Protein AF-A0AA46TXG4-F1 (afdb_monomer_lite)

InterPro domains:
  IPR004954 Putative mucin/carbohydrate-binding domain [PF03272] (435-512)
  IPR032675 Leucine-rich repeat domain superfamily [G3DSA:3.80.10.10] (35-174)
  IPR054544 Pesticidal crystal protein Cry1Aa, domain IV [PF18449] (338-395)

Structure (mmCIF, N/CA/C/O backbone):
data_AF-A0AA46TXG4-F1
#
_entry.id   AF-A0AA46TXG4-F1
#
loop_
_atom_site.group_PDB
_atom_site.id
_atom_site.type_symbol
_atom_site.label_atom_id
_atom_site.label_alt_id
_atom_site.label_comp_id
_atom_site.label_asym_id
_atom_site.label_entity_id
_atom_site.label_seq_id
_atom_site.pdbx_PDB_ins_code
_atom_site.Cartn_x
_atom_site.Cartn_y
_atom_site.Cartn_z
_atom_site.occupancy
_atom_site.B_iso_or_equiv
_atom_site.auth_seq_id
_atom_site.auth_comp_id
_atom_site.auth_asym_id
_atom_site.auth_atom_id
_atom_site.pdbx_PDB_model_num
ATOM 1 N N . MET A 1 1 ? 4.776 -31.313 -31.038 1.00 38.94 1 MET A N 1
ATOM 2 C CA . MET A 1 1 ? 5.149 -32.649 -31.562 1.00 38.94 1 MET A CA 1
ATOM 3 C C . MET A 1 1 ? 6.056 -33.365 -30.549 1.00 38.94 1 MET A C 1
ATOM 5 O O . MET A 1 1 ? 7.257 -33.439 -30.746 1.00 38.94 1 MET A O 1
ATOM 9 N N . LYS A 1 2 ? 5.515 -33.840 -29.418 1.00 27.86 2 LYS A N 1
ATOM 10 C CA . LYS A 1 2 ? 6.267 -34.624 -28.415 1.00 27.86 2 LYS A CA 1
ATOM 11 C C . LYS A 1 2 ? 5.378 -35.746 -27.857 1.00 27.86 2 LYS A C 1
ATOM 13 O O . LYS A 1 2 ? 4.998 -35.754 -26.701 1.00 27.86 2 LYS A O 1
ATOM 18 N N . LYS A 1 3 ? 5.007 -36.669 -28.750 1.00 33.78 3 LYS A N 1
ATOM 19 C CA . LYS A 1 3 ? 4.507 -38.028 -28.451 1.00 33.78 3 LYS A CA 1
ATOM 20 C C . LYS A 1 3 ? 5.469 -39.073 -29.043 1.00 33.78 3 LYS A C 1
ATOM 22 O O . LYS A 1 3 ? 5.070 -40.106 -29.560 1.00 33.78 3 LYS A O 1
ATOM 27 N N . ARG A 1 4 ? 6.764 -38.756 -29.043 1.00 37.12 4 ARG A N 1
ATOM 28 C CA . ARG A 1 4 ? 7.840 -39.656 -29.461 1.00 37.12 4 ARG A CA 1
ATOM 29 C C . ARG A 1 4 ? 8.773 -39.780 -28.271 1.00 37.12 4 ARG A C 1
ATOM 31 O O . ARG A 1 4 ? 9.438 -38.801 -27.972 1.00 37.12 4 ARG A O 1
ATOM 38 N N . ILE A 1 5 ? 8.680 -40.908 -27.568 1.00 34.00 5 ILE A N 1
ATOM 39 C CA . ILE A 1 5 ? 9.699 -41.669 -26.805 1.00 34.00 5 ILE A CA 1
ATOM 40 C C . ILE A 1 5 ? 8.918 -42.682 -25.927 1.00 34.00 5 ILE A C 1
ATOM 42 O O . ILE A 1 5 ? 9.090 -42.746 -24.728 1.00 34.00 5 ILE A O 1
ATOM 46 N N . ILE A 1 6 ? 7.982 -43.453 -26.497 1.00 37.34 6 ILE A N 1
ATOM 47 C CA . ILE A 1 6 ? 7.527 -44.734 -25.906 1.00 37.34 6 ILE A CA 1
ATOM 48 C C . ILE A 1 6 ? 7.165 -45.660 -27.072 1.00 37.34 6 ILE A C 1
ATOM 50 O O . ILE A 1 6 ? 6.006 -45.994 -27.288 1.00 37.34 6 ILE A O 1
ATOM 54 N N . THR A 1 7 ? 8.128 -45.966 -27.943 1.00 36.12 7 THR A N 1
ATOM 55 C CA . THR A 1 7 ? 8.008 -47.059 -28.931 1.00 36.12 7 THR A CA 1
ATOM 56 C C . THR A 1 7 ? 9.371 -47.311 -29.568 1.00 36.12 7 THR A C 1
ATOM 58 O O . THR A 1 7 ? 9.651 -46.883 -30.679 1.00 36.12 7 THR A O 1
ATOM 61 N N . SER A 1 8 ? 10.273 -47.950 -28.828 1.00 34.78 8 SER A N 1
ATOM 62 C CA . SER A 1 8 ? 11.460 -48.576 -29.420 1.00 34.78 8 SER A CA 1
ATOM 63 C C . SER A 1 8 ? 11.999 -49.656 -28.488 1.00 34.78 8 SER A C 1
ATOM 65 O O . SER A 1 8 ? 13.114 -49.537 -27.997 1.00 34.78 8 SER A O 1
ATOM 67 N N . LEU A 1 9 ? 11.195 -50.687 -28.210 1.00 35.38 9 LEU A N 1
ATOM 68 C CA . LEU A 1 9 ? 11.722 -51.998 -27.813 1.00 35.38 9 LEU A CA 1
ATOM 69 C C . LEU A 1 9 ? 10.658 -53.099 -27.954 1.00 35.38 9 LEU A C 1
ATOM 71 O O . LEU A 1 9 ? 10.290 -53.768 -27.002 1.00 35.38 9 LEU A O 1
ATOM 75 N N . MET A 1 10 ? 10.123 -53.269 -29.158 1.00 43.91 10 MET A N 1
ATOM 76 C CA . MET A 1 10 ? 9.371 -54.469 -29.530 1.00 43.91 10 MET A CA 1
ATOM 77 C C . MET A 1 10 ? 9.734 -54.764 -30.980 1.00 43.91 10 MET A C 1
ATOM 79 O O . MET A 1 10 ? 9.135 -54.178 -31.870 1.00 43.91 10 MET A O 1
ATOM 83 N N . LEU A 1 11 ? 10.783 -55.562 -31.198 1.00 39.03 11 LEU A N 1
ATOM 84 C CA . LEU A 1 11 ? 10.880 -56.578 -32.258 1.00 39.03 11 LEU A CA 1
ATOM 85 C C . LEU A 1 11 ? 12.295 -57.191 -32.273 1.00 39.03 11 LEU A C 1
ATOM 87 O O . LEU A 1 11 ? 13.188 -56.727 -32.973 1.00 39.03 11 LEU A O 1
ATOM 91 N N . SER A 1 12 ? 12.480 -58.284 -31.539 1.00 35.88 12 SER A N 1
ATOM 92 C CA . SER A 1 12 ? 13.030 -59.513 -32.120 1.00 35.88 12 SER A CA 1
ATOM 93 C C . SER A 1 12 ? 12.591 -60.684 -31.240 1.00 35.88 12 SER A C 1
ATOM 95 O O . SER A 1 12 ? 12.854 -60.753 -30.044 1.00 35.88 12 SER A O 1
ATOM 97 N N . THR A 1 13 ? 11.779 -61.557 -31.819 1.00 46.59 13 THR A N 1
ATOM 98 C CA . THR A 1 13 ? 11.225 -62.744 -31.172 1.00 46.59 13 THR A CA 1
ATOM 99 C C . THR A 1 13 ? 12.249 -63.870 -31.167 1.00 46.59 13 THR A C 1
ATOM 101 O O . THR A 1 13 ? 12.597 -64.360 -32.238 1.00 46.59 13 THR A O 1
ATOM 104 N N . THR A 1 14 ? 12.611 -64.367 -29.986 1.00 37.41 14 THR A N 1
ATOM 105 C CA . THR A 1 14 ? 13.054 -65.755 -29.786 1.00 37.41 14 THR A CA 1
ATOM 106 C C . THR A 1 14 ? 12.661 -66.216 -28.380 1.00 37.41 14 THR A C 1
ATOM 108 O O . THR A 1 14 ? 13.132 -65.673 -27.389 1.00 37.41 14 THR A O 1
ATOM 111 N N . LEU A 1 15 ? 11.739 -67.189 -28.336 1.00 47.97 15 LEU A N 1
ATOM 112 C CA . LEU A 1 15 ? 11.390 -68.101 -27.232 1.00 47.97 15 LEU A CA 1
ATOM 113 C C . LEU A 1 15 ? 11.888 -67.695 -25.833 1.00 47.97 15 LEU A C 1
ATOM 115 O O . LEU A 1 15 ? 12.948 -68.128 -25.386 1.00 47.97 15 LEU A O 1
ATOM 119 N N . LEU A 1 16 ? 11.073 -66.931 -25.111 1.00 42.62 16 LEU A N 1
ATOM 120 C CA . LEU A 1 16 ? 11.245 -66.736 -23.677 1.00 42.62 16 LEU A CA 1
ATOM 121 C C . LEU A 1 16 ? 10.266 -67.663 -22.969 1.00 42.62 16 LEU A C 1
ATOM 123 O O . LEU A 1 16 ? 9.051 -67.555 -23.137 1.00 42.62 16 LEU A O 1
ATOM 127 N N . SER A 1 17 ? 10.823 -68.615 -22.223 1.00 48.38 17 SER A N 1
ATOM 128 C CA . SER A 1 17 ? 10.087 -69.413 -21.251 1.00 48.38 17 SER A CA 1
ATOM 129 C C . SER A 1 17 ? 9.186 -68.495 -20.422 1.00 48.38 17 SER A C 1
ATOM 131 O O . SER A 1 17 ? 9.557 -67.362 -20.106 1.00 48.38 17 SER A O 1
ATOM 133 N N . SER A 1 18 ? 7.991 -68.976 -20.081 1.00 54.56 18 SER A N 1
ATOM 134 C CA . SER A 1 18 ? 6.950 -68.228 -19.359 1.00 54.56 18 SER A CA 1
ATOM 135 C C . SER A 1 18 ? 7.458 -67.470 -18.122 1.00 54.56 18 SER A C 1
ATOM 137 O O . SER A 1 18 ? 6.871 -66.459 -17.754 1.00 54.56 18 SER A O 1
ATOM 139 N N . GLY A 1 19 ? 8.585 -67.891 -17.536 1.00 51.00 19 GLY A N 1
ATOM 140 C CA . GLY A 1 19 ? 9.265 -67.197 -16.444 1.00 51.00 19 GLY A CA 1
ATOM 141 C C . GLY A 1 19 ? 9.794 -65.790 -16.766 1.00 51.00 19 GLY A C 1
ATOM 142 O O . GLY A 1 19 ? 9.670 -64.926 -15.905 1.00 51.00 19 GLY A O 1
ATOM 143 N N . LEU A 1 20 ? 10.334 -65.517 -17.968 1.00 47.91 20 LEU A N 1
ATOM 144 C CA . LEU A 1 20 ? 10.910 -64.193 -18.302 1.00 47.91 20 LEU A CA 1
ATOM 145 C C . LEU A 1 20 ? 9.855 -63.139 -18.681 1.00 47.91 20 LEU A C 1
ATOM 147 O O . LEU A 1 20 ? 10.042 -61.950 -18.427 1.00 47.91 20 LEU A O 1
ATOM 151 N N . ALA A 1 21 ? 8.736 -63.565 -19.273 1.00 50.88 21 ALA A N 1
ATOM 152 C CA . ALA A 1 21 ? 7.620 -62.670 -19.584 1.00 50.88 21 ALA A CA 1
ATOM 153 C C . ALA A 1 21 ? 6.947 -62.144 -18.301 1.00 50.88 21 ALA A C 1
ATOM 155 O O . ALA A 1 21 ? 6.603 -60.965 -18.229 1.00 50.88 21 ALA A O 1
ATOM 156 N N . ILE A 1 22 ? 6.844 -62.992 -17.269 1.00 53.44 22 ILE A N 1
ATOM 157 C CA . ILE A 1 22 ? 6.324 -62.617 -15.946 1.00 53.44 22 ILE A CA 1
ATOM 158 C C . ILE A 1 22 ? 7.248 -61.587 -15.272 1.00 53.44 22 ILE A C 1
ATOM 160 O O . ILE A 1 22 ? 6.765 -60.573 -14.775 1.00 53.44 22 ILE A O 1
ATOM 164 N N . THR A 1 23 ? 8.575 -61.770 -15.339 1.00 52.44 23 THR A N 1
ATOM 165 C CA . THR A 1 23 ? 9.541 -60.840 -14.713 1.00 52.44 23 THR A CA 1
ATOM 166 C C . THR A 1 23 ? 9.557 -59.457 -15.372 1.00 52.44 23 THR A C 1
ATOM 168 O O . THR A 1 23 ? 9.693 -58.448 -14.683 1.00 52.44 23 THR A O 1
ATOM 171 N N . LEU A 1 24 ? 9.390 -59.378 -16.698 1.00 53.41 24 LEU A N 1
ATOM 172 C CA . LEU A 1 24 ? 9.267 -58.103 -17.419 1.00 53.41 24 LEU A CA 1
ATOM 173 C C . LEU A 1 24 ? 7.965 -57.371 -17.068 1.00 53.41 24 LEU A C 1
ATOM 175 O O . LEU A 1 24 ? 7.980 -56.158 -16.865 1.00 53.41 24 LEU A O 1
ATOM 179 N N . GLN A 1 25 ? 6.851 -58.097 -16.954 1.00 58.16 25 GLN A N 1
ATOM 180 C CA . GLN A 1 25 ? 5.557 -57.514 -16.603 1.00 58.16 25 GLN A CA 1
ATOM 181 C C . GLN A 1 25 ? 5.553 -56.971 -15.161 1.00 58.16 25 GLN A C 1
ATOM 183 O O . GLN A 1 25 ? 5.110 -55.844 -14.931 1.00 58.16 25 GLN A O 1
ATOM 188 N N . GLU A 1 26 ? 6.152 -57.695 -14.211 1.00 60.44 26 GLU A N 1
ATOM 189 C CA . GLU A 1 26 ? 6.369 -57.220 -12.837 1.00 60.44 26 GLU A CA 1
ATOM 190 C C . GLU A 1 26 ? 7.265 -55.972 -12.788 1.00 60.44 26 GLU A C 1
ATOM 192 O O . GLU A 1 26 ? 6.907 -54.985 -12.145 1.00 60.44 26 GLU A O 1
ATOM 197 N N . GLN A 1 27 ? 8.382 -55.951 -13.527 1.00 57.28 27 GLN A N 1
ATOM 198 C CA . GLN A 1 27 ? 9.262 -54.777 -13.590 1.00 57.28 27 GLN A CA 1
ATOM 199 C C . GLN A 1 27 ? 8.567 -53.552 -14.194 1.00 57.28 27 GLN A C 1
ATOM 201 O O . GLN A 1 27 ? 8.751 -52.441 -13.693 1.00 57.28 27 GLN A O 1
ATOM 206 N N . THR A 1 28 ? 7.728 -53.730 -15.223 1.00 62.09 28 THR A N 1
ATOM 207 C CA . THR A 1 28 ? 6.930 -52.625 -15.779 1.00 62.09 28 THR A CA 1
ATOM 208 C C . THR A 1 28 ? 5.896 -52.096 -14.787 1.00 62.09 28 THR A C 1
ATOM 210 O O . THR A 1 28 ? 5.738 -50.881 -14.689 1.00 62.09 28 THR A O 1
ATOM 213 N N . GLY A 1 29 ? 5.248 -52.958 -13.995 1.00 68.62 29 GLY A N 1
ATOM 214 C CA . GLY A 1 29 ? 4.322 -52.537 -12.938 1.00 68.62 29 GLY A CA 1
ATOM 215 C C . GLY A 1 29 ? 5.020 -51.765 -11.814 1.00 68.62 29 GLY A C 1
ATOM 216 O O . GLY A 1 29 ? 4.544 -50.716 -11.390 1.00 68.62 29 GLY A O 1
ATOM 217 N N . VAL A 1 30 ? 6.205 -52.221 -11.397 1.00 72.50 30 VAL A N 1
ATOM 218 C CA . VAL A 1 30 ? 7.035 -51.533 -10.395 1.00 72.50 30 VAL A CA 1
ATOM 219 C C . VAL A 1 30 ? 7.483 -50.159 -10.901 1.00 72.50 30 VAL A C 1
ATOM 221 O O . VAL A 1 30 ? 7.331 -49.171 -10.189 1.00 72.50 30 VAL A O 1
ATOM 224 N N . LEU A 1 31 ? 7.966 -50.061 -12.144 1.00 67.25 31 LEU A N 1
ATOM 225 C CA . LEU A 1 31 ? 8.333 -48.786 -12.777 1.00 67.25 31 LEU A CA 1
ATOM 226 C C . LEU A 1 31 ? 7.143 -47.825 -12.901 1.00 67.25 31 LEU A C 1
ATOM 228 O O . LEU A 1 31 ? 7.313 -46.631 -12.665 1.00 67.25 31 LEU A O 1
ATOM 232 N N . SER A 1 32 ? 5.956 -48.340 -13.233 1.00 67.88 32 SER A N 1
ATOM 233 C CA . SER A 1 32 ? 4.716 -47.555 -13.329 1.00 67.88 32 SER A CA 1
ATOM 234 C C . SER A 1 32 ? 4.333 -46.967 -11.972 1.00 67.88 32 SER A C 1
ATOM 236 O O . SER A 1 32 ? 4.177 -45.755 -11.858 1.00 67.88 32 SER A O 1
ATOM 238 N N . ASN A 1 33 ? 4.318 -47.794 -10.922 1.00 67.81 33 ASN A N 1
ATOM 239 C CA . ASN A 1 33 ? 4.032 -47.355 -9.556 1.00 67.81 33 ASN A CA 1
ATOM 240 C C . ASN A 1 33 ? 5.083 -46.366 -9.035 1.00 67.81 33 ASN A C 1
ATOM 242 O O . ASN A 1 33 ? 4.738 -45.385 -8.385 1.00 67.81 33 ASN A O 1
ATOM 246 N N . LEU A 1 34 ? 6.371 -46.581 -9.324 1.00 67.44 34 LEU A N 1
ATOM 247 C CA . LEU A 1 34 ? 7.443 -45.643 -8.966 1.00 67.44 34 LEU A CA 1
ATOM 248 C C . LEU A 1 34 ? 7.309 -44.302 -9.698 1.00 67.44 34 LEU A C 1
ATOM 250 O O . LEU A 1 34 ? 7.596 -43.263 -9.101 1.00 67.44 34 LEU A O 1
ATOM 254 N N . LEU A 1 35 ? 6.882 -44.307 -10.965 1.00 63.53 35 LEU A N 1
ATOM 255 C CA . LEU A 1 35 ? 6.579 -43.080 -11.700 1.00 63.53 35 LEU A CA 1
ATOM 256 C C . LEU A 1 35 ? 5.358 -42.372 -11.115 1.00 63.53 35 LEU A C 1
ATOM 258 O O . LEU A 1 35 ? 5.443 -41.177 -10.859 1.00 63.53 35 LEU A O 1
ATOM 262 N N . GLU A 1 36 ? 4.261 -43.085 -10.865 1.00 66.62 36 GLU A N 1
ATOM 263 C CA . GLU A 1 36 ? 3.048 -42.520 -10.262 1.00 66.62 36 GLU A CA 1
ATOM 264 C C . GLU A 1 36 ? 3.334 -41.934 -8.879 1.00 66.62 36 GLU A C 1
ATOM 266 O O . GLU A 1 36 ? 2.932 -40.810 -8.594 1.00 66.62 36 GLU A O 1
ATOM 271 N N . THR A 1 37 ? 4.125 -42.629 -8.061 1.00 62.97 37 THR A N 1
ATOM 272 C CA . THR A 1 37 ? 4.511 -42.164 -6.722 1.00 62.97 37 THR A CA 1
ATOM 273 C C . THR A 1 37 ? 5.407 -40.925 -6.799 1.00 62.97 37 THR A C 1
ATOM 275 O O . THR A 1 37 ? 5.234 -39.992 -6.019 1.00 62.97 37 THR A O 1
ATOM 278 N N . LYS A 1 38 ? 6.339 -40.865 -7.762 1.00 63.56 38 LYS A N 1
ATOM 279 C CA . LYS A 1 38 ? 7.174 -39.674 -7.994 1.00 63.56 38 LYS A CA 1
ATOM 280 C C . LYS A 1 38 ? 6.378 -38.488 -8.529 1.00 63.56 38 LYS A C 1
ATOM 282 O O . LYS A 1 38 ? 6.620 -37.369 -8.095 1.00 63.56 38 LYS A O 1
ATOM 287 N N . VAL A 1 39 ? 5.452 -38.720 -9.460 1.00 65.81 39 VAL A N 1
ATOM 288 C CA . VAL A 1 39 ? 4.574 -37.674 -9.998 1.00 65.81 39 VAL A CA 1
ATOM 289 C C . VAL A 1 39 ? 3.678 -37.141 -8.887 1.00 65.81 39 VAL A C 1
ATOM 291 O O . VAL A 1 39 ? 3.602 -35.933 -8.716 1.00 65.81 39 VAL A O 1
ATOM 294 N N . HIS A 1 40 ? 3.073 -38.019 -8.086 1.00 64.00 40 HIS A N 1
ATOM 295 C CA . HIS A 1 40 ? 2.215 -37.619 -6.975 1.00 64.00 40 HIS A CA 1
ATOM 296 C C . HIS A 1 40 ? 2.987 -36.822 -5.913 1.00 64.00 40 HIS A C 1
ATOM 298 O O . HIS A 1 40 ? 2.548 -35.746 -5.525 1.00 64.00 40 HIS A O 1
ATOM 304 N N . ALA A 1 41 ? 4.186 -37.275 -5.528 1.00 60.94 41 ALA A N 1
ATOM 305 C CA . ALA A 1 41 ? 5.043 -36.547 -4.591 1.00 60.94 41 ALA A CA 1
ATOM 306 C C . ALA A 1 41 ? 5.465 -35.155 -5.108 1.00 60.94 41 ALA A C 1
ATOM 308 O O . ALA A 1 41 ? 5.563 -34.214 -4.323 1.00 60.94 41 ALA A O 1
ATOM 309 N N . ASP A 1 42 ? 5.691 -35.009 -6.419 1.00 69.88 42 ASP A N 1
ATOM 310 C CA . ASP A 1 42 ? 6.019 -33.722 -7.046 1.00 69.88 42 ASP A CA 1
ATOM 311 C C . ASP A 1 42 ? 4.815 -32.766 -7.105 1.00 69.88 42 ASP A C 1
ATOM 313 O O . ASP A 1 42 ? 4.991 -31.549 -7.031 1.00 69.88 42 ASP A O 1
ATOM 317 N N . GLN A 1 43 ? 3.593 -33.300 -7.208 1.00 68.44 43 GLN A N 1
ATOM 318 C CA . GLN A 1 43 ? 2.365 -32.503 -7.217 1.00 68.44 43 GLN A CA 1
ATOM 319 C C . GLN A 1 43 ? 1.945 -32.005 -5.825 1.00 68.44 43 GLN A C 1
ATOM 321 O O . GLN A 1 43 ? 1.365 -30.922 -5.710 1.00 68.44 43 GLN A O 1
ATOM 326 N N . THR A 1 44 ? 2.272 -32.759 -4.770 1.00 72.94 44 THR A N 1
ATOM 327 C CA . THR A 1 44 ? 1.949 -32.418 -3.374 1.00 72.94 44 THR A CA 1
ATOM 328 C C . THR A 1 44 ? 3.001 -31.545 -2.689 1.00 72.94 44 THR A C 1
ATOM 330 O O . THR A 1 44 ? 2.805 -31.154 -1.543 1.00 72.94 44 THR A O 1
ATOM 333 N N . HIS A 1 45 ? 4.125 -31.257 -3.349 1.00 81.00 45 HIS A N 1
ATOM 334 C CA . HIS A 1 45 ? 5.167 -30.398 -2.790 1.00 81.00 45 HIS A CA 1
ATOM 335 C C . HIS A 1 45 ? 4.709 -28.933 -2.737 1.00 81.00 45 HIS A C 1
ATOM 337 O O . HIS A 1 45 ? 4.057 -28.453 -3.672 1.00 81.00 45 HIS A O 1
ATOM 343 N N . GLU A 1 46 ? 5.062 -28.227 -1.658 1.00 91.06 46 GLU A N 1
ATOM 344 C CA . GLU A 1 46 ? 4.809 -26.790 -1.538 1.00 91.06 46 GLU A CA 1
ATOM 345 C C . GLU A 1 46 ? 5.534 -26.039 -2.663 1.00 91.06 46 GLU A C 1
ATOM 347 O O . GLU A 1 46 ? 6.703 -26.279 -2.972 1.00 91.06 46 GLU A O 1
ATOM 352 N N . VAL A 1 47 ? 4.813 -25.131 -3.307 1.00 93.69 47 VAL A N 1
ATOM 353 C CA . VAL A 1 47 ? 5.343 -24.258 -4.344 1.00 93.69 47 VAL A CA 1
ATOM 354 C C . VAL A 1 47 ? 5.866 -22.985 -3.697 1.00 93.69 47 VAL A C 1
ATOM 356 O O . VAL A 1 47 ? 5.147 -22.302 -2.971 1.00 93.69 47 VAL A O 1
ATOM 359 N N . ASN A 1 48 ? 7.109 -22.630 -4.018 1.00 93.94 48 ASN A N 1
ATOM 360 C CA . ASN A 1 48 ? 7.684 -21.353 -3.617 1.00 93.94 48 ASN A CA 1
ATOM 361 C C . ASN A 1 48 ? 6.974 -20.191 -4.333 1.00 93.94 48 ASN A C 1
ATOM 363 O O . ASN A 1 48 ? 7.116 -20.035 -5.546 1.00 93.94 48 ASN A O 1
ATOM 367 N N . ILE A 1 49 ? 6.246 -19.381 -3.568 1.00 97.31 49 ILE A N 1
ATOM 368 C CA . ILE A 1 49 ? 5.640 -18.116 -3.996 1.00 97.31 49 ILE A CA 1
ATOM 369 C C . ILE A 1 49 ? 6.235 -17.042 -3.074 1.00 97.31 49 ILE A C 1
ATOM 371 O O . ILE A 1 49 ? 5.731 -16.860 -1.969 1.00 97.31 49 ILE A O 1
ATOM 375 N N . PRO A 1 50 ? 7.346 -16.394 -3.469 1.00 95.81 50 PRO A N 1
ATOM 376 C CA . PRO A 1 50 ? 8.107 -15.502 -2.588 1.00 95.81 50 PRO A CA 1
ATOM 377 C C . PRO A 1 50 ? 7.443 -14.136 -2.363 1.00 95.81 50 PRO A C 1
ATOM 379 O O . PRO A 1 50 ? 7.887 -13.368 -1.515 1.00 95.81 50 PRO A O 1
ATOM 382 N N . ASP A 1 51 ? 6.439 -13.794 -3.168 1.00 96.38 51 ASP A N 1
ATOM 383 C CA . ASP A 1 51 ? 5.651 -12.579 -2.998 1.00 96.38 51 ASP A CA 1
ATOM 384 C C . ASP A 1 51 ? 4.451 -12.894 -2.100 1.00 96.38 51 ASP A C 1
ATOM 386 O O . ASP A 1 51 ? 3.521 -13.587 -2.513 1.00 96.38 51 ASP A O 1
ATOM 390 N N . GLU A 1 52 ? 4.495 -12.418 -0.856 1.00 95.19 52 GLU A N 1
ATOM 391 C CA . GLU A 1 52 ? 3.469 -12.714 0.152 1.00 95.19 52 GLU A CA 1
ATOM 392 C C . GLU A 1 52 ? 2.083 -12.194 -0.257 1.00 95.19 52 GLU A C 1
ATOM 394 O O . GLU A 1 52 ? 1.080 -12.858 0.001 1.00 95.19 52 GLU A O 1
ATOM 399 N N . ASN A 1 53 ? 2.009 -11.063 -0.970 1.00 94.69 53 ASN A N 1
ATOM 400 C CA . ASN A 1 53 ? 0.737 -10.522 -1.454 1.00 94.69 53 ASN A CA 1
ATOM 401 C C . ASN A 1 53 ? 0.149 -11.407 -2.559 1.00 94.69 53 ASN A C 1
ATOM 403 O O . ASN A 1 53 ? -1.057 -11.669 -2.581 1.00 94.69 53 ASN A O 1
ATOM 407 N N . LEU A 1 54 ? 0.997 -11.924 -3.454 1.00 97.12 54 LEU A N 1
ATOM 408 C CA . LEU A 1 54 ? 0.588 -12.923 -4.439 1.00 97.12 54 LEU A CA 1
ATOM 409 C C . LEU A 1 54 ? 0.159 -14.234 -3.761 1.00 97.12 54 LEU A C 1
ATOM 411 O O . LEU A 1 54 ? -0.871 -14.797 -4.137 1.00 97.12 54 LEU A O 1
ATOM 415 N N . LYS A 1 55 ? 0.912 -14.713 -2.760 1.00 97.06 55 LYS A N 1
ATOM 416 C CA . LYS A 1 55 ? 0.588 -15.930 -1.997 1.00 97.06 55 LYS A CA 1
ATOM 417 C C . LYS A 1 55 ? -0.778 -15.798 -1.321 1.00 97.06 55 LYS A C 1
ATOM 419 O O . LYS A 1 55 ? -1.635 -16.662 -1.512 1.00 97.06 55 LYS A O 1
ATOM 424 N N . ALA A 1 56 ? -1.011 -14.691 -0.619 1.00 95.06 56 ALA A N 1
ATOM 425 C CA . ALA A 1 56 ? -2.281 -14.377 0.025 1.00 95.06 56 ALA A CA 1
ATOM 426 C C . ALA A 1 56 ? -3.433 -14.303 -0.988 1.00 95.06 56 A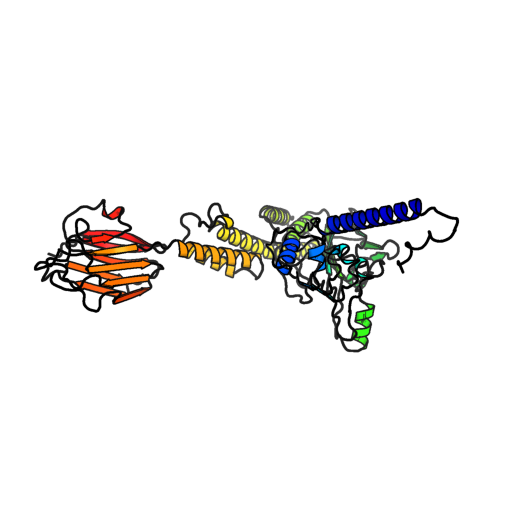LA A C 1
ATOM 428 O O . ALA A 1 56 ? -4.489 -14.897 -0.770 1.00 95.06 56 ALA A O 1
ATOM 429 N N . ALA A 1 57 ? -3.219 -13.651 -2.135 1.00 95.50 57 ALA A N 1
ATOM 430 C CA . ALA A 1 57 ? -4.231 -13.543 -3.180 1.00 95.50 57 ALA A CA 1
ATOM 431 C C . ALA A 1 57 ? -4.603 -14.898 -3.804 1.00 95.50 57 ALA A C 1
ATOM 433 O O . ALA A 1 57 ? -5.780 -15.180 -4.024 1.00 95.50 57 ALA A O 1
ATOM 434 N N . ILE A 1 58 ? -3.614 -15.759 -4.050 1.00 97.62 58 ILE A N 1
ATOM 435 C CA . ILE A 1 58 ? -3.847 -17.128 -4.521 1.00 97.62 58 ILE A CA 1
ATOM 436 C C . ILE A 1 58 ? -4.607 -17.934 -3.463 1.00 97.62 58 ILE A C 1
ATOM 438 O O . ILE A 1 58 ? -5.558 -18.641 -3.791 1.00 97.62 58 ILE A O 1
ATOM 442 N N . ASN A 1 59 ? -4.217 -17.821 -2.193 1.00 96.88 59 ASN A N 1
ATOM 443 C CA . ASN A 1 59 ? -4.890 -18.494 -1.086 1.00 96.88 59 ASN A CA 1
ATOM 444 C C . ASN A 1 59 ? -6.357 -18.073 -0.954 1.00 96.88 59 ASN A C 1
ATOM 446 O O . ASN A 1 59 ? -7.222 -18.931 -0.769 1.00 96.88 59 ASN A O 1
ATOM 450 N N . GLN A 1 60 ? -6.643 -16.786 -1.138 1.00 94.88 60 GLN A N 1
ATOM 451 C CA . GLN A 1 60 ? -8.002 -16.260 -1.175 1.00 94.88 60 GLN A CA 1
ATOM 452 C C . GLN A 1 60 ? -8.824 -16.876 -2.319 1.00 94.88 60 GLN A C 1
ATOM 454 O O . GLN A 1 60 ? -9.943 -17.327 -2.081 1.00 94.88 60 GLN A O 1
ATOM 459 N N . GLU A 1 61 ? -8.273 -16.941 -3.536 1.00 96.12 61 GLU A N 1
ATOM 460 C CA . GLU A 1 61 ? -8.948 -17.544 -4.699 1.00 96.12 61 GLU A CA 1
ATOM 461 C C . GLU A 1 61 ? -9.202 -19.050 -4.500 1.00 96.12 61 GLU A C 1
ATOM 463 O O . GLU A 1 61 ? -10.223 -19.587 -4.925 1.00 96.12 61 GLU A O 1
ATOM 468 N N . LEU A 1 62 ? -8.303 -19.734 -3.789 1.00 94.88 62 LEU A N 1
ATOM 469 C CA . LEU A 1 62 ? -8.449 -21.140 -3.404 1.00 94.88 62 LEU A CA 1
ATOM 470 C C . LEU A 1 62 ? -9.394 -21.358 -2.204 1.00 94.88 62 LEU A C 1
ATOM 472 O O . LEU A 1 62 ? -9.636 -22.505 -1.828 1.00 94.88 62 LEU A O 1
ATOM 476 N N . GLY A 1 63 ? -9.919 -20.292 -1.588 1.00 95.00 63 GLY A N 1
ATOM 477 C CA . GLY A 1 63 ? -10.812 -20.373 -0.429 1.00 95.00 63 GLY A CA 1
ATOM 478 C C . GLY A 1 63 ? -10.130 -20.854 0.857 1.00 95.00 63 GLY A C 1
ATOM 479 O O . GLY A 1 63 ? -10.781 -21.476 1.697 1.00 95.00 63 GLY A O 1
ATOM 480 N N . GLN A 1 64 ? -8.828 -20.597 1.009 1.00 94.25 64 GLN A N 1
ATOM 481 C CA . GLN A 1 64 ? -8.031 -20.976 2.180 1.00 94.25 64 GLN A CA 1
ATOM 482 C C . GLN A 1 64 ? -7.410 -19.757 2.881 1.00 94.25 64 GLN A C 1
ATOM 484 O O . GLN A 1 64 ? -7.486 -18.630 2.394 1.00 94.25 64 GLN A O 1
ATOM 489 N N . SER A 1 65 ? -6.824 -19.967 4.063 1.00 92.06 65 SER A N 1
ATOM 490 C CA . SER A 1 65 ? -6.182 -18.891 4.829 1.00 92.06 65 SER A CA 1
ATOM 491 C C . SER A 1 65 ? -4.968 -18.324 4.088 1.00 92.06 65 SER A C 1
ATOM 493 O O . SER A 1 65 ? -4.239 -19.068 3.437 1.00 92.06 65 SER A O 1
ATOM 495 N N . GLU A 1 66 ? -4.704 -17.025 4.247 1.00 88.31 66 GLU A N 1
ATOM 496 C CA . GLU A 1 66 ? -3.694 -16.265 3.484 1.00 88.31 66 GLU A CA 1
ATOM 497 C C . GLU A 1 66 ? -2.274 -16.847 3.535 1.00 88.31 66 GLU A C 1
ATOM 499 O O . GLU A 1 66 ? -1.528 -16.714 2.570 1.00 88.31 66 GLU A O 1
ATOM 504 N N . ASN A 1 67 ? -1.927 -17.558 4.612 1.00 88.56 67 ASN A N 1
ATOM 505 C CA . ASN A 1 67 ? -0.609 -18.168 4.818 1.00 88.56 67 ASN A CA 1
ATOM 506 C C . ASN A 1 67 ? -0.593 -19.690 4.597 1.00 88.56 67 ASN A C 1
ATOM 508 O O . ASN A 1 67 ? 0.392 -20.350 4.920 1.00 88.56 67 ASN A O 1
ATOM 512 N N . SER A 1 68 ? -1.687 -20.277 4.100 1.00 91.12 68 SER A N 1
ATOM 513 C CA . SER A 1 68 ? -1.751 -21.714 3.829 1.00 91.12 68 SER A CA 1
ATOM 514 C C . SER A 1 68 ? -0.737 -22.138 2.766 1.00 91.12 68 SER A C 1
ATOM 516 O O . SER A 1 68 ? -0.448 -21.401 1.821 1.00 91.12 68 SER A O 1
ATOM 518 N N . GLU A 1 69 ? -0.229 -23.363 2.909 1.00 93.19 69 GLU A N 1
ATOM 519 C CA . GLU A 1 69 ? 0.624 -23.994 1.905 1.00 93.19 69 GLU A CA 1
ATOM 520 C C . GLU A 1 69 ? -0.142 -24.190 0.585 1.00 93.19 69 GLU A C 1
ATOM 522 O O . GLU A 1 69 ? -1.304 -24.638 0.541 1.00 93.19 69 GLU A O 1
ATOM 527 N N . ILE A 1 70 ? 0.540 -23.876 -0.515 1.00 95.56 70 ILE A N 1
ATOM 528 C CA . ILE A 1 70 ? 0.020 -23.991 -1.875 1.00 95.56 70 ILE A CA 1
ATOM 529 C C . ILE A 1 70 ? 0.859 -25.027 -2.618 1.00 95.56 70 ILE A C 1
ATOM 531 O O . ILE A 1 70 ? 2.073 -24.892 -2.723 1.00 95.56 70 ILE A O 1
ATOM 535 N N . THR A 1 71 ? 0.211 -26.057 -3.153 1.00 95.00 71 THR A N 1
ATOM 536 C CA . THR A 1 71 ? 0.858 -27.120 -3.934 1.00 95.00 71 THR A CA 1
ATOM 537 C C . THR A 1 71 ? 0.602 -26.934 -5.429 1.00 95.00 71 THR A C 1
ATOM 539 O O . THR A 1 71 ? -0.281 -26.166 -5.829 1.00 95.00 71 THR A O 1
ATOM 542 N N . LYS A 1 72 ? 1.337 -27.661 -6.282 1.00 94.12 72 LYS A N 1
ATOM 543 C CA . LYS A 1 72 ? 1.123 -27.621 -7.741 1.00 94.12 72 LYS A CA 1
ATOM 544 C C . LYS A 1 72 ? -0.283 -28.071 -8.125 1.00 94.12 72 LYS A C 1
ATOM 546 O O . LYS A 1 72 ? -0.899 -27.433 -8.977 1.00 94.12 72 LYS A O 1
ATOM 551 N N . ASP A 1 73 ? -0.812 -29.098 -7.455 1.00 92.62 73 ASP A N 1
ATOM 552 C CA . ASP A 1 73 ? -2.187 -29.558 -7.673 1.00 92.62 73 ASP A CA 1
ATOM 553 C C . ASP A 1 73 ? -3.188 -28.424 -7.448 1.00 92.62 73 ASP A C 1
ATOM 555 O O . ASP A 1 73 ? -4.010 -28.157 -8.325 1.00 92.62 73 ASP A O 1
ATOM 559 N N . LYS A 1 74 ? -3.073 -27.694 -6.328 1.00 96.19 74 LYS A N 1
ATOM 560 C CA . LYS A 1 74 ? -3.944 -26.546 -6.037 1.00 96.19 74 LYS A CA 1
ATOM 561 C C . LYS A 1 74 ? -3.823 -25.462 -7.111 1.00 96.19 74 LYS A C 1
ATOM 563 O O . LYS A 1 74 ? -4.843 -25.026 -7.637 1.00 96.19 74 LYS A O 1
ATOM 568 N N . LEU A 1 75 ? -2.604 -25.078 -7.501 1.00 96.69 75 LEU A N 1
ATOM 569 C CA . LEU A 1 75 ? -2.382 -24.066 -8.548 1.00 96.69 75 LEU A CA 1
ATOM 570 C C . LEU A 1 75 ? -2.943 -24.489 -9.907 1.00 96.69 75 LEU A C 1
ATOM 572 O O . LEU A 1 75 ? -3.473 -23.660 -10.643 1.00 96.69 75 LEU A O 1
ATOM 576 N N . SER A 1 76 ? -2.886 -25.782 -10.231 1.00 95.56 76 SER A N 1
ATOM 577 C CA . SER A 1 76 ? -3.433 -26.310 -11.481 1.00 95.56 76 SER A CA 1
ATOM 578 C C . SER A 1 76 ? -4.958 -26.179 -11.577 1.00 95.56 76 SER A C 1
ATOM 580 O O . SER A 1 76 ? -5.495 -26.217 -12.684 1.00 95.56 76 SER A O 1
ATOM 582 N N . THR A 1 77 ? -5.665 -25.993 -10.455 1.00 96.75 77 THR A N 1
ATOM 583 C CA . THR A 1 77 ? -7.122 -25.777 -10.448 1.00 96.75 77 THR A CA 1
ATOM 584 C C . THR A 1 77 ? -7.524 -24.359 -10.856 1.00 96.75 77 THR A C 1
ATOM 586 O O . THR A 1 77 ? -8.656 -24.148 -11.297 1.00 96.75 77 THR A O 1
ATOM 589 N N . LEU A 1 78 ? -6.608 -23.389 -10.760 1.00 97.75 78 LEU A N 1
ATOM 590 C CA . LEU A 1 78 ? -6.902 -21.994 -11.067 1.00 97.75 78 LEU A CA 1
ATOM 591 C C . LEU A 1 78 ? -7.098 -21.798 -12.571 1.00 97.75 78 LEU A C 1
ATOM 593 O O . LEU A 1 78 ? -6.223 -22.091 -13.387 1.00 97.75 78 LEU A O 1
ATOM 597 N N . THR A 1 79 ? -8.256 -21.248 -12.936 1.00 97.75 79 THR A N 1
ATOM 598 C CA . THR A 1 79 ? -8.599 -20.900 -14.326 1.00 97.75 79 THR A CA 1
ATOM 599 C C . THR A 1 79 ? -8.675 -19.392 -14.549 1.00 97.75 79 THR A C 1
ATOM 601 O O . THR A 1 79 ? -8.504 -18.926 -15.682 1.00 97.75 79 THR A O 1
ATOM 604 N N . THR A 1 80 ? -8.859 -18.624 -13.476 1.00 97.06 80 THR A N 1
ATOM 605 C CA . THR A 1 80 ? -8.873 -17.163 -13.452 1.00 97.06 80 THR A CA 1
ATOM 606 C C . THR A 1 80 ? -8.115 -16.660 -12.233 1.00 97.06 80 THR A C 1
ATOM 608 O O . THR A 1 80 ? -8.177 -17.287 -11.183 1.00 97.06 80 THR A O 1
ATOM 611 N N . LEU A 1 81 ? -7.419 -15.535 -12.370 1.00 97.38 81 LEU A N 1
ATOM 612 C CA . LEU A 1 81 ? -6.780 -14.852 -11.251 1.00 97.38 81 LEU A CA 1
ATOM 613 C C . LEU A 1 81 ? -6.806 -13.338 -11.497 1.00 97.38 81 LEU A C 1
ATOM 615 O O . LEU A 1 81 ? -6.326 -12.866 -12.534 1.00 97.38 81 LEU A O 1
ATOM 619 N N . ASP A 1 82 ? -7.397 -12.591 -10.566 1.00 94.06 82 ASP A N 1
ATOM 620 C CA . ASP A 1 82 ? -7.395 -11.126 -10.555 1.00 94.06 82 ASP A CA 1
ATOM 621 C C . ASP A 1 82 ? -6.621 -10.633 -9.339 1.00 94.06 82 ASP A C 1
ATOM 623 O O . ASP A 1 82 ? -7.054 -10.762 -8.193 1.00 94.06 82 ASP A O 1
ATOM 627 N N . VAL A 1 83 ? -5.444 -10.097 -9.622 1.00 92.62 83 VAL A N 1
ATOM 628 C CA . VAL A 1 83 ? -4.514 -9.577 -8.631 1.00 92.62 83 VAL A CA 1
ATOM 629 C C . VAL A 1 83 ? -4.076 -8.160 -8.975 1.00 92.62 83 VAL A C 1
ATOM 631 O O . VAL A 1 83 ? -2.985 -7.734 -8.610 1.00 92.62 83 VAL A O 1
ATOM 634 N N . ASP A 1 84 ? -4.918 -7.434 -9.707 1.00 87.25 84 ASP A N 1
ATOM 635 C CA . ASP A 1 84 ? -4.741 -6.003 -9.934 1.00 87.25 84 ASP A CA 1
ATOM 636 C C . ASP A 1 84 ? -4.757 -5.239 -8.615 1.00 87.25 84 ASP A C 1
ATOM 638 O O . ASP A 1 84 ? -5.549 -5.565 -7.730 1.00 87.25 84 ASP A O 1
ATOM 642 N N . ASN A 1 85 ? -3.922 -4.208 -8.526 1.00 81.75 85 ASN A N 1
ATOM 643 C CA . ASN A 1 85 ? -3.768 -3.373 -7.341 1.00 81.75 85 ASN A CA 1
ATOM 644 C C . ASN A 1 85 ? -3.624 -4.187 -6.036 1.00 81.75 85 ASN A C 1
ATOM 646 O O . ASN A 1 85 ? -4.435 -4.063 -5.123 1.00 81.75 85 ASN A O 1
ATOM 650 N N . ARG A 1 86 ? -2.622 -5.074 -5.963 1.00 86.62 86 ARG A N 1
ATOM 651 C CA . ARG A 1 86 ? -2.315 -5.859 -4.752 1.00 86.62 86 ARG A CA 1
ATOM 652 C C . ARG A 1 86 ? -0.860 -5.740 -4.290 1.00 86.62 86 ARG A C 1
ATOM 654 O O . ARG A 1 86 ? -0.382 -6.598 -3.558 1.00 86.62 86 ARG A O 1
ATOM 661 N N . ASN A 1 87 ? -0.141 -4.704 -4.724 1.00 86.06 87 ASN A N 1
ATOM 662 C CA . ASN A 1 87 ? 1.272 -4.460 -4.415 1.00 86.06 87 ASN A CA 1
ATOM 663 C C . ASN A 1 87 ? 2.149 -5.696 -4.692 1.00 86.06 87 ASN A C 1
ATOM 665 O O . ASN A 1 87 ? 3.008 -6.087 -3.896 1.00 86.06 87 ASN A O 1
ATOM 669 N N . ILE A 1 88 ? 1.888 -6.348 -5.823 1.00 90.25 88 ILE A N 1
ATOM 670 C CA . ILE A 1 88 ? 2.642 -7.509 -6.288 1.00 90.25 88 ILE A CA 1
ATOM 671 C C . ILE A 1 88 ? 3.867 -7.029 -7.051 1.00 90.25 88 ILE A C 1
ATOM 673 O O . ILE A 1 88 ? 3.812 -6.111 -7.875 1.00 90.25 88 ILE A O 1
ATOM 677 N N . LYS A 1 89 ? 4.988 -7.683 -6.776 1.00 92.19 89 LYS A N 1
ATOM 678 C CA . LYS A 1 89 ? 6.315 -7.400 -7.323 1.00 92.19 89 LYS A CA 1
ATOM 679 C C . LYS A 1 89 ? 6.840 -8.570 -8.144 1.00 92.19 89 LYS A C 1
ATOM 681 O O . LYS A 1 89 ? 7.558 -8.350 -9.118 1.00 92.19 89 LYS A O 1
ATOM 686 N N . SER A 1 90 ? 6.479 -9.800 -7.774 1.00 96.00 90 SER A N 1
ATOM 687 C CA . SER A 1 90 ? 6.916 -11.018 -8.459 1.00 96.00 90 SER A CA 1
ATOM 688 C C . SER A 1 90 ? 5.745 -11.919 -8.829 1.00 96.00 90 SER A C 1
ATOM 690 O O . SER A 1 90 ? 4.820 -12.100 -8.047 1.00 96.00 90 SER A O 1
ATOM 692 N N . LEU A 1 91 ? 5.817 -12.518 -10.021 1.00 97.94 91 LEU A N 1
ATOM 693 C CA . LEU A 1 91 ? 4.873 -13.533 -10.505 1.00 97.94 91 LEU A CA 1
ATOM 694 C C . LEU A 1 91 ? 5.388 -14.968 -10.300 1.00 97.94 91 LEU A C 1
ATOM 696 O O . LEU A 1 91 ? 4.789 -15.917 -10.810 1.00 97.94 91 LEU A O 1
ATOM 700 N N . GLU A 1 92 ? 6.520 -15.133 -9.613 1.00 98.06 92 GLU A N 1
ATOM 701 C CA . GLU A 1 92 ? 7.103 -16.446 -9.335 1.00 98.06 92 GLU A CA 1
ATOM 702 C C . GLU A 1 92 ? 6.097 -17.340 -8.592 1.00 98.06 92 GLU A C 1
ATOM 704 O O . GLU A 1 92 ? 5.455 -16.924 -7.629 1.00 98.06 92 GLU A O 1
ATOM 709 N N . GLY A 1 93 ? 5.938 -18.567 -9.083 1.00 96.88 93 GLY A N 1
ATOM 710 C CA . GLY A 1 93 ? 4.912 -19.520 -8.666 1.00 96.88 93 GLY A CA 1
ATOM 711 C C . GLY A 1 93 ? 3.761 -19.650 -9.672 1.00 96.88 93 GLY A C 1
ATOM 712 O O . GLY A 1 93 ? 3.214 -20.744 -9.831 1.00 96.88 93 GLY A O 1
ATOM 713 N N . LEU A 1 94 ? 3.441 -18.602 -10.447 1.00 98.19 94 LEU A N 1
ATOM 714 C CA . LEU A 1 94 ? 2.359 -18.670 -11.443 1.00 98.19 94 LEU A CA 1
ATOM 715 C C . LEU A 1 94 ? 2.655 -19.604 -12.621 1.00 98.19 94 LEU A C 1
ATOM 717 O O . LEU A 1 94 ? 1.721 -20.015 -13.310 1.00 98.19 94 LEU A O 1
ATOM 721 N N . GLN A 1 95 ? 3.910 -20.018 -12.832 1.00 97.69 95 GLN A N 1
ATOM 722 C CA . GLN A 1 95 ? 4.265 -21.009 -13.855 1.00 97.69 95 GLN A CA 1
ATOM 723 C C . GLN A 1 95 ? 3.564 -22.364 -13.666 1.00 97.69 95 GLN A C 1
ATOM 725 O O . GLN A 1 95 ? 3.480 -23.145 -14.616 1.00 97.69 95 GLN A O 1
ATOM 730 N N . TYR A 1 96 ? 3.069 -22.652 -12.457 1.00 97.06 96 TYR A N 1
ATOM 731 C CA . TYR A 1 96 ? 2.352 -23.886 -12.136 1.00 97.06 96 TYR A CA 1
ATOM 732 C C . TYR A 1 96 ? 0.831 -23.777 -12.332 1.00 97.06 96 TYR A C 1
ATOM 734 O O . TYR A 1 96 ? 0.145 -24.799 -12.307 1.00 97.06 96 TYR A O 1
ATOM 742 N N . CYS A 1 97 ? 0.292 -22.585 -12.615 1.00 97.31 97 CYS A N 1
ATOM 743 C CA . CYS A 1 97 ? -1.122 -22.369 -12.940 1.00 97.31 97 CYS A CA 1
ATOM 744 C C . CYS A 1 97 ? -1.432 -22.794 -14.388 1.00 97.31 97 CYS A C 1
ATOM 746 O O . CYS A 1 97 ? -1.877 -22.003 -15.217 1.00 97.31 97 CYS A O 1
ATOM 748 N N . VAL A 1 98 ? -1.161 -24.055 -14.729 1.00 96.62 98 VAL A N 1
ATOM 749 C CA . VAL A 1 98 ? -1.152 -24.568 -16.114 1.00 96.62 98 VAL A CA 1
ATOM 750 C C . VAL A 1 98 ? -2.505 -24.487 -16.833 1.00 96.62 98 VAL A C 1
ATOM 752 O O . VAL A 1 98 ? -2.546 -24.516 -18.064 1.00 96.62 98 VAL A O 1
ATOM 755 N N . ASN A 1 99 ? -3.604 -24.354 -16.085 1.00 97.75 99 ASN A N 1
ATOM 756 C CA . ASN A 1 99 ? -4.960 -24.199 -16.615 1.00 97.75 99 ASN A CA 1
ATOM 757 C C . ASN A 1 99 ? -5.473 -22.752 -16.591 1.00 97.75 99 ASN A C 1
ATOM 759 O O . ASN A 1 99 ? -6.628 -22.513 -16.950 1.00 97.75 99 ASN A O 1
ATOM 763 N N . LEU A 1 100 ? -4.630 -21.784 -16.221 1.00 98.19 100 LEU A N 1
ATOM 764 C CA . LEU A 1 100 ? -5.011 -20.380 -16.150 1.00 98.19 100 LEU A CA 1
ATOM 765 C C . LEU A 1 100 ? -5.370 -19.852 -17.541 1.00 98.19 100 LEU A C 1
ATOM 767 O O . LEU A 1 100 ? -4.581 -19.927 -18.482 1.00 98.19 100 LEU A O 1
ATOM 771 N N . THR A 1 101 ? -6.573 -19.297 -17.663 1.00 97.31 101 THR A N 1
ATOM 772 C CA . THR A 1 101 ? -7.106 -18.745 -18.916 1.00 97.31 101 THR A CA 1
ATOM 773 C C . THR A 1 101 ? -7.180 -17.227 -18.910 1.00 97.31 101 THR A C 1
ATOM 775 O O . THR A 1 101 ? -7.044 -16.613 -19.973 1.00 97.31 101 THR A O 1
ATOM 778 N N . LYS A 1 102 ? -7.347 -16.621 -17.727 1.00 95.69 102 LYS A N 1
ATOM 779 C CA . LYS A 1 102 ? -7.428 -15.174 -17.524 1.00 95.69 102 LYS A CA 1
ATOM 780 C C . LYS A 1 102 ? -6.566 -14.741 -16.345 1.00 95.69 102 LYS A C 1
ATOM 782 O O . LYS A 1 102 ? -6.749 -15.244 -15.241 1.00 95.69 102 LYS A O 1
ATOM 787 N N . LEU A 1 103 ? -5.691 -13.774 -16.592 1.00 96.44 103 LEU A N 1
ATOM 788 C CA . LEU A 1 103 ? -4.847 -13.134 -15.594 1.00 96.44 103 LEU A CA 1
ATOM 789 C C . LEU A 1 103 ? -4.982 -11.616 -15.708 1.00 96.44 103 LEU A C 1
ATOM 791 O O . LEU A 1 103 ? -4.778 -11.044 -16.783 1.00 96.44 103 LEU A O 1
ATOM 795 N N . LYS A 1 104 ? -5.313 -10.967 -14.595 1.00 93.12 104 LYS A N 1
ATOM 796 C CA . LYS A 1 104 ? -5.275 -9.512 -14.469 1.00 93.12 104 LYS A CA 1
ATOM 797 C C . LYS A 1 104 ? -4.258 -9.153 -13.390 1.00 93.12 104 LYS A C 1
ATOM 799 O O . LYS A 1 104 ? -4.439 -9.512 -12.235 1.00 93.12 104 LYS A O 1
ATOM 804 N N . ILE A 1 105 ? -3.174 -8.508 -13.811 1.00 92.44 105 ILE A N 1
ATOM 805 C CA . ILE A 1 105 ? -2.055 -8.067 -12.963 1.00 92.44 105 ILE A CA 1
ATOM 806 C C . ILE A 1 105 ? -1.835 -6.551 -13.050 1.00 92.44 105 ILE A C 1
ATOM 808 O O . ILE A 1 105 ? -0.958 -6.037 -12.370 1.00 92.44 105 ILE A O 1
ATOM 812 N N . GLY A 1 106 ? -2.595 -5.848 -13.890 1.00 85.81 106 GLY A N 1
ATOM 813 C CA . GLY A 1 106 ? -2.549 -4.395 -14.036 1.00 85.81 106 GLY A CA 1
ATOM 814 C C . GLY A 1 106 ? -3.765 -3.870 -14.804 1.00 85.81 106 GLY A C 1
ATOM 815 O O . GLY A 1 106 ? -4.387 -4.609 -15.584 1.00 85.81 106 GLY A O 1
ATOM 816 N N . THR A 1 107 ? -4.122 -2.607 -14.580 1.00 72.06 107 THR A N 1
ATOM 817 C CA . THR A 1 107 ? -5.320 -1.959 -15.137 1.00 72.06 107 THR A CA 1
ATOM 818 C C . THR A 1 107 ? -5.103 -1.370 -16.542 1.00 72.06 107 THR A C 1
ATOM 820 O O . THR A 1 107 ? -3.991 -1.305 -17.059 1.00 72.06 107 THR A O 1
ATOM 823 N N . GLN A 1 108 ? -6.195 -0.946 -17.191 1.00 57.97 108 GLN A N 1
ATOM 824 C CA . GLN A 1 108 ? -6.168 -0.085 -18.388 1.00 57.97 108 GLN A CA 1
ATOM 825 C C . GLN A 1 108 ? -6.522 1.382 -18.078 1.00 57.97 108 GLN A C 1
ATOM 827 O O . GLN A 1 108 ? -6.478 2.221 -18.976 1.00 57.97 108 GLN A O 1
ATOM 832 N N . ASN A 1 109 ? -6.921 1.687 -16.838 1.00 51.16 109 ASN A N 1
ATOM 833 C CA . ASN A 1 109 ? -7.375 3.015 -16.439 1.00 51.16 109 ASN A CA 1
ATOM 834 C C . ASN A 1 109 ? -6.276 3.759 -15.679 1.00 51.16 109 ASN A C 1
ATOM 836 O O . ASN A 1 109 ? -5.913 3.375 -14.576 1.00 51.16 109 ASN A O 1
ATOM 840 N N . ILE A 1 110 ? -5.867 4.889 -16.251 1.00 49.22 110 ILE A N 1
ATOM 841 C CA . ILE A 1 110 ? -4.875 5.883 -15.792 1.00 49.22 110 ILE A CA 1
ATOM 842 C C . ILE A 1 110 ? -5.147 6.467 -14.380 1.00 49.22 110 ILE A C 1
ATOM 844 O O . ILE A 1 110 ? -4.385 7.289 -13.891 1.00 49.22 110 ILE A O 1
ATOM 848 N N . LEU A 1 111 ? -6.231 6.070 -13.706 1.00 44.84 111 LEU A N 1
ATOM 849 C CA . LEU A 1 111 ? -6.699 6.693 -12.461 1.00 44.84 111 LEU A CA 1
ATOM 850 C C . LEU A 1 111 ? -6.412 5.880 -11.189 1.00 44.84 111 LEU A C 1
ATOM 852 O O . LEU A 1 111 ? -6.809 6.311 -10.112 1.00 44.84 111 LEU A O 1
ATOM 856 N N . THR A 1 112 ? -5.760 4.715 -11.269 1.00 46.62 112 THR A N 1
ATOM 857 C CA . THR A 1 112 ? -5.352 3.973 -10.060 1.00 46.62 112 THR A CA 1
ATOM 858 C C . THR A 1 112 ? -3.946 4.388 -9.645 1.00 46.62 112 THR A C 1
ATOM 860 O O . THR A 1 112 ? -2.985 3.644 -9.811 1.00 46.62 112 THR A O 1
ATOM 863 N N . THR A 1 113 ? -3.842 5.609 -9.134 1.00 45.72 113 THR A N 1
ATOM 864 C CA . THR A 1 113 ? -2.625 6.190 -8.568 1.00 45.72 113 THR A CA 1
ATOM 865 C C . THR A 1 113 ? -2.593 5.864 -7.069 1.00 45.72 113 THR A C 1
ATOM 867 O O . THR A 1 113 ? -3.165 6.589 -6.252 1.00 45.72 113 THR A O 1
ATOM 870 N N . GLY A 1 114 ? -2.030 4.715 -6.684 1.00 52.62 114 GLY A N 1
ATOM 871 C CA . GLY A 1 114 ? -1.983 4.296 -5.277 1.00 52.62 114 GLY A CA 1
ATOM 872 C C . GLY A 1 114 ? -0.963 3.195 -4.979 1.00 52.62 114 GLY A C 1
ATOM 873 O O . GLY A 1 114 ? -0.544 2.463 -5.877 1.00 52.62 114 GLY A O 1
ATOM 874 N N . ASP A 1 115 ? -0.583 3.066 -3.705 1.00 51.78 115 ASP A N 1
ATOM 875 C CA . ASP A 1 115 ? 0.462 2.155 -3.185 1.00 51.78 115 ASP A CA 1
ATOM 876 C C . ASP A 1 115 ? 0.127 0.663 -3.350 1.00 51.78 115 ASP A C 1
ATOM 878 O O . ASP A 1 115 ? 0.972 -0.206 -3.134 1.00 51.78 115 ASP A O 1
ATOM 882 N N . GLU A 1 116 ? -1.106 0.360 -3.750 1.00 60.12 116 GLU A N 1
ATOM 883 C CA . GLU A 1 116 ? -1.547 -0.982 -4.105 1.00 60.12 116 GLU A CA 1
ATOM 884 C C . GLU A 1 116 ? -1.205 -1.339 -5.555 1.00 60.12 116 GLU A C 1
ATOM 886 O O . GLU A 1 116 ? -1.298 -2.503 -5.921 1.00 60.12 116 GLU A O 1
ATOM 891 N N . SER A 1 117 ? -0.764 -0.394 -6.391 1.00 76.25 117 SER A N 1
ATOM 892 C CA . SER A 1 117 ? -0.350 -0.698 -7.764 1.00 76.25 117 SER A CA 1
ATOM 893 C C . SER A 1 117 ? 0.764 -1.750 -7.797 1.00 76.25 117 SER A C 1
ATOM 895 O O . SER A 1 117 ? 1.702 -1.768 -6.994 1.00 76.25 117 SER A O 1
ATOM 897 N N . ASN A 1 118 ? 0.652 -2.684 -8.736 1.00 86.12 118 ASN A N 1
ATOM 898 C CA . ASN A 1 118 ? 1.672 -3.707 -8.905 1.00 86.12 118 ASN A CA 1
ATOM 899 C C . ASN A 1 118 ? 2.919 -3.093 -9.560 1.00 86.12 118 ASN A C 1
ATOM 901 O O . ASN A 1 118 ? 2.824 -2.284 -10.475 1.00 86.12 118 ASN A O 1
ATOM 905 N N . THR A 1 119 ? 4.110 -3.522 -9.142 1.00 86.50 119 THR A N 1
ATOM 906 C CA . THR A 1 119 ? 5.395 -3.027 -9.682 1.00 86.50 119 THR A CA 1
ATOM 907 C C . THR A 1 119 ? 6.171 -4.117 -10.425 1.00 86.50 119 THR A C 1
ATOM 909 O O . THR A 1 119 ? 7.401 -4.090 -10.505 1.00 86.50 119 THR A O 1
ATOM 912 N N . ILE A 1 120 ? 5.433 -5.076 -10.990 1.00 90.50 120 ILE A N 1
ATOM 913 C CA . ILE A 1 120 ? 5.940 -6.245 -11.717 1.00 90.50 120 ILE A CA 1
ATOM 914 C C . ILE A 1 120 ? 6.821 -5.815 -12.895 1.00 90.50 120 ILE A C 1
ATOM 916 O O . ILE A 1 120 ? 6.450 -4.955 -13.696 1.00 90.50 120 ILE A O 1
ATOM 920 N N . THR A 1 121 ? 7.979 -6.462 -13.022 1.00 91.88 121 THR A N 1
ATOM 921 C CA . THR A 1 121 ? 8.946 -6.234 -14.109 1.00 91.88 121 THR A CA 1
ATOM 922 C C . THR A 1 121 ? 9.167 -7.461 -14.992 1.00 91.88 121 THR A C 1
ATOM 924 O O . THR A 1 121 ? 9.568 -7.305 -16.145 1.00 91.88 121 THR A O 1
ATOM 927 N N . ASP A 1 122 ? 8.923 -8.667 -14.468 1.00 95.25 122 ASP A N 1
ATOM 928 C CA . ASP A 1 122 ? 9.267 -9.934 -15.116 1.00 95.25 122 ASP A CA 1
ATOM 929 C C . ASP A 1 122 ? 8.024 -10.776 -15.432 1.00 95.25 122 ASP A C 1
ATOM 931 O O . ASP A 1 122 ? 7.265 -11.175 -14.548 1.00 95.25 122 ASP A O 1
ATOM 935 N N . LEU A 1 123 ? 7.839 -11.074 -16.720 1.00 96.69 123 LEU A N 1
ATOM 936 C CA . LEU A 1 123 ? 6.772 -11.936 -17.232 1.00 96.69 123 LEU A CA 1
ATOM 937 C C . LEU A 1 123 ? 7.230 -13.384 -17.470 1.00 96.69 123 LEU A C 1
ATOM 939 O O . LEU A 1 123 ? 6.434 -14.214 -17.914 1.00 96.69 123 LEU A O 1
ATOM 943 N N . SER A 1 124 ? 8.493 -13.717 -17.191 1.00 97.38 124 SER A N 1
ATOM 944 C CA . SER A 1 124 ? 9.064 -15.054 -17.398 1.00 97.38 124 SER A CA 1
ATOM 945 C C . SER A 1 124 ? 8.260 -16.197 -16.766 1.00 97.38 124 SER A C 1
ATOM 947 O O . SER A 1 124 ? 8.147 -17.240 -17.426 1.00 97.38 124 SER A O 1
ATOM 949 N N . PRO A 1 125 ? 7.645 -16.045 -15.573 1.00 98.25 125 PRO A N 1
ATOM 950 C CA . PRO A 1 125 ? 6.783 -17.082 -15.000 1.00 98.25 125 PRO A CA 1
ATOM 951 C C . PRO A 1 125 ? 5.588 -17.456 -15.891 1.00 98.25 125 PRO A C 1
ATOM 953 O O . PRO A 1 125 ? 5.109 -18.587 -15.851 1.00 98.25 125 PRO A O 1
ATOM 956 N N . LEU A 1 126 ? 5.136 -16.551 -16.766 1.00 98.06 126 LEU A N 1
ATOM 957 C CA . LEU A 1 126 ? 3.965 -16.775 -17.616 1.00 98.06 126 LEU A CA 1
ATOM 958 C C . LEU A 1 126 ? 4.280 -17.547 -18.903 1.00 98.06 126 LEU A C 1
ATOM 960 O O . LEU A 1 126 ? 3.361 -18.064 -19.531 1.00 98.06 126 LEU A O 1
ATOM 964 N N . LYS A 1 127 ? 5.552 -17.651 -19.311 1.00 96.62 127 LYS A N 1
ATOM 965 C CA . LYS A 1 127 ? 5.969 -18.032 -20.680 1.00 96.62 127 LYS A CA 1
ATOM 966 C C . LYS A 1 127 ? 5.437 -19.369 -21.213 1.00 96.62 127 LYS A C 1
ATOM 968 O O . LYS A 1 127 ? 5.407 -19.580 -22.423 1.00 96.62 127 LYS A O 1
ATOM 973 N N . ASN A 1 128 ? 5.052 -20.283 -20.320 1.00 95.75 128 ASN A N 1
ATOM 974 C CA . ASN A 1 128 ? 4.576 -21.629 -20.651 1.00 95.75 128 ASN A CA 1
ATOM 975 C C . ASN A 1 128 ? 3.072 -21.832 -20.389 1.00 95.75 128 ASN A C 1
ATOM 977 O O . ASN A 1 128 ? 2.583 -22.954 -20.533 1.00 95.75 128 ASN A O 1
ATOM 981 N N . LEU A 1 129 ? 2.324 -20.783 -20.024 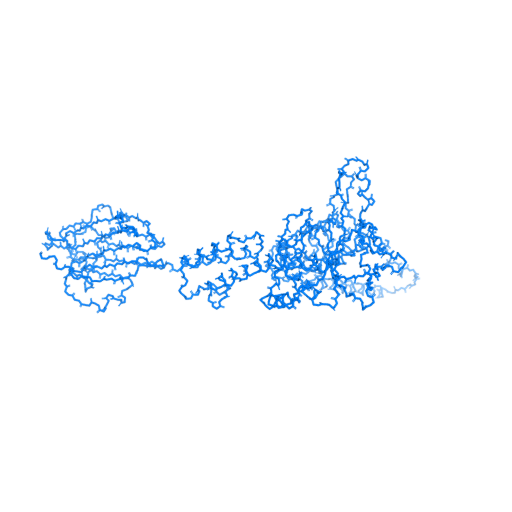1.00 97.56 129 LEU A N 1
ATOM 982 C CA . LEU A 1 129 ? 0.889 -20.866 -19.742 1.00 97.56 129 LEU A CA 1
ATOM 983 C C . LEU A 1 129 ? 0.077 -20.965 -21.038 1.00 97.56 129 LEU A C 1
ATOM 985 O O . LEU A 1 129 ? -0.563 -20.024 -21.496 1.00 97.56 129 LEU A O 1
ATOM 989 N N . SER A 1 130 ? 0.107 -22.152 -21.641 1.00 95.62 130 SER A N 1
ATOM 990 C CA . SER A 1 130 ? -0.470 -22.435 -22.962 1.00 95.62 130 SER A CA 1
ATOM 991 C C . SER A 1 130 ? -1.994 -22.298 -23.059 1.00 95.62 130 SER A C 1
ATOM 993 O O . SER A 1 130 ? -2.541 -22.407 -24.153 1.00 95.62 130 SER A O 1
ATOM 995 N N . HIS A 1 131 ? -2.689 -22.060 -21.944 1.00 96.50 131 HIS A N 1
ATOM 996 C CA . HIS A 1 131 ? -4.128 -21.797 -21.903 1.00 96.50 131 HIS A CA 1
ATOM 997 C C . HIS A 1 131 ? -4.469 -20.322 -21.642 1.00 96.50 131 HIS A C 1
ATOM 999 O O . HIS A 1 131 ? -5.647 -19.964 -21.730 1.00 96.50 131 HIS A O 1
ATOM 1005 N N . LEU A 1 132 ? -3.471 -19.463 -21.390 1.00 96.75 132 LEU A N 1
ATOM 1006 C CA . LEU A 1 132 ? -3.681 -18.054 -21.073 1.00 96.75 132 LEU A CA 1
ATOM 1007 C C . LEU A 1 132 ? -4.107 -17.287 -22.327 1.00 96.75 132 LEU A C 1
ATOM 1009 O O . LEU A 1 132 ? -3.311 -17.046 -23.232 1.00 96.75 132 LEU A O 1
ATOM 1013 N N . LYS A 1 133 ? -5.383 -16.907 -22.368 1.00 93.12 133 LYS A N 1
ATOM 1014 C CA . LYS A 1 133 ? -6.007 -16.189 -23.490 1.00 93.12 133 LYS A CA 1
ATOM 1015 C C . LYS A 1 133 ? -6.238 -14.714 -23.185 1.00 93.12 133 LYS A C 1
ATOM 1017 O O . LYS A 1 133 ? -6.397 -13.924 -24.109 1.00 93.12 133 LYS A O 1
ATOM 1022 N N . TYR A 1 134 ? -6.289 -14.354 -21.907 1.00 90.69 134 TYR A N 1
ATOM 1023 C CA . TYR A 1 134 ? -6.627 -13.014 -21.446 1.00 90.69 134 TYR A CA 1
ATOM 1024 C C . TYR A 1 134 ? -5.558 -12.540 -20.466 1.00 90.69 134 TYR A C 1
ATOM 1026 O O . TYR A 1 134 ? -5.475 -13.067 -19.358 1.00 90.69 134 TYR A O 1
ATOM 1034 N N . LEU A 1 135 ? -4.758 -11.555 -20.875 1.00 91.69 135 LEU A N 1
ATOM 1035 C CA . LEU A 1 135 ? -3.761 -10.907 -20.026 1.00 91.69 135 LEU A CA 1
ATOM 1036 C C . LEU A 1 135 ? -3.996 -9.399 -19.998 1.00 91.69 135 LEU A C 1
ATOM 1038 O O . LEU A 1 135 ? -3.876 -8.728 -21.023 1.00 91.69 135 LEU A O 1
ATOM 1042 N N . LEU A 1 136 ? -4.310 -8.877 -18.817 1.00 88.00 136 LEU A N 1
ATOM 1043 C CA . LEU A 1 136 ? -4.323 -7.446 -18.537 1.00 88.00 136 LEU A CA 1
ATOM 1044 C C . LEU A 1 136 ? -3.121 -7.124 -17.655 1.00 88.00 136 LEU A C 1
ATOM 1046 O O . LEU A 1 136 ? -3.040 -7.592 -16.520 1.00 88.00 136 LEU A O 1
ATOM 1050 N N . ALA A 1 137 ? -2.173 -6.385 -18.220 1.00 88.69 137 ALA A N 1
ATOM 1051 C CA . ALA A 1 137 ? -0.884 -6.096 -17.607 1.00 88.69 137 ALA A CA 1
ATOM 1052 C C . ALA A 1 137 ? -0.436 -4.665 -17.919 1.00 88.69 137 ALA A C 1
ATOM 1054 O O . ALA A 1 137 ? 0.710 -4.469 -18.300 1.00 88.69 137 ALA A O 1
ATOM 1055 N N . GLY A 1 138 ? -1.353 -3.697 -17.853 1.00 82.25 138 GLY A N 1
ATOM 1056 C CA . GLY A 1 138 ? -1.054 -2.281 -18.077 1.00 82.25 138 GLY A CA 1
ATOM 1057 C C . GLY A 1 138 ? -0.651 -1.543 -16.803 1.00 82.25 138 GLY A C 1
ATOM 1058 O O . GLY A 1 138 ? -0.970 -1.999 -15.709 1.00 82.25 138 GLY A O 1
ATOM 1059 N N . GLU A 1 139 ? 0.032 -0.410 -16.981 1.00 78.69 139 GLU A N 1
ATOM 1060 C CA . GLU A 1 139 ? 0.527 0.474 -15.915 1.00 78.69 139 GLU A CA 1
ATOM 1061 C C . GLU A 1 139 ? 1.476 -0.256 -14.942 1.00 78.69 139 GLU A C 1
ATOM 1063 O O . GLU A 1 139 ? 1.325 -0.200 -13.727 1.00 78.69 139 GLU A O 1
ATOM 1068 N N . LEU A 1 140 ? 2.450 -0.987 -15.503 1.00 86.00 140 LEU A N 1
ATOM 1069 C CA . LEU A 1 140 ? 3.488 -1.725 -14.768 1.00 86.00 140 LEU A CA 1
ATOM 1070 C C . LEU A 1 140 ? 4.900 -1.254 -15.179 1.00 86.00 140 LEU A C 1
ATOM 1072 O O . LEU A 1 140 ? 5.068 -0.278 -15.915 1.00 86.00 140 LEU A O 1
ATOM 1076 N N . ASN A 1 141 ? 5.927 -1.985 -14.728 1.00 86.25 141 ASN A N 1
ATOM 1077 C CA . ASN A 1 141 ? 7.342 -1.690 -14.972 1.00 86.25 141 ASN A CA 1
ATOM 1078 C C . ASN A 1 141 ? 8.002 -2.698 -15.938 1.00 86.25 141 ASN A C 1
ATOM 1080 O O . ASN A 1 141 ? 9.202 -2.985 -15.828 1.00 86.25 141 ASN A O 1
ATOM 1084 N N . ILE A 1 142 ? 7.226 -3.282 -16.857 1.00 89.88 142 ILE A N 1
ATOM 1085 C CA . ILE A 1 142 ? 7.672 -4.359 -17.747 1.00 89.88 142 ILE A CA 1
ATOM 1086 C C . ILE A 1 142 ? 8.461 -3.772 -18.916 1.00 89.88 142 ILE A C 1
ATOM 1088 O O . ILE A 1 142 ? 7.974 -2.922 -19.662 1.00 89.88 142 ILE A O 1
ATOM 1092 N N . THR A 1 143 ? 9.680 -4.275 -19.118 1.00 90.44 143 THR A N 1
ATOM 1093 C CA . THR A 1 143 ? 10.525 -3.897 -20.260 1.00 90.44 143 THR A CA 1
ATOM 1094 C C . THR A 1 143 ? 10.818 -5.044 -21.215 1.00 90.44 143 THR A C 1
ATOM 1096 O O . THR A 1 143 ? 11.218 -4.771 -22.341 1.00 90.44 143 THR A O 1
ATOM 1099 N N . ASP A 1 144 ? 10.610 -6.300 -20.816 1.00 93.38 144 ASP A N 1
ATOM 1100 C CA . ASP A 1 144 ? 10.803 -7.470 -21.678 1.00 93.38 144 ASP A CA 1
ATOM 1101 C C . ASP A 1 144 ? 9.473 -8.190 -21.929 1.00 93.38 144 ASP A C 1
ATOM 1103 O O . ASP A 1 144 ? 8.904 -8.823 -21.039 1.00 93.38 144 ASP A O 1
ATOM 1107 N N . PHE A 1 145 ? 8.979 -8.094 -23.166 1.00 92.44 145 PHE A N 1
ATOM 1108 C CA . PHE A 1 145 ? 7.738 -8.744 -23.598 1.00 92.44 145 PHE A CA 1
ATOM 1109 C C . PHE A 1 145 ? 7.978 -10.072 -24.322 1.00 92.44 145 PHE A C 1
ATOM 1111 O O . PHE A 1 145 ? 7.020 -10.748 -24.701 1.00 92.44 145 PHE A O 1
ATOM 1118 N N . SER A 1 146 ? 9.229 -10.491 -24.513 1.00 93.62 146 SER A N 1
ATOM 1119 C CA . SER A 1 146 ? 9.531 -11.771 -25.154 1.00 93.62 146 SER A CA 1
ATOM 1120 C C . SER A 1 146 ? 8.922 -12.998 -24.444 1.00 93.62 146 SER A C 1
ATOM 1122 O O . SER A 1 146 ? 8.551 -13.945 -25.152 1.00 93.62 146 SER A O 1
ATOM 1124 N N . PRO A 1 147 ? 8.685 -13.010 -23.108 1.00 95.81 147 PRO A N 1
ATOM 1125 C CA . PRO A 1 147 ? 8.017 -14.134 -22.453 1.00 95.81 147 PRO A CA 1
ATOM 1126 C C . PRO A 1 147 ? 6.598 -14.406 -22.959 1.00 95.81 147 PRO A C 1
ATOM 1128 O O . PRO A 1 147 ? 6.155 -15.553 -22.919 1.00 95.81 147 PRO A O 1
ATOM 1131 N N . VAL A 1 148 ? 5.883 -13.397 -23.474 1.00 92.81 148 VAL A N 1
ATOM 1132 C CA . VAL A 1 148 ? 4.494 -13.579 -23.933 1.00 92.81 148 VAL A CA 1
ATOM 1133 C C . VAL A 1 148 ? 4.378 -14.034 -25.391 1.00 92.81 148 VAL A C 1
ATOM 1135 O O . VAL A 1 148 ? 3.279 -14.339 -25.846 1.00 92.81 148 VAL A O 1
ATOM 1138 N N . LYS A 1 149 ? 5.498 -14.152 -26.120 1.00 90.38 149 LYS A N 1
ATOM 1139 C CA . LYS A 1 149 ? 5.547 -14.472 -27.561 1.00 90.38 149 LYS A CA 1
ATOM 1140 C C . LYS A 1 149 ? 4.738 -15.697 -27.977 1.00 90.38 149 LYS A C 1
ATOM 1142 O O . LYS A 1 149 ? 4.134 -15.700 -29.045 1.00 90.38 149 LYS A O 1
ATOM 1147 N N . ASN A 1 150 ? 4.770 -16.746 -27.158 1.00 90.56 150 ASN A N 1
ATOM 1148 C CA . ASN A 1 150 ? 4.150 -18.035 -27.471 1.00 90.56 150 ASN A CA 1
ATOM 1149 C C . ASN A 1 150 ? 2.810 -18.250 -26.752 1.00 90.56 150 ASN A C 1
ATOM 1151 O O . ASN A 1 150 ? 2.246 -19.342 -26.835 1.00 90.56 150 ASN A O 1
ATOM 1155 N N . LEU A 1 151 ? 2.311 -17.243 -26.032 1.00 92.94 151 LEU A N 1
ATOM 1156 C CA . LEU A 1 151 ? 1.032 -17.334 -25.341 1.00 92.94 151 LEU A CA 1
ATOM 1157 C C . LEU A 1 151 ? -0.114 -17.107 -26.334 1.00 92.94 151 LEU A C 1
ATOM 1159 O O . LEU A 1 151 ? -0.013 -16.229 -27.193 1.00 92.94 151 LEU A O 1
ATOM 1163 N N . PRO A 1 152 ? -1.221 -17.862 -26.240 1.00 90.75 152 PRO A N 1
ATOM 1164 C CA . PRO A 1 152 ? -2.352 -17.733 -27.156 1.00 90.75 152 PRO A CA 1
ATOM 1165 C C . PRO A 1 152 ? -3.264 -16.557 -26.770 1.00 90.75 152 PRO A C 1
ATOM 1167 O O . PRO A 1 152 ? -4.480 -16.715 -26.639 1.00 90.75 152 PRO A O 1
ATOM 1170 N N . LEU A 1 153 ? -2.673 -15.380 -26.559 1.00 86.00 153 LEU A N 1
ATOM 1171 C CA . LEU A 1 153 ? -3.376 -14.185 -26.109 1.00 86.00 153 LEU A CA 1
ATOM 1172 C C . LEU A 1 153 ? -4.357 -13.689 -27.182 1.00 86.00 153 LEU A C 1
ATOM 1174 O O . LEU A 1 153 ? -4.005 -13.495 -28.347 1.00 86.00 153 LEU A O 1
ATOM 1178 N N . ASP A 1 154 ? -5.606 -13.465 -26.774 1.00 82.50 154 ASP A N 1
ATOM 1179 C CA . ASP A 1 154 ? -6.651 -12.868 -27.601 1.00 82.50 154 ASP A CA 1
ATOM 1180 C C . ASP A 1 154 ? -6.498 -11.343 -27.578 1.00 82.50 154 ASP A C 1
ATOM 1182 O O . ASP A 1 154 ? -7.056 -10.637 -26.731 1.00 82.50 154 ASP A O 1
ATOM 1186 N N . TYR A 1 155 ? -5.715 -10.827 -28.522 1.00 71.12 155 TYR A N 1
ATOM 1187 C CA . TYR A 1 155 ? -5.585 -9.389 -28.764 1.00 71.12 155 TYR A CA 1
ATOM 1188 C C . TYR A 1 155 ? -6.759 -8.800 -29.566 1.00 71.12 155 TYR A C 1
ATOM 1190 O O . TYR A 1 155 ? -6.727 -7.621 -29.903 1.00 71.12 155 TYR A O 1
ATOM 1198 N N . GLY A 1 156 ? -7.813 -9.585 -29.835 1.00 60.84 156 GLY A N 1
ATOM 1199 C CA . GLY A 1 156 ? -9.037 -9.142 -30.496 1.00 60.84 156 GLY A CA 1
ATOM 1200 C C . GLY A 1 156 ? -8.886 -8.788 -31.983 1.00 60.84 156 GLY A C 1
ATOM 1201 O O . GLY A 1 156 ? -7.815 -8.457 -32.478 1.00 60.84 156 GLY A O 1
ATOM 1202 N N . LYS A 1 157 ? -10.006 -8.843 -32.717 1.00 53.94 157 LYS A N 1
ATOM 1203 C CA . LYS A 1 157 ? -10.151 -8.247 -34.067 1.00 53.94 157 LYS A CA 1
ATOM 1204 C C . LYS A 1 157 ? -10.881 -6.899 -34.053 1.00 53.94 157 LYS A C 1
ATOM 1206 O O . LYS A 1 157 ? -10.910 -6.218 -35.068 1.00 53.94 157 LYS A O 1
ATOM 1211 N N . VAL A 1 158 ? -11.517 -6.566 -32.926 1.00 51.09 158 VAL A N 1
ATOM 1212 C CA . VAL A 1 158 ? -12.350 -5.368 -32.743 1.00 51.09 158 VAL A CA 1
ATOM 1213 C C . VAL A 1 158 ? -11.915 -4.650 -31.465 1.00 51.09 158 VAL A C 1
ATOM 1215 O O . VAL A 1 158 ? -11.369 -3.560 -31.534 1.00 51.09 158 VAL A O 1
ATOM 1218 N N . LEU A 1 159 ? -12.032 -5.295 -30.302 1.00 55.22 159 LEU A N 1
ATOM 1219 C CA . LEU A 1 159 ? -11.466 -4.782 -29.050 1.00 55.22 159 LEU A CA 1
ATOM 1220 C C . LEU A 1 159 ? -10.465 -5.792 -28.474 1.00 55.22 159 LEU A C 1
ATOM 1222 O O . LEU A 1 159 ? -10.836 -6.963 -28.320 1.00 55.22 159 LEU A O 1
ATOM 1226 N N . PRO A 1 160 ? -9.222 -5.375 -28.167 1.00 61.00 160 PRO A N 1
ATOM 1227 C CA . PRO A 1 160 ? -8.256 -6.247 -27.526 1.00 61.00 160 PRO A CA 1
ATOM 1228 C C . PRO A 1 160 ? -8.752 -6.678 -26.154 1.00 61.00 160 PRO A C 1
ATOM 1230 O O . PRO A 1 160 ? -9.030 -5.845 -25.293 1.00 61.00 160 PRO A O 1
ATOM 1233 N N . LYS A 1 161 ? -8.859 -7.993 -25.944 1.00 70.25 161 LYS A N 1
ATOM 1234 C CA . LYS A 1 161 ? -9.207 -8.547 -24.630 1.00 70.25 161 LYS A CA 1
ATOM 1235 C C . LYS A 1 161 ? -7.976 -8.699 -23.741 1.00 70.25 161 LYS A C 1
ATOM 1237 O O . LYS A 1 161 ? -8.090 -8.607 -22.522 1.00 70.25 161 LYS A O 1
ATOM 1242 N N . SER A 1 162 ? -6.817 -8.909 -24.362 1.00 79.44 162 SER A N 1
ATOM 1243 C CA . SER A 1 162 ? -5.505 -8.778 -23.734 1.00 79.44 162 SER A CA 1
ATOM 1244 C C . SER A 1 162 ? -4.897 -7.417 -24.057 1.00 79.44 162 SER A C 1
ATOM 1246 O O . SER A 1 162 ? -4.884 -7.003 -25.217 1.00 79.44 162 SER A O 1
ATOM 1248 N N . ASN A 1 163 ? -4.364 -6.740 -23.046 1.00 77.25 163 ASN A N 1
ATOM 1249 C CA . ASN A 1 163 ? -3.697 -5.455 -23.191 1.00 77.25 163 ASN A CA 1
ATOM 1250 C C . ASN A 1 163 ? -2.486 -5.394 -22.256 1.00 77.25 163 ASN A C 1
ATOM 1252 O O . ASN A 1 163 ? -2.589 -5.702 -21.069 1.00 77.25 163 ASN A O 1
ATOM 1256 N N . LEU A 1 164 ? -1.351 -4.980 -22.812 1.00 81.00 164 LEU A N 1
ATOM 1257 C CA . LEU A 1 164 ? -0.114 -4.736 -22.071 1.00 81.00 164 LEU A CA 1
ATOM 1258 C C . LEU A 1 164 ? 0.010 -3.265 -21.637 1.00 81.00 164 LEU A C 1
ATOM 1260 O O . LEU A 1 164 ? 0.996 -2.912 -21.013 1.00 81.00 164 LEU A O 1
ATOM 1264 N N . GLY A 1 165 ? -0.978 -2.423 -21.965 1.00 74.44 165 GLY A N 1
ATOM 1265 C CA . GLY A 1 165 ? -1.130 -1.037 -21.515 1.00 74.44 165 GLY A CA 1
ATOM 1266 C C . GLY A 1 165 ? 0.100 -0.158 -21.723 1.00 74.44 165 GLY A C 1
ATOM 1267 O O . GLY A 1 165 ? 0.987 -0.472 -22.522 1.00 74.44 165 GLY A O 1
ATOM 1268 N N . ASN A 1 166 ? 0.136 0.965 -21.008 1.00 77.69 166 ASN A N 1
ATOM 1269 C CA . ASN A 1 166 ? 1.372 1.717 -20.877 1.00 77.69 166 ASN A CA 1
ATOM 1270 C C . ASN A 1 166 ? 2.292 1.028 -19.875 1.00 77.69 166 ASN A C 1
ATOM 1272 O O . ASN A 1 166 ? 1.838 0.309 -18.987 1.00 77.69 166 ASN A O 1
ATOM 1276 N N . GLN A 1 167 ? 3.587 1.233 -20.046 1.00 83.69 167 GLN A N 1
ATOM 1277 C CA . GLN A 1 167 ? 4.615 0.689 -19.166 1.00 83.69 167 GLN A CA 1
ATOM 1278 C C . GLN A 1 167 ? 5.586 1.803 -18.863 1.00 83.69 167 GLN A C 1
ATOM 1280 O O . GLN A 1 167 ? 5.967 2.512 -19.791 1.00 83.69 167 GLN A O 1
ATOM 1285 N N . THR A 1 168 ? 6.009 1.934 -17.616 1.00 78.56 168 THR A N 1
ATOM 1286 C CA . THR A 1 168 ? 6.922 3.002 -17.223 1.00 78.56 168 THR A CA 1
ATOM 1287 C C . THR A 1 168 ? 8.122 2.391 -16.536 1.00 78.56 168 THR A C 1
ATOM 1289 O O . THR A 1 168 ? 8.005 1.700 -15.533 1.00 78.56 168 THR A O 1
ATOM 1292 N N . LYS A 1 169 ? 9.317 2.626 -17.076 1.00 83.88 169 LYS A N 1
ATOM 1293 C CA . LYS A 1 169 ? 10.555 2.196 -16.426 1.00 83.88 169 LYS A CA 1
ATOM 1294 C C . LYS A 1 169 ? 11.442 3.391 -16.152 1.00 83.88 169 LYS A C 1
ATOM 1296 O O . LYS A 1 169 ? 11.902 4.050 -17.082 1.00 83.88 169 LYS A O 1
ATOM 1301 N N . LEU A 1 170 ? 11.743 3.597 -14.875 1.00 80.06 170 LEU A N 1
ATOM 1302 C CA . LEU A 1 170 ? 12.766 4.537 -14.452 1.00 80.06 170 LEU A CA 1
ATOM 1303 C C . LEU A 1 170 ? 14.169 3.954 -14.673 1.00 80.06 170 LEU A C 1
ATOM 1305 O O . LEU A 1 170 ? 14.474 2.834 -14.250 1.00 80.06 170 LEU A O 1
ATOM 1309 N N . ILE A 1 171 ? 15.022 4.740 -15.321 1.00 83.75 171 ILE A N 1
ATOM 1310 C CA . ILE A 1 171 ? 16.448 4.498 -15.507 1.00 83.75 171 ILE A CA 1
ATOM 1311 C C . ILE A 1 171 ? 17.187 5.694 -14.918 1.00 83.75 171 ILE A C 1
ATOM 1313 O O . ILE A 1 171 ? 17.039 6.813 -15.399 1.00 83.75 171 ILE A O 1
ATOM 1317 N N . SER A 1 172 ? 18.021 5.461 -13.911 1.00 83.12 172 SER A N 1
ATOM 1318 C CA . SER A 1 172 ? 18.936 6.484 -13.404 1.00 83.12 172 SER A CA 1
ATOM 1319 C C . SER A 1 172 ? 20.297 6.309 -14.068 1.00 83.12 172 SER A C 1
ATOM 1321 O O . SER A 1 172 ? 20.846 5.205 -14.086 1.00 83.12 172 SER A O 1
ATOM 1323 N N . ALA A 1 173 ? 20.855 7.388 -14.611 1.00 85.75 173 ALA A N 1
ATOM 1324 C CA . ALA A 1 173 ? 22.147 7.341 -15.275 1.00 85.75 173 ALA A CA 1
ATOM 1325 C C . ALA A 1 173 ? 22.988 8.584 -14.975 1.00 85.75 173 ALA A C 1
ATOM 1327 O O . ALA A 1 173 ? 22.496 9.711 -14.917 1.00 85.75 173 ALA A O 1
ATOM 1328 N N . LYS A 1 174 ? 24.288 8.367 -14.784 1.00 85.69 174 LYS A N 1
ATOM 1329 C CA . LYS A 1 174 ? 25.238 9.431 -14.477 1.00 85.69 174 LYS A CA 1
ATOM 1330 C C . LYS A 1 174 ? 25.776 10.050 -15.764 1.00 85.69 174 LYS A C 1
ATOM 1332 O O . LYS A 1 174 ? 26.207 9.334 -16.663 1.00 85.69 174 LYS A O 1
ATOM 1337 N N . VAL A 1 175 ? 25.768 11.378 -15.827 1.00 88.69 175 VAL A N 1
ATOM 1338 C CA . VAL A 1 175 ? 26.412 12.141 -16.900 1.00 88.69 175 VAL A CA 1
ATOM 1339 C C . VAL A 1 175 ? 27.924 12.118 -16.676 1.00 88.69 175 VAL A C 1
ATOM 1341 O O . VAL A 1 175 ? 28.392 12.393 -15.570 1.00 88.69 175 VAL A O 1
ATOM 1344 N N . ASN A 1 176 ? 28.677 11.788 -17.721 1.00 89.19 176 ASN A N 1
ATOM 1345 C CA . ASN A 1 176 ? 30.136 11.771 -17.704 1.00 89.19 176 ASN A CA 1
ATOM 1346 C C . ASN A 1 176 ? 30.709 13.192 -17.565 1.00 89.19 176 ASN A C 1
ATOM 1348 O O . ASN A 1 176 ? 30.041 14.185 -17.863 1.00 89.19 176 ASN A O 1
ATOM 1352 N N . GLU A 1 177 ? 31.972 13.300 -17.146 1.00 86.00 177 GLU A N 1
ATOM 1353 C CA . GLU A 1 177 ? 32.660 14.594 -16.992 1.00 86.00 177 GLU A CA 1
ATOM 1354 C C . GLU A 1 177 ? 32.724 15.392 -18.303 1.00 86.00 177 GLU A C 1
ATOM 1356 O O . GLU A 1 177 ? 32.628 16.617 -18.287 1.00 86.00 177 GLU A O 1
ATOM 1361 N N . ASP A 1 178 ? 32.807 14.696 -19.440 1.00 88.31 178 ASP A N 1
ATOM 1362 C CA . ASP A 1 178 ? 32.795 15.282 -20.784 1.00 88.31 178 ASP A CA 1
ATOM 1363 C C . ASP A 1 178 ? 31.396 15.733 -21.252 1.00 88.31 178 ASP A C 1
ATOM 1365 O O . ASP A 1 178 ? 31.240 16.188 -22.381 1.00 88.31 178 ASP A O 1
ATOM 1369 N N . GLY A 1 179 ? 30.371 15.607 -20.401 1.00 86.62 179 GLY A N 1
ATOM 1370 C CA . GLY A 1 179 ? 28.984 15.942 -20.722 1.00 86.62 179 GLY A CA 1
ATOM 1371 C C . GLY A 1 179 ? 28.242 14.863 -21.512 1.00 86.62 179 GLY A C 1
ATOM 1372 O O . GLY A 1 179 ? 27.063 15.047 -21.819 1.00 86.62 179 GLY A O 1
ATOM 1373 N N . SER A 1 180 ? 28.878 13.731 -21.824 1.00 92.62 180 SER A N 1
ATOM 1374 C CA . SER A 1 180 ? 28.221 12.626 -22.515 1.00 92.62 180 SER A CA 1
ATOM 1375 C C . SER A 1 180 ? 27.409 11.742 -21.565 1.00 92.62 180 SER A C 1
ATOM 1377 O O . SER A 1 180 ? 27.677 11.634 -20.369 1.00 92.62 180 SER A O 1
ATOM 1379 N N . LEU A 1 181 ? 26.394 11.077 -22.106 1.00 92.69 181 LEU A N 1
ATOM 1380 C CA . LEU A 1 181 ? 25.588 10.088 -21.398 1.00 92.69 181 LEU A CA 1
ATOM 1381 C C . LEU A 1 181 ? 25.238 8.972 -22.374 1.00 92.69 181 LEU A C 1
ATOM 1383 O O . LEU A 1 181 ? 24.748 9.260 -23.461 1.00 92.69 181 LEU A O 1
ATOM 1387 N N . THR A 1 182 ? 25.494 7.713 -22.020 1.00 92.81 182 THR A N 1
ATOM 1388 C CA . THR A 1 182 ? 25.129 6.552 -22.848 1.00 92.81 182 THR A CA 1
ATOM 1389 C C . THR A 1 182 ? 24.587 5.433 -21.972 1.00 92.81 182 THR A C 1
ATOM 1391 O O . THR A 1 182 ? 25.176 5.127 -20.939 1.00 92.81 182 THR A O 1
ATOM 1394 N N . PHE A 1 183 ? 23.493 4.799 -22.390 1.00 91.56 183 PHE A N 1
ATOM 1395 C CA . PHE A 1 183 ? 22.974 3.601 -21.731 1.00 91.56 183 PHE A CA 1
ATOM 1396 C C . PHE A 1 183 ? 22.360 2.617 -22.733 1.00 91.56 183 PHE A C 1
ATOM 1398 O O . PHE A 1 183 ? 21.945 2.989 -23.833 1.00 91.56 183 PHE A O 1
ATOM 1405 N N . LYS A 1 184 ? 22.307 1.339 -22.343 1.00 92.31 184 LYS A N 1
ATOM 1406 C CA . LYS A 1 184 ? 21.643 0.275 -23.109 1.00 92.31 184 LYS A CA 1
ATOM 1407 C C . LYS A 1 184 ? 20.135 0.413 -22.974 1.00 92.31 184 LYS A C 1
ATOM 1409 O O . LYS A 1 184 ? 19.626 0.435 -21.859 1.00 92.31 184 LYS A O 1
ATOM 1414 N N . ASN A 1 185 ? 19.427 0.437 -24.093 1.00 91.56 185 ASN A N 1
ATOM 1415 C CA . ASN A 1 185 ? 17.971 0.404 -24.093 1.00 91.56 185 ASN A CA 1
ATOM 1416 C C . ASN A 1 185 ? 17.480 -0.967 -23.565 1.00 91.56 185 ASN A C 1
ATOM 1418 O O . ASN A 1 185 ? 17.708 -1.978 -24.236 1.00 91.56 185 ASN A O 1
ATOM 1422 N N . PRO A 1 186 ? 16.829 -1.034 -22.386 1.00 91.62 186 PRO A N 1
ATOM 1423 C CA . PRO A 1 186 ? 16.468 -2.300 -21.739 1.00 91.62 186 PRO A CA 1
ATOM 1424 C C . PRO A 1 186 ? 15.199 -2.935 -22.322 1.00 91.62 186 PRO A C 1
ATOM 1426 O O . PRO A 1 186 ? 14.778 -4.000 -21.879 1.00 91.62 186 PRO A O 1
ATOM 1429 N N . CYS A 1 187 ? 14.555 -2.259 -23.269 1.00 90.94 187 CYS A N 1
ATOM 1430 C CA . CYS A 1 187 ? 13.251 -2.628 -23.772 1.00 90.94 187 CYS A CA 1
ATOM 1431 C C . CYS A 1 187 ? 13.326 -3.654 -24.910 1.00 90.94 187 CYS A C 1
ATOM 1433 O O . CYS A 1 187 ? 13.876 -3.378 -25.979 1.00 90.94 187 CYS A O 1
ATOM 1435 N N . VAL A 1 188 ? 12.703 -4.811 -24.701 1.00 91.31 188 VAL A N 1
ATOM 1436 C CA . VAL A 1 188 ? 12.684 -5.957 -25.615 1.00 91.31 188 VAL A CA 1
ATOM 1437 C C . VAL A 1 188 ? 11.255 -6.227 -26.070 1.00 91.31 188 VAL A C 1
ATOM 1439 O O . VAL A 1 188 ? 10.340 -6.376 -25.264 1.00 91.31 188 VAL A O 1
ATOM 1442 N N . ASN A 1 189 ? 11.065 -6.286 -27.382 1.00 88.19 189 ASN A N 1
ATOM 1443 C CA . ASN A 1 189 ? 9.791 -6.536 -28.035 1.00 88.19 189 ASN A CA 1
ATOM 1444 C C . ASN A 1 189 ? 9.363 -8.008 -27.885 1.00 88.19 189 ASN A C 1
ATOM 1446 O O . ASN A 1 189 ? 10.168 -8.884 -27.571 1.00 88.19 189 ASN A O 1
ATOM 1450 N N . ILE A 1 190 ? 8.099 -8.306 -28.190 1.00 88.25 190 ILE A N 1
ATOM 1451 C CA . ILE A 1 190 ? 7.531 -9.661 -28.140 1.00 88.25 190 ILE A CA 1
ATOM 1452 C C . ILE A 1 190 ? 8.325 -10.640 -29.014 1.00 88.25 190 ILE A C 1
ATOM 1454 O O . ILE A 1 190 ? 8.490 -11.804 -28.661 1.00 88.25 190 ILE A O 1
ATOM 1458 N N . ASP A 1 191 ? 8.847 -10.200 -30.157 1.00 87.94 191 ASP A N 1
ATOM 1459 C CA . ASP A 1 191 ? 9.636 -11.064 -31.036 1.00 87.94 191 ASP A CA 1
ATOM 1460 C C . ASP A 1 191 ? 11.064 -11.344 -30.526 1.00 87.94 191 ASP A C 1
ATOM 1462 O O . ASP A 1 191 ? 11.701 -12.269 -31.045 1.00 87.94 191 ASP A O 1
ATOM 1466 N N . GLY A 1 192 ? 11.511 -10.636 -29.482 1.00 89.31 192 GLY A N 1
ATOM 1467 C CA . GLY A 1 192 ? 12.849 -10.695 -28.892 1.00 89.31 192 GLY A CA 1
ATOM 1468 C C . GLY A 1 192 ? 13.812 -9.616 -29.400 1.00 89.31 192 GLY A C 1
ATOM 1469 O O . GLY A 1 192 ? 14.968 -9.592 -28.982 1.00 89.31 192 GLY A O 1
ATOM 1470 N N . THR A 1 193 ? 13.379 -8.737 -30.306 1.00 90.81 193 THR A N 1
ATOM 1471 C CA . THR A 1 193 ? 14.206 -7.633 -30.822 1.00 90.81 193 THR A CA 1
ATOM 1472 C C . THR A 1 193 ? 14.150 -6.407 -29.905 1.00 90.81 193 THR A C 1
ATOM 1474 O O . THR A 1 193 ? 13.170 -6.233 -29.180 1.00 90.81 193 THR A O 1
ATOM 1477 N N . PRO A 1 194 ? 15.161 -5.519 -29.906 1.00 91.44 194 PRO A N 1
ATOM 1478 C CA . PRO A 1 194 ? 15.072 -4.271 -29.156 1.00 91.44 194 PRO A CA 1
ATOM 1479 C C . PRO A 1 194 ? 13.951 -3.361 -29.669 1.00 91.44 194 PRO A C 1
ATOM 1481 O O . PRO A 1 194 ? 13.812 -3.140 -30.874 1.00 91.44 194 PRO A O 1
ATOM 1484 N N . MET A 1 195 ? 13.169 -2.784 -28.757 1.00 88.69 195 MET A N 1
ATOM 1485 C CA . MET A 1 195 ? 12.148 -1.804 -29.131 1.00 88.69 195 MET A CA 1
ATOM 1486 C C . MET A 1 195 ? 12.810 -0.481 -29.502 1.00 88.69 195 MET A C 1
ATOM 1488 O O . MET A 1 195 ? 13.595 0.059 -28.731 1.00 88.69 195 MET A O 1
ATOM 1492 N N . SER A 1 196 ? 12.488 0.069 -30.671 1.00 86.88 196 SER A N 1
ATOM 1493 C CA . SER A 1 196 ? 13.073 1.341 -31.101 1.00 86.88 196 SER A CA 1
ATOM 1494 C C . SER A 1 196 ? 12.385 2.528 -30.409 1.00 86.88 196 SER A C 1
ATOM 1496 O O . SER A 1 196 ? 11.149 2.592 -30.413 1.00 86.88 196 SER A O 1
ATOM 1498 N N . PRO A 1 197 ? 13.139 3.489 -29.847 1.00 87.44 197 PRO A N 1
ATOM 1499 C CA . PRO A 1 197 ? 12.578 4.740 -29.359 1.00 87.44 197 PRO A CA 1
ATOM 1500 C C . PRO A 1 197 ? 12.048 5.592 -30.519 1.00 87.44 197 PRO A C 1
ATOM 1502 O O . PRO A 1 197 ? 12.567 5.553 -31.638 1.00 87.44 197 PRO A O 1
ATOM 1505 N N . GLN A 1 198 ? 11.020 6.391 -30.253 1.00 83.94 198 GLN A N 1
ATOM 1506 C CA . GLN A 1 198 ? 10.569 7.430 -31.169 1.00 83.94 198 GLN A CA 1
ATOM 1507 C C . GLN A 1 198 ? 11.598 8.562 -31.172 1.00 83.94 198 GLN A C 1
ATOM 1509 O O . GLN A 1 198 ? 11.850 9.166 -30.128 1.00 83.94 198 GLN A O 1
ATOM 1514 N N . LEU A 1 199 ? 12.190 8.850 -32.334 1.00 76.94 199 LEU A N 1
ATOM 1515 C CA . LEU A 1 199 ? 13.317 9.784 -32.451 1.00 76.94 199 LEU A CA 1
ATOM 1516 C C . LEU A 1 199 ? 12.990 11.185 -31.914 1.00 76.94 199 LEU A C 1
ATOM 1518 O O . LEU A 1 199 ? 13.800 11.751 -31.185 1.00 76.94 199 LEU A O 1
ATOM 1522 N N . ASP A 1 200 ? 11.788 11.698 -32.180 1.00 77.88 200 ASP A N 1
ATOM 1523 C CA . ASP A 1 200 ? 11.364 13.028 -31.718 1.00 77.88 200 ASP A CA 1
ATOM 1524 C C . ASP A 1 200 ? 11.231 13.110 -30.187 1.00 77.88 200 ASP A C 1
ATOM 1526 O O . ASP A 1 200 ? 11.407 14.178 -29.600 1.00 77.88 200 ASP A O 1
ATOM 1530 N N . SER A 1 201 ? 10.997 11.972 -29.520 1.00 77.19 201 SER A N 1
ATOM 1531 C CA . SER A 1 201 ? 10.946 11.905 -28.056 1.00 77.19 201 SER A CA 1
ATOM 1532 C C . SER A 1 201 ? 12.333 11.913 -27.409 1.00 77.19 201 SER A C 1
ATOM 1534 O O . SER A 1 201 ? 12.434 12.179 -26.224 1.00 77.19 201 SER A O 1
ATOM 1536 N N . LEU A 1 202 ? 13.430 11.688 -28.152 1.00 79.69 202 LEU A N 1
ATOM 1537 C CA . LEU A 1 202 ? 14.791 11.614 -27.588 1.00 79.69 202 LEU A CA 1
ATOM 1538 C C . LEU A 1 202 ? 15.350 12.959 -27.099 1.00 79.69 202 LEU A C 1
ATOM 1540 O O . LEU A 1 202 ? 16.412 12.986 -26.475 1.00 79.69 202 LEU A O 1
ATOM 1544 N N . HIS A 1 203 ? 14.651 14.073 -27.334 1.00 78.38 203 HIS A N 1
ATOM 1545 C CA . HIS A 1 203 ? 14.984 15.397 -26.799 1.00 78.38 203 HIS A CA 1
ATOM 1546 C C . HIS A 1 203 ? 16.478 15.772 -26.936 1.00 78.38 203 HIS A C 1
ATOM 1548 O O . HIS A 1 203 ? 17.117 16.171 -25.954 1.00 78.38 203 HIS A O 1
ATOM 1554 N N . GLY A 1 204 ? 17.034 15.602 -28.141 1.00 80.44 204 GLY A N 1
ATOM 1555 C CA . GLY A 1 204 ? 18.449 15.851 -28.460 1.00 80.44 204 GLY A CA 1
ATOM 1556 C C . GLY A 1 204 ? 19.376 14.637 -28.305 1.00 80.44 204 GLY A C 1
ATOM 1557 O O . GLY A 1 204 ? 20.571 14.750 -28.564 1.00 80.44 204 GLY A O 1
ATOM 1558 N N . GLY A 1 205 ? 18.844 13.488 -27.887 1.00 87.25 205 GLY A N 1
ATOM 1559 C CA . GLY A 1 205 ? 19.554 12.212 -27.850 1.00 87.25 205 GLY A CA 1
ATOM 1560 C C . GLY A 1 205 ? 19.532 11.485 -29.193 1.00 87.25 205 GLY A C 1
ATOM 1561 O O . GLY A 1 205 ? 18.752 11.800 -30.089 1.00 87.25 205 GLY A O 1
ATOM 1562 N N . THR A 1 206 ? 20.381 10.472 -29.315 1.00 90.50 206 THR A N 1
ATOM 1563 C CA . THR A 1 206 ? 20.497 9.601 -30.490 1.00 90.50 206 THR A CA 1
ATOM 1564 C C . THR A 1 206 ? 20.345 8.143 -30.079 1.00 90.50 206 THR A C 1
ATOM 1566 O O . THR A 1 206 ? 20.688 7.780 -28.956 1.00 90.50 206 THR A O 1
ATOM 1569 N N . TYR A 1 207 ? 19.839 7.301 -30.978 1.00 92.50 207 TYR A N 1
ATOM 1570 C CA . TYR A 1 207 ? 19.730 5.858 -30.766 1.00 92.50 207 TYR A CA 1
ATOM 1571 C C . TYR A 1 207 ? 20.502 5.104 -31.845 1.00 92.50 207 TYR A C 1
ATOM 1573 O O . TYR A 1 207 ? 20.312 5.354 -33.036 1.00 92.50 207 TYR A O 1
ATOM 1581 N N . ASN A 1 208 ? 21.357 4.171 -31.428 1.00 93.12 208 ASN A N 1
ATOM 1582 C CA . ASN A 1 208 ? 22.054 3.259 -32.324 1.00 93.12 208 ASN A CA 1
ATOM 1583 C C . ASN A 1 208 ? 21.357 1.884 -32.310 1.00 93.12 208 ASN A C 1
ATOM 1585 O O . ASN A 1 208 ? 21.490 1.157 -31.323 1.00 93.12 208 ASN A O 1
ATOM 1589 N N . PRO A 1 209 ? 20.657 1.483 -33.389 1.00 89.62 209 PRO A N 1
ATOM 1590 C CA . PRO A 1 209 ? 19.942 0.206 -33.438 1.00 89.62 209 PRO A CA 1
ATOM 1591 C C . PRO A 1 209 ? 20.868 -1.018 -33.508 1.00 89.62 209 PRO A C 1
ATOM 1593 O O . PRO A 1 209 ? 20.437 -2.119 -33.183 1.00 89.62 209 PRO A O 1
ATOM 1596 N N . VAL A 1 210 ? 22.135 -0.849 -33.907 1.00 91.56 210 VAL A N 1
ATOM 1597 C CA . VAL A 1 210 ? 23.114 -1.949 -33.972 1.00 91.56 210 VAL A CA 1
ATOM 1598 C C . VAL A 1 210 ? 23.654 -2.266 -32.582 1.00 91.56 210 VAL A C 1
ATOM 1600 O O . VAL A 1 210 ? 23.726 -3.430 -32.196 1.00 91.56 210 VAL A O 1
ATOM 1603 N N . THR A 1 211 ? 24.026 -1.240 -31.812 1.00 94.75 211 THR A N 1
ATOM 1604 C CA . THR A 1 211 ? 24.540 -1.431 -30.445 1.00 94.75 211 THR A CA 1
ATOM 1605 C C . THR A 1 211 ? 23.433 -1.452 -29.390 1.00 94.75 211 THR A C 1
ATOM 1607 O O . THR A 1 211 ? 23.687 -1.866 -28.258 1.00 94.75 211 THR A O 1
ATOM 1610 N N . ASN A 1 212 ? 22.207 -1.067 -29.752 1.00 94.62 212 ASN A N 1
ATOM 1611 C CA . ASN A 1 212 ? 21.060 -0.883 -28.863 1.00 94.62 212 ASN A CA 1
ATOM 1612 C C . ASN A 1 212 ? 21.332 0.112 -27.716 1.00 94.62 212 ASN A C 1
ATOM 1614 O O . ASN A 1 212 ? 20.996 -0.126 -26.553 1.00 94.62 212 ASN A O 1
ATOM 1618 N N . GLU A 1 213 ? 21.982 1.225 -28.043 1.00 93.75 213 GLU A N 1
ATOM 1619 C CA . GLU A 1 213 ? 22.385 2.255 -27.081 1.00 93.75 213 GLU A CA 1
ATOM 1620 C C . GLU A 1 213 ? 21.725 3.590 -27.398 1.00 93.75 213 GLU A C 1
ATOM 1622 O O . GLU A 1 213 ? 21.614 3.980 -28.563 1.00 93.75 213 GLU A O 1
ATOM 1627 N N . ILE A 1 214 ? 21.311 4.295 -26.347 1.00 92.00 214 ILE A N 1
ATOM 1628 C CA . ILE A 1 214 ? 20.818 5.669 -26.419 1.00 92.00 214 ILE A CA 1
ATOM 1629 C C . ILE A 1 214 ? 21.906 6.586 -25.862 1.00 92.00 214 ILE A C 1
ATOM 1631 O O . ILE A 1 214 ? 22.473 6.297 -24.805 1.00 92.00 214 ILE A O 1
ATOM 1635 N N . ARG A 1 215 ? 22.212 7.673 -26.579 1.00 92.50 215 ARG A N 1
ATOM 1636 C CA . ARG A 1 215 ? 23.338 8.565 -26.288 1.00 92.50 215 ARG A CA 1
ATOM 1637 C C . ARG A 1 215 ? 22.991 10.049 -26.395 1.00 92.50 215 ARG A C 1
ATOM 1639 O O . ARG A 1 215 ? 22.382 10.475 -27.374 1.00 92.50 215 ARG A O 1
ATOM 1646 N N . TRP A 1 216 ? 23.524 10.837 -25.464 1.00 92.12 216 TRP A N 1
ATOM 1647 C CA . TRP A 1 216 ? 23.669 12.293 -25.538 1.00 92.12 216 TRP A CA 1
ATOM 1648 C C . TRP A 1 216 ? 25.150 12.670 -25.493 1.00 92.12 216 TRP A C 1
ATOM 1650 O O . TRP A 1 216 ? 25.956 11.987 -24.857 1.00 92.12 216 TRP A O 1
ATOM 1660 N N . THR A 1 217 ? 25.512 13.755 -26.173 1.00 89.00 217 THR A N 1
ATOM 1661 C CA . THR A 1 217 ? 26.895 14.256 -26.239 1.00 89.00 217 THR A CA 1
ATOM 1662 C C . THR A 1 217 ? 27.109 15.568 -25.493 1.00 89.00 217 THR A C 1
ATOM 1664 O O . THR A 1 217 ? 28.253 15.896 -25.222 1.00 89.00 217 THR A O 1
ATOM 1667 N N . ASP A 1 218 ? 26.042 16.306 -25.174 1.00 85.12 218 ASP A N 1
ATOM 1668 C CA . ASP A 1 218 ? 26.125 17.610 -24.504 1.00 85.12 218 ASP A CA 1
ATOM 1669 C C . ASP A 1 218 ? 25.000 17.774 -23.470 1.00 85.12 218 ASP A C 1
ATOM 1671 O O . ASP A 1 218 ? 23.976 18.425 -23.693 1.00 85.12 218 ASP A O 1
ATOM 1675 N N . VAL A 1 219 ? 25.154 17.098 -22.331 1.00 84.69 219 VAL A N 1
ATOM 1676 C CA . VAL A 1 219 ? 24.255 17.234 -21.184 1.00 84.69 219 VAL A CA 1
ATOM 1677 C C . VAL A 1 219 ? 24.803 18.308 -20.244 1.00 84.69 219 VAL A C 1
ATOM 1679 O O . VAL A 1 219 ? 25.680 18.086 -19.397 1.00 84.69 219 VAL A O 1
ATOM 1682 N N . SER A 1 220 ? 24.270 19.519 -20.388 1.00 75.06 220 SER A N 1
ATOM 1683 C CA . SER A 1 220 ? 24.697 20.677 -19.599 1.00 75.06 220 SER A CA 1
ATOM 1684 C C . SER A 1 220 ? 24.212 20.625 -18.143 1.00 75.06 220 SER A C 1
ATOM 1686 O O . SER A 1 220 ? 24.955 21.053 -17.257 1.00 75.06 220 SER A O 1
ATOM 1688 N N . GLN A 1 221 ? 23.034 20.041 -17.880 1.00 72.44 221 GLN A N 1
ATOM 1689 C CA . GLN A 1 221 ? 22.381 19.967 -16.562 1.00 72.44 221 GLN A CA 1
ATOM 1690 C C . GLN A 1 221 ? 21.682 18.611 -16.346 1.00 72.44 221 GLN A C 1
ATOM 1692 O O . GLN A 1 221 ? 21.378 17.914 -17.314 1.00 72.44 221 GLN A O 1
ATOM 1697 N N . SER A 1 222 ? 21.410 18.250 -15.085 1.00 73.38 222 SER A N 1
ATOM 1698 C CA . SER A 1 222 ? 20.559 17.095 -14.755 1.00 73.38 222 SER A CA 1
ATOM 1699 C C . SER A 1 222 ? 19.140 17.274 -15.297 1.00 73.38 222 SER A C 1
ATOM 1701 O O . SER A 1 222 ? 18.641 18.398 -15.364 1.00 73.38 222 SER A O 1
ATOM 1703 N N . PHE A 1 223 ? 18.477 16.178 -15.658 1.00 73.88 223 PHE A N 1
ATOM 1704 C CA . PHE A 1 223 ? 17.100 16.206 -16.151 1.00 73.88 223 PHE A CA 1
ATOM 1705 C C . PHE A 1 223 ? 16.369 14.886 -15.885 1.00 73.88 223 PHE A C 1
ATOM 1707 O O . PHE A 1 223 ? 17.005 13.842 -15.759 1.00 73.88 223 PHE A O 1
ATOM 1714 N N . SER A 1 224 ? 15.034 14.931 -15.888 1.00 75.00 224 SER A N 1
ATOM 1715 C CA . SER A 1 224 ? 14.168 13.762 -16.071 1.00 75.00 224 SER A CA 1
ATOM 1716 C C . SER A 1 224 ? 13.357 13.948 -17.344 1.00 75.00 224 SER A C 1
ATOM 1718 O O . SER A 1 224 ? 12.797 15.024 -17.564 1.00 75.00 224 SER A O 1
ATOM 1720 N N . LYS A 1 225 ? 13.370 12.948 -18.224 1.00 75.69 225 LYS A N 1
ATOM 1721 C CA . LYS A 1 225 ? 12.664 12.985 -19.510 1.00 75.69 225 LYS A CA 1
ATOM 1722 C C . LYS A 1 225 ? 12.050 11.632 -19.824 1.00 75.69 225 LYS A C 1
ATOM 1724 O O . LYS A 1 225 ? 12.647 10.603 -19.508 1.00 75.69 225 LYS A O 1
ATOM 1729 N N . ASP A 1 226 ? 10.903 11.669 -20.492 1.00 75.75 226 ASP A N 1
ATOM 1730 C CA . ASP A 1 226 ? 10.196 10.482 -20.962 1.00 75.75 226 ASP A CA 1
ATOM 1731 C C . ASP A 1 226 ? 10.417 10.263 -22.445 1.00 75.75 226 ASP A C 1
ATOM 1733 O O . ASP A 1 226 ? 10.219 11.156 -23.265 1.00 75.75 226 ASP A O 1
ATOM 1737 N N . PHE A 1 227 ? 10.795 9.038 -22.780 1.00 80.19 227 PHE A N 1
ATOM 1738 C CA . PHE A 1 227 ? 10.984 8.590 -24.147 1.00 80.19 227 PHE A CA 1
ATOM 1739 C C . PHE A 1 227 ? 9.922 7.563 -24.468 1.00 80.19 227 PHE A C 1
ATOM 1741 O O . PHE A 1 227 ? 9.766 6.570 -23.755 1.00 80.19 227 PHE A O 1
ATOM 1748 N N . MET A 1 228 ? 9.218 7.785 -25.570 1.00 81.69 228 MET A N 1
ATOM 1749 C CA . MET A 1 228 ? 8.239 6.835 -26.072 1.00 81.69 228 MET A CA 1
ATOM 1750 C C . MET A 1 228 ? 8.959 5.780 -26.899 1.00 81.69 228 MET A C 1
ATOM 1752 O O . MET A 1 228 ? 9.718 6.110 -27.811 1.00 81.69 228 MET A O 1
ATOM 1756 N N . LEU A 1 229 ? 8.688 4.507 -26.642 1.00 83.31 229 LEU A N 1
ATOM 1757 C CA . LEU A 1 229 ? 9.130 3.414 -27.498 1.00 83.31 229 LEU A CA 1
ATOM 1758 C C . LEU A 1 229 ? 8.001 2.926 -28.390 1.00 83.31 229 LEU A C 1
ATOM 1760 O O . LEU A 1 229 ? 6.812 3.111 -28.124 1.00 83.31 229 LEU A O 1
ATOM 1764 N N . SER A 1 230 ? 8.386 2.288 -29.491 1.00 73.06 230 SER A N 1
ATOM 1765 C CA . SER A 1 230 ? 7.446 1.558 -30.329 1.00 73.06 230 SER A CA 1
ATOM 1766 C C . SER A 1 230 ? 6.654 0.547 -29.495 1.00 73.06 230 SER A C 1
ATOM 1768 O O . SER A 1 230 ? 7.245 -0.217 -28.738 1.00 73.06 230 SER A O 1
ATOM 1770 N N . SER A 1 231 ? 5.332 0.523 -29.674 1.00 73.44 231 SER A N 1
ATOM 1771 C CA . SER A 1 231 ? 4.454 -0.414 -28.970 1.00 73.44 231 SER A CA 1
ATOM 1772 C C . SER A 1 231 ? 4.825 -1.869 -29.292 1.00 73.44 231 SER A C 1
ATOM 1774 O O . SER A 1 231 ? 4.957 -2.187 -30.482 1.00 73.44 231 SER A O 1
ATOM 1776 N N . PRO A 1 232 ? 4.886 -2.777 -28.298 1.00 66.94 232 PRO A N 1
ATOM 1777 C CA . PRO A 1 232 ? 5.091 -4.203 -28.555 1.00 66.94 232 PRO A CA 1
ATOM 1778 C C . PRO A 1 232 ? 3.958 -4.819 -29.396 1.00 66.94 232 PRO A C 1
ATOM 1780 O O . PRO A 1 232 ? 4.130 -5.847 -30.043 1.00 66.94 232 PRO A O 1
ATOM 1783 N N . LEU A 1 233 ? 2.796 -4.156 -29.444 1.00 71.44 233 LEU A N 1
ATOM 1784 C CA . LEU A 1 233 ? 1.616 -4.568 -30.205 1.00 71.44 233 LEU A CA 1
ATOM 1785 C C . LEU A 1 233 ? 1.331 -3.645 -31.402 1.00 71.44 233 LEU A C 1
ATOM 1787 O O . LEU A 1 233 ? 0.214 -3.636 -31.922 1.00 71.44 233 LEU A O 1
ATOM 1791 N N . LYS A 1 234 ? 2.325 -2.869 -31.866 1.00 67.62 234 LYS A N 1
ATOM 1792 C CA . LYS A 1 234 ? 2.166 -1.841 -32.915 1.00 67.62 234 LYS A CA 1
ATOM 1793 C C . LYS A 1 234 ? 1.365 -2.330 -34.124 1.00 67.62 234 LYS A C 1
ATOM 1795 O O . LYS A 1 234 ? 0.480 -1.612 -34.579 1.00 67.62 234 LYS A O 1
ATOM 1800 N N . THR A 1 235 ? 1.643 -3.529 -34.633 1.00 65.12 235 THR A N 1
ATOM 1801 C CA . THR A 1 235 ? 0.944 -4.102 -35.798 1.00 65.12 235 THR A CA 1
ATOM 1802 C C . THR A 1 235 ? -0.545 -4.329 -35.536 1.00 65.12 235 THR A C 1
ATOM 1804 O O . THR A 1 235 ? -1.367 -3.949 -36.364 1.00 65.12 235 THR A O 1
ATOM 1807 N N . VAL A 1 236 ? -0.899 -4.883 -34.371 1.00 65.75 236 VAL A N 1
ATOM 1808 C CA . VAL A 1 236 ? -2.296 -5.149 -33.987 1.00 65.75 236 VAL A CA 1
ATOM 1809 C C . VAL A 1 236 ? -3.070 -3.837 -33.870 1.00 65.75 236 VAL A C 1
ATOM 1811 O O . VAL A 1 236 ? -4.121 -3.676 -34.481 1.00 65.75 236 VAL A O 1
ATOM 1814 N N . TYR A 1 237 ? -2.514 -2.859 -33.153 1.00 64.44 237 TYR A N 1
ATOM 1815 C CA . TYR A 1 237 ? -3.166 -1.560 -32.972 1.00 64.44 237 TYR A CA 1
ATOM 1816 C C . TYR A 1 237 ? -3.254 -0.753 -34.271 1.00 64.44 237 TYR A C 1
ATOM 1818 O O . TYR A 1 237 ? -4.248 -0.067 -34.485 1.00 64.44 237 TYR A O 1
ATOM 1826 N N . THR A 1 238 ? -2.260 -0.856 -35.161 1.00 65.12 238 THR A N 1
ATOM 1827 C CA . THR A 1 238 ? -2.290 -0.175 -36.469 1.00 65.12 238 THR A CA 1
ATOM 1828 C C . THR A 1 238 ? -3.455 -0.688 -37.315 1.00 65.12 238 THR A C 1
ATOM 1830 O O . THR A 1 238 ? -4.218 0.121 -37.830 1.00 65.12 238 THR A O 1
ATOM 1833 N N . GLN A 1 239 ? -3.670 -2.007 -37.362 1.00 64.19 239 GLN A N 1
ATOM 1834 C CA . GLN A 1 239 ? -4.821 -2.599 -38.053 1.00 64.19 239 GLN A CA 1
ATOM 1835 C C . GLN A 1 239 ? -6.152 -2.140 -37.440 1.00 64.19 239 GLN A C 1
ATOM 1837 O O . GLN A 1 239 ? -7.056 -1.735 -38.163 1.00 64.19 239 GLN A O 1
ATOM 1842 N N . LEU A 1 240 ? -6.282 -2.144 -36.109 1.00 63.91 240 LEU A N 1
ATOM 1843 C CA . LEU A 1 240 ? -7.514 -1.707 -35.434 1.00 63.91 240 LEU A CA 1
ATOM 1844 C C . LEU A 1 240 ? -7.845 -0.223 -35.685 1.00 63.91 240 LEU A C 1
ATOM 1846 O O . LEU A 1 240 ? -9.021 0.129 -35.795 1.00 63.91 240 LEU A O 1
ATOM 1850 N N . ILE A 1 241 ? -6.826 0.635 -35.796 1.00 64.00 241 ILE A N 1
ATOM 1851 C CA . ILE A 1 241 ? -6.980 2.049 -36.172 1.00 64.00 241 ILE A CA 1
ATOM 1852 C C . ILE A 1 241 ? -7.404 2.172 -37.643 1.00 64.00 241 ILE A C 1
ATOM 1854 O O . ILE A 1 241 ? -8.330 2.920 -37.943 1.00 64.00 241 ILE A O 1
ATOM 1858 N N . GLU A 1 242 ? -6.779 1.421 -38.558 1.00 66.94 242 GLU A N 1
ATOM 1859 C CA . GLU A 1 242 ? -7.137 1.409 -39.988 1.00 66.94 242 GLU A CA 1
ATOM 1860 C C . GLU A 1 242 ? -8.589 0.965 -40.228 1.00 66.94 242 GLU A C 1
ATOM 1862 O O . GLU A 1 242 ? -9.261 1.498 -41.108 1.00 66.94 242 GLU A O 1
ATOM 1867 N N . PHE A 1 243 ? -9.106 0.045 -39.409 1.00 66.56 243 PHE A N 1
ATOM 1868 C CA . PHE A 1 243 ? -10.511 -0.374 -39.444 1.00 66.56 243 PHE A CA 1
ATOM 1869 C C . PHE A 1 243 ? -11.474 0.589 -38.722 1.00 66.56 243 PHE A C 1
ATOM 1871 O O . PHE A 1 243 ? -12.668 0.302 -38.642 1.00 66.56 243 PHE A O 1
ATOM 1878 N N . GLY A 1 244 ? -10.989 1.719 -38.191 1.00 55.28 244 GLY A N 1
ATOM 1879 C CA . GLY A 1 244 ? -11.807 2.729 -37.510 1.00 55.28 244 GLY A CA 1
ATOM 1880 C C . GLY A 1 244 ? -12.347 2.292 -36.145 1.00 55.28 244 GLY A C 1
ATOM 1881 O O . GLY A 1 244 ? -13.315 2.871 -35.657 1.00 55.28 244 GLY A O 1
ATOM 1882 N N . ILE A 1 245 ? -11.752 1.262 -35.534 1.00 58.31 245 ILE A N 1
ATOM 1883 C CA . ILE A 1 245 ? -12.244 0.653 -34.291 1.00 58.31 245 ILE A CA 1
ATOM 1884 C C . ILE A 1 245 ? -11.633 1.321 -33.052 1.00 58.31 245 ILE A C 1
ATOM 1886 O O . ILE A 1 245 ? -12.287 1.441 -32.018 1.00 58.31 245 ILE A O 1
ATOM 1890 N N . LEU A 1 246 ? -10.390 1.797 -33.159 1.00 55.25 246 LEU A N 1
ATOM 1891 C CA . LEU A 1 246 ? -9.715 2.594 -32.134 1.00 55.25 246 LEU A CA 1
ATOM 1892 C C . LEU A 1 246 ? -9.407 3.988 -32.680 1.00 55.25 246 LEU A C 1
ATOM 1894 O O . LEU A 1 246 ? -8.875 4.127 -33.778 1.00 55.25 246 LEU A O 1
ATOM 1898 N N . THR A 1 247 ? -9.714 5.021 -31.897 1.00 49.75 247 THR A N 1
ATOM 1899 C CA . THR A 1 247 ? -9.587 6.422 -32.330 1.00 49.75 247 THR A CA 1
ATOM 1900 C C . THR A 1 247 ? -8.235 7.053 -31.989 1.00 49.75 247 THR A C 1
ATOM 1902 O O . THR A 1 247 ? -7.847 8.005 -32.659 1.00 49.75 247 THR A O 1
ATOM 1905 N N . ALA A 1 248 ? -7.501 6.546 -30.984 1.00 51.59 248 ALA A N 1
ATOM 1906 C CA . ALA A 1 248 ? -6.228 7.157 -30.563 1.00 51.59 248 ALA A CA 1
ATOM 1907 C C . ALA A 1 248 ? -5.282 6.293 -29.700 1.00 51.59 248 ALA A C 1
ATOM 1909 O O . ALA A 1 248 ? -4.108 6.641 -29.575 1.00 51.59 248 ALA A O 1
ATOM 1910 N N . TYR A 1 249 ? -5.743 5.200 -29.077 1.00 49.69 249 TYR A N 1
ATOM 1911 C CA . TYR A 1 249 ? -4.944 4.517 -28.050 1.00 49.69 249 TYR A CA 1
ATOM 1912 C C . TYR A 1 249 ? -3.810 3.678 -28.654 1.00 49.69 249 TYR A C 1
ATOM 1914 O O . TYR A 1 249 ? -4.047 2.691 -29.354 1.00 49.69 249 TYR A O 1
ATOM 1922 N N . ARG A 1 250 ? -2.565 4.063 -28.354 1.00 56.16 250 ARG A N 1
ATOM 1923 C CA . ARG A 1 250 ? -1.364 3.266 -28.617 1.00 56.16 250 ARG A CA 1
ATOM 1924 C C . ARG A 1 250 ? -0.741 2.926 -27.263 1.00 56.16 250 ARG A C 1
ATOM 1926 O O . ARG A 1 250 ? -0.214 3.845 -26.639 1.00 56.16 250 ARG A O 1
ATOM 1933 N N . PRO A 1 251 ? -0.781 1.659 -26.806 1.00 56.22 251 PRO A N 1
ATOM 1934 C CA . PRO A 1 251 ? -0.063 1.269 -25.599 1.00 56.22 251 PRO A CA 1
ATOM 1935 C C . PRO A 1 251 ? 1.402 1.621 -25.803 1.00 56.22 251 PRO A C 1
ATOM 1937 O O . PRO A 1 251 ? 2.032 1.137 -26.754 1.00 56.22 251 PRO A O 1
ATOM 1940 N N . THR A 1 252 ? 1.895 2.530 -24.974 1.00 66.19 252 THR A N 1
ATOM 1941 C CA . THR A 1 252 ? 3.213 3.124 -25.131 1.00 66.19 252 THR A CA 1
ATOM 1942 C C . THR A 1 252 ? 4.076 2.673 -23.974 1.00 66.19 252 THR A C 1
ATOM 1944 O O . THR A 1 252 ? 3.707 2.798 -22.810 1.00 66.19 252 THR A O 1
ATOM 1947 N N . VAL A 1 253 ? 5.242 2.131 -24.301 1.00 75.75 253 VAL A N 1
ATOM 1948 C CA . VAL A 1 253 ? 6.272 1.912 -23.293 1.00 75.75 253 VAL A CA 1
ATOM 1949 C C . VAL A 1 253 ? 7.035 3.218 -23.160 1.00 75.75 253 VAL A C 1
ATOM 1951 O O . VAL A 1 253 ? 7.585 3.713 -24.144 1.00 75.75 253 VAL A O 1
ATOM 1954 N N . PHE A 1 254 ? 7.012 3.782 -21.964 1.00 77.56 254 PHE A N 1
ATOM 1955 C CA . PHE A 1 254 ? 7.750 4.959 -21.560 1.00 77.56 254 PHE A CA 1
ATOM 1956 C C . PHE A 1 254 ? 9.008 4.524 -20.808 1.00 77.56 254 PHE A C 1
ATOM 1958 O O . PHE A 1 254 ? 8.961 3.804 -19.808 1.00 77.56 254 PHE A O 1
ATOM 1965 N N . LEU A 1 255 ? 10.160 4.976 -21.292 1.00 79.62 255 LEU A N 1
ATOM 1966 C CA . LEU A 1 255 ? 11.374 4.997 -20.488 1.00 79.62 255 LEU A CA 1
ATOM 1967 C C . LEU A 1 255 ? 11.509 6.388 -19.890 1.00 79.62 255 LEU A C 1
ATOM 1969 O O . LEU A 1 255 ? 11.625 7.360 -20.632 1.00 79.62 255 LEU A O 1
ATOM 1973 N N . THR A 1 256 ? 11.543 6.478 -18.568 1.00 77.31 256 THR A N 1
ATOM 1974 C CA . THR A 1 256 ? 11.918 7.706 -17.873 1.00 77.31 256 THR A CA 1
ATOM 1975 C C . THR A 1 256 ? 13.412 7.651 -17.586 1.00 77.31 256 THR A C 1
ATOM 1977 O O . THR A 1 256 ? 13.867 6.761 -16.872 1.00 77.31 256 THR A O 1
ATOM 1980 N N . LEU A 1 257 ? 14.191 8.588 -18.125 1.00 80.94 257 LEU A N 1
ATOM 1981 C CA . LEU A 1 257 ? 15.609 8.731 -17.784 1.00 80.94 257 LEU A CA 1
ATOM 1982 C C . LEU A 1 257 ? 15.788 9.859 -16.785 1.00 80.94 257 LEU A C 1
ATOM 1984 O O . LEU A 1 257 ? 15.532 11.011 -17.124 1.00 80.94 257 LEU A O 1
ATOM 1988 N N . GLU A 1 258 ? 16.329 9.539 -15.620 1.00 79.38 258 GLU A N 1
ATOM 1989 C CA . GLU A 1 258 ? 16.905 10.507 -14.696 1.00 79.38 258 GLU A CA 1
ATOM 1990 C C . GLU A 1 258 ? 18.409 10.601 -14.945 1.00 79.38 258 GLU A C 1
ATOM 1992 O O . GLU A 1 258 ? 19.201 9.770 -14.492 1.00 79.38 258 GLU A O 1
ATOM 1997 N N . ALA A 1 259 ? 18.806 11.625 -15.696 1.00 80.69 259 ALA A N 1
ATOM 1998 C CA . ALA A 1 259 ? 20.200 11.950 -15.927 1.00 80.69 259 ALA A CA 1
ATOM 1999 C C . ALA A 1 259 ? 20.706 12.839 -14.789 1.00 80.69 259 ALA A C 1
ATOM 2001 O O . ALA A 1 259 ? 20.264 13.980 -14.639 1.00 80.69 259 ALA A O 1
ATOM 2002 N N . THR A 1 260 ? 21.657 12.340 -14.002 1.00 76.19 260 THR A N 1
ATOM 2003 C CA . THR A 1 260 ? 22.275 13.104 -12.914 1.00 76.19 260 THR A CA 1
ATOM 2004 C C . THR A 1 260 ? 23.692 13.509 -13.283 1.00 76.19 260 THR A C 1
ATOM 2006 O O . THR A 1 260 ? 24.545 12.656 -13.532 1.00 76.19 260 THR A O 1
ATOM 2009 N N . LYS A 1 261 ? 23.961 14.813 -13.283 1.00 77.06 261 LYS A N 1
ATOM 2010 C CA . LYS A 1 261 ? 25.310 15.374 -13.363 1.00 77.06 261 LYS A CA 1
ATOM 2011 C C . LYS A 1 261 ? 25.822 15.645 -11.952 1.00 77.06 261 LYS A C 1
ATOM 2013 O O . LYS A 1 261 ? 25.077 16.215 -11.153 1.00 77.06 261 LYS A O 1
ATOM 2018 N N . ASP A 1 262 ? 27.073 15.288 -11.662 1.00 71.25 262 ASP A N 1
ATOM 2019 C CA . ASP A 1 262 ? 27.721 15.516 -10.358 1.00 71.25 262 ASP A CA 1
ATOM 2020 C C . ASP A 1 262 ? 27.954 17.016 -10.112 1.00 71.25 262 ASP A C 1
ATOM 2022 O O . ASP A 1 262 ? 29.046 17.560 -10.238 1.00 71.25 262 ASP A O 1
ATOM 2026 N N . THR A 1 263 ? 26.872 17.709 -9.789 1.00 73.12 263 THR A N 1
ATOM 2027 C CA . THR A 1 263 ? 26.812 19.123 -9.430 1.00 73.12 263 THR A CA 1
ATOM 2028 C C . THR A 1 263 ? 25.907 19.253 -8.210 1.00 73.12 263 THR A C 1
ATOM 2030 O O . THR A 1 263 ? 25.042 18.404 -7.994 1.00 73.12 263 THR A O 1
ATOM 2033 N N . GLN A 1 264 ? 26.043 20.326 -7.426 1.00 73.75 264 GLN A N 1
ATOM 2034 C CA . GLN A 1 264 ? 25.128 20.585 -6.303 1.00 73.75 264 GLN A CA 1
ATOM 2035 C C . GLN A 1 264 ? 23.659 20.635 -6.767 1.00 73.75 264 GLN A C 1
ATOM 2037 O O . GLN A 1 264 ? 22.787 20.070 -6.112 1.00 73.75 264 GLN A O 1
ATOM 2042 N N . LEU A 1 265 ? 23.397 21.210 -7.950 1.00 69.88 265 LEU A N 1
ATOM 2043 C CA . LEU A 1 265 ? 22.072 21.211 -8.584 1.00 69.88 265 LEU A CA 1
ATOM 2044 C C . LEU A 1 265 ? 21.588 19.798 -8.936 1.00 69.88 265 LEU A C 1
ATOM 2046 O O . LEU A 1 265 ? 20.423 19.476 -8.725 1.00 69.88 265 LEU A O 1
ATOM 2050 N N . GLY A 1 266 ? 22.475 18.941 -9.437 1.00 67.69 266 GLY A N 1
ATOM 2051 C CA . GLY A 1 266 ? 22.145 17.557 -9.756 1.00 67.69 266 GLY A CA 1
ATOM 2052 C C . GLY A 1 266 ? 21.882 16.687 -8.529 1.00 67.69 266 GLY A C 1
ATOM 2053 O O . GLY A 1 266 ? 20.975 15.859 -8.571 1.00 67.69 266 GLY A O 1
ATOM 2054 N N . LEU A 1 267 ? 22.611 16.910 -7.432 1.00 76.31 267 LEU A N 1
ATOM 2055 C CA . LEU A 1 267 ? 22.346 16.260 -6.147 1.00 76.31 267 LEU A CA 1
ATOM 2056 C C . LEU A 1 267 ? 20.986 16.690 -5.584 1.00 76.31 267 LEU A C 1
ATOM 2058 O O . LEU A 1 267 ? 20.181 15.837 -5.222 1.00 76.31 267 LEU A O 1
ATOM 2062 N N . ALA A 1 268 ? 20.705 17.997 -5.582 1.00 73.62 268 ALA A N 1
ATOM 2063 C CA . ALA A 1 268 ? 19.409 18.534 -5.178 1.00 73.62 268 ALA A CA 1
ATOM 2064 C C . ALA A 1 268 ? 18.266 17.931 -6.005 1.00 73.62 268 ALA A C 1
ATOM 2066 O O . ALA A 1 268 ? 17.274 17.473 -5.446 1.00 73.62 268 ALA A O 1
ATOM 2067 N N . TYR A 1 269 ? 18.422 17.846 -7.326 1.00 70.12 269 TYR A N 1
ATOM 2068 C CA . TYR A 1 269 ? 17.434 17.222 -8.204 1.00 70.12 269 TYR A CA 1
ATOM 2069 C C . TYR A 1 269 ? 17.197 15.737 -7.882 1.00 70.12 269 TYR A C 1
ATOM 2071 O O . TYR A 1 269 ? 16.055 15.291 -7.795 1.00 70.12 269 TYR A O 1
ATOM 2079 N N . LYS A 1 270 ? 18.268 14.966 -7.665 1.00 75.00 270 LYS A N 1
ATOM 2080 C CA . LYS A 1 270 ? 18.192 13.534 -7.343 1.00 75.00 270 LYS A CA 1
ATOM 2081 C C . LYS A 1 270 ? 17.466 13.272 -6.021 1.00 75.00 270 LYS A C 1
ATOM 2083 O O . LYS A 1 270 ? 16.573 12.435 -5.966 1.00 75.00 270 LYS A O 1
ATOM 2088 N N . GLU A 1 271 ? 17.848 13.970 -4.953 1.00 78.31 271 GLU A N 1
ATOM 2089 C CA . GLU A 1 271 ? 17.239 13.745 -3.635 1.00 78.31 271 GLU A CA 1
ATOM 2090 C C . GLU A 1 271 ? 15.768 14.189 -3.609 1.00 78.31 271 GLU A C 1
ATOM 2092 O O . GLU A 1 271 ? 14.959 13.591 -2.908 1.00 78.31 271 GLU A O 1
ATOM 2097 N N . THR A 1 272 ? 15.399 15.204 -4.399 1.00 72.44 272 THR A N 1
ATOM 2098 C CA . THR A 1 272 ? 14.019 15.711 -4.462 1.00 72.44 272 THR A CA 1
ATOM 2099 C C . THR A 1 272 ? 13.097 14.863 -5.325 1.00 72.44 272 THR A C 1
ATOM 2101 O O . THR A 1 272 ? 11.980 14.579 -4.903 1.00 72.44 272 THR A O 1
ATOM 2104 N N . SER A 1 273 ? 13.556 14.407 -6.492 1.00 68.00 273 SER A N 1
ATOM 2105 C CA . SER A 1 273 ? 12.789 13.490 -7.352 1.00 68.00 273 SER A CA 1
ATOM 2106 C C . SER A 1 273 ? 12.500 12.150 -6.672 1.00 68.00 273 SER A C 1
ATOM 2108 O O . SER A 1 273 ? 11.396 11.627 -6.799 1.00 68.00 273 SER A O 1
ATOM 2110 N N . ALA A 1 274 ? 13.426 11.656 -5.847 1.00 72.44 274 ALA A N 1
ATOM 2111 C CA . ALA A 1 274 ? 13.250 10.429 -5.071 1.00 72.44 274 ALA A CA 1
ATOM 2112 C C . ALA A 1 274 ? 12.116 10.481 -4.022 1.00 72.44 274 ALA A C 1
ATOM 2114 O O . ALA A 1 274 ? 11.747 9.435 -3.479 1.00 72.44 274 ALA A O 1
ATOM 2115 N N . LEU A 1 275 ? 11.575 11.666 -3.708 1.00 68.38 275 LEU A N 1
ATOM 2116 C CA . LEU A 1 275 ? 10.465 11.817 -2.763 1.00 68.38 275 LEU A CA 1
ATOM 2117 C C . LEU A 1 275 ? 9.089 11.509 -3.377 1.00 68.38 275 LEU A C 1
ATOM 2119 O O . LEU A 1 275 ? 8.120 11.404 -2.631 1.00 68.38 275 LEU A O 1
ATOM 2123 N N . PHE A 1 276 ? 8.976 11.347 -4.696 1.00 64.19 276 PHE A N 1
ATOM 2124 C CA . PHE A 1 276 ? 7.686 11.241 -5.388 1.00 64.19 276 PHE A CA 1
ATOM 2125 C C . PHE A 1 276 ? 7.547 9.942 -6.171 1.00 64.19 276 PHE A C 1
ATOM 2127 O O . PHE A 1 276 ? 8.534 9.349 -6.610 1.00 64.19 276 PHE A O 1
ATOM 2134 N N . TYR A 1 277 ? 6.302 9.501 -6.336 1.00 54.28 277 TYR A N 1
ATOM 2135 C CA . TYR A 1 277 ? 5.930 8.537 -7.360 1.00 54.28 277 TYR A CA 1
ATOM 2136 C C . TYR A 1 277 ? 5.678 9.279 -8.676 1.00 54.28 277 TYR A C 1
ATOM 2138 O O . TYR A 1 277 ? 5.228 10.430 -8.683 1.00 54.28 277 TYR A O 1
ATOM 2146 N N . LYS A 1 278 ? 5.977 8.624 -9.798 1.00 52.12 278 LYS A N 1
ATOM 2147 C CA . LYS A 1 278 ? 5.674 9.150 -11.125 1.00 52.12 278 LYS A CA 1
ATOM 2148 C C . LYS A 1 278 ? 4.449 8.433 -11.667 1.00 52.12 278 LYS A C 1
ATOM 2150 O O . LYS A 1 278 ? 4.563 7.274 -12.050 1.00 52.12 278 LYS A O 1
ATOM 2155 N N . ASP A 1 279 ? 3.326 9.140 -11.739 1.00 43.06 279 ASP A N 1
ATOM 2156 C CA . ASP A 1 279 ? 2.171 8.677 -12.502 1.00 43.06 279 ASP A CA 1
ATOM 2157 C C . ASP A 1 279 ? 2.125 9.303 -13.891 1.00 43.06 279 ASP A C 1
ATOM 2159 O O . ASP A 1 279 ? 2.589 10.421 -14.120 1.00 43.06 279 ASP A O 1
ATOM 2163 N N . ASN A 1 280 ? 1.603 8.523 -14.835 1.00 40.25 280 ASN A N 1
ATOM 2164 C CA . ASN A 1 280 ? 1.922 8.564 -16.263 1.00 40.25 280 ASN A CA 1
ATOM 2165 C C . ASN A 1 280 ? 1.530 9.849 -17.029 1.00 40.25 280 ASN A C 1
ATOM 2167 O O . ASN A 1 280 ? 1.681 9.884 -18.248 1.00 40.25 280 ASN A O 1
ATOM 2171 N N . LEU A 1 281 ? 1.027 10.900 -16.371 1.00 36.62 281 LEU A N 1
ATOM 2172 C CA . LEU A 1 281 ? 0.549 12.120 -17.038 1.00 36.62 281 LEU A CA 1
ATOM 2173 C C . LEU A 1 281 ? 0.747 13.441 -16.280 1.00 36.62 281 LEU A C 1
ATOM 2175 O O . LEU A 1 281 ? 0.488 14.484 -16.878 1.00 36.62 281 LEU A O 1
ATOM 2179 N N . ASP A 1 282 ? 1.237 13.447 -15.037 1.00 38.78 282 ASP A N 1
ATOM 2180 C CA . ASP A 1 282 ? 1.550 14.706 -14.352 1.00 38.78 282 ASP A CA 1
ATOM 2181 C C . ASP A 1 282 ? 2.762 14.548 -13.431 1.00 38.78 282 ASP A C 1
ATOM 2183 O O . ASP A 1 282 ? 2.867 13.617 -12.630 1.00 38.78 282 ASP A O 1
ATOM 2187 N N . TYR A 1 283 ? 3.730 15.445 -13.588 1.00 41.59 283 TYR A N 1
ATOM 2188 C CA . TYR A 1 283 ? 4.967 15.405 -12.819 1.00 41.59 283 TYR A CA 1
ATOM 2189 C C . TYR A 1 283 ? 4.645 15.627 -11.324 1.00 41.59 283 TYR A C 1
ATOM 2191 O O . TYR A 1 283 ? 4.169 16.695 -10.941 1.00 41.59 283 TYR A O 1
ATOM 2199 N N . PHE A 1 284 ? 4.972 14.634 -10.481 1.00 47.69 284 PHE A N 1
ATOM 2200 C CA . PHE A 1 284 ? 5.006 14.712 -9.008 1.00 47.69 284 PHE A CA 1
ATOM 2201 C C . PHE A 1 284 ? 3.650 14.889 -8.276 1.00 47.69 284 PHE A C 1
ATOM 2203 O O . PHE A 1 284 ? 3.568 15.634 -7.296 1.00 47.69 284 PHE A O 1
ATOM 2210 N N . SER A 1 285 ? 2.574 14.216 -8.698 1.00 44.75 285 SER A N 1
ATOM 2211 C CA . SER A 1 285 ? 1.265 14.332 -8.023 1.00 44.75 285 SER A CA 1
ATOM 2212 C C . SER A 1 285 ? 1.145 13.557 -6.697 1.00 44.75 285 SER A C 1
ATOM 2214 O O . SER A 1 285 ? 0.309 13.918 -5.866 1.00 44.75 285 SER A O 1
ATOM 2216 N N . HIS A 1 286 ? 1.990 12.543 -6.455 1.00 53.22 286 HIS A N 1
ATOM 2217 C CA . HIS A 1 286 ? 1.925 11.683 -5.261 1.00 53.22 286 HIS A CA 1
ATOM 2218 C C . HIS A 1 286 ? 3.308 11.435 -4.641 1.00 53.22 286 HIS A C 1
ATOM 2220 O O . HIS A 1 286 ? 4.305 11.276 -5.347 1.00 53.22 286 HIS A O 1
ATOM 2226 N N . LEU A 1 287 ? 3.383 11.404 -3.307 1.00 56.81 287 LEU A N 1
ATOM 2227 C CA . LEU A 1 287 ? 4.613 11.083 -2.572 1.00 56.81 287 LEU A CA 1
ATOM 2228 C C . LEU A 1 287 ? 4.949 9.600 -2.691 1.00 56.81 287 LEU A C 1
ATOM 2230 O O . LEU A 1 287 ? 4.062 8.754 -2.711 1.00 56.81 287 LEU A O 1
ATOM 2234 N N . ASN A 1 288 ? 6.241 9.285 -2.722 1.00 60.69 288 ASN A N 1
ATOM 2235 C CA . ASN A 1 288 ? 6.702 7.907 -2.676 1.00 60.69 288 ASN A CA 1
ATOM 2236 C C . ASN A 1 288 ? 6.427 7.325 -1.268 1.00 60.69 288 ASN A C 1
ATOM 2238 O O . ASN A 1 288 ? 6.906 7.889 -0.282 1.00 60.69 288 ASN A O 1
ATOM 2242 N N . PRO A 1 289 ? 5.734 6.179 -1.141 1.00 54.94 289 PRO A N 1
ATOM 2243 C CA . PRO A 1 289 ? 5.376 5.584 0.159 1.00 54.94 289 PRO A CA 1
ATOM 2244 C C . PRO A 1 289 ? 6.585 5.191 1.009 1.00 54.94 289 PRO A C 1
ATOM 2246 O O . PRO A 1 289 ? 6.508 5.063 2.224 1.00 54.94 289 PRO A O 1
ATOM 2249 N N . SER A 1 290 ? 7.740 5.007 0.363 1.00 59.28 290 SER A N 1
ATOM 2250 C CA . SER A 1 290 ? 9.013 4.687 1.012 1.00 59.28 290 SER A CA 1
ATOM 2251 C C . SER A 1 290 ? 9.775 5.931 1.489 1.00 59.28 290 SER A C 1
ATOM 2253 O O . SER A 1 290 ? 10.973 5.830 1.792 1.00 59.28 290 SER A O 1
ATOM 2255 N N . VAL A 1 291 ? 9.167 7.123 1.461 1.00 69.75 291 VAL A N 1
ATOM 2256 C CA . VAL A 1 291 ? 9.788 8.350 1.975 1.00 69.75 291 VAL A CA 1
ATOM 2257 C C . VAL A 1 291 ? 9.951 8.242 3.482 1.00 69.75 291 VAL A C 1
ATOM 2259 O O . VAL A 1 291 ? 9.028 7.928 4.220 1.00 69.75 291 VAL A O 1
ATOM 2262 N N . THR A 1 292 ? 11.164 8.526 3.939 1.00 71.44 292 THR A N 1
ATOM 2263 C CA . THR A 1 292 ? 11.514 8.600 5.355 1.00 71.44 292 THR A CA 1
ATOM 2264 C C . THR A 1 292 ? 11.865 10.040 5.705 1.00 71.44 292 THR A C 1
ATOM 2266 O O . THR A 1 292 ? 12.252 10.815 4.826 1.00 71.44 292 THR A O 1
ATOM 2269 N N . GLN A 1 293 ? 11.813 10.391 6.993 1.00 71.62 293 GLN A N 1
ATOM 2270 C CA . GLN A 1 293 ? 12.299 11.695 7.459 1.00 71.62 293 GLN A CA 1
ATOM 2271 C C . GLN A 1 293 ? 13.752 11.940 7.023 1.00 71.62 293 GLN A C 1
ATOM 2273 O O . GLN A 1 293 ? 14.095 13.027 6.583 1.00 71.62 293 GLN A O 1
ATOM 2278 N N . GLU A 1 294 ? 14.585 10.899 7.037 1.00 79.31 294 GLU A N 1
ATOM 2279 C CA . GLU A 1 294 ? 15.970 10.985 6.576 1.00 79.31 294 GLU A CA 1
ATOM 2280 C C . GLU A 1 294 ? 16.072 11.368 5.086 1.00 79.31 294 GLU A C 1
ATOM 2282 O O . GLU A 1 294 ? 16.889 12.207 4.715 1.00 79.31 294 GLU A O 1
ATOM 2287 N N . LYS A 1 295 ? 15.224 10.792 4.219 1.00 79.56 295 LYS A N 1
ATOM 2288 C CA . LYS A 1 295 ? 15.149 11.172 2.795 1.00 79.56 295 LYS A CA 1
ATOM 2289 C C . LYS A 1 295 ? 14.709 12.627 2.632 1.00 79.56 295 LYS A C 1
ATOM 2291 O O . LYS A 1 295 ? 15.267 13.340 1.801 1.00 79.56 295 LYS A O 1
ATOM 2296 N N . LEU A 1 296 ? 13.747 13.068 3.442 1.00 77.38 296 LEU A N 1
ATOM 2297 C CA . LEU A 1 296 ? 13.259 14.444 3.439 1.00 77.38 296 LEU A CA 1
ATOM 2298 C C . LEU A 1 296 ? 14.353 15.435 3.869 1.00 77.38 296 LEU A C 1
ATOM 2300 O O . LEU A 1 296 ? 14.569 16.448 3.203 1.00 77.38 296 LEU A O 1
ATOM 2304 N N . ASP A 1 297 ? 15.090 15.108 4.930 1.00 82.50 297 ASP A N 1
ATOM 2305 C CA . ASP A 1 297 ? 16.185 15.925 5.456 1.00 82.50 297 ASP A CA 1
ATOM 2306 C C . ASP A 1 297 ? 17.344 16.020 4.459 1.00 82.50 297 ASP A C 1
ATOM 2308 O O . ASP A 1 297 ? 17.885 17.106 4.244 1.00 82.50 297 ASP A O 1
ATOM 2312 N N . ARG A 1 298 ? 17.694 14.913 3.787 1.00 84.56 298 ARG A N 1
ATOM 2313 C CA . ARG A 1 298 ? 18.709 14.917 2.720 1.00 84.56 298 ARG A CA 1
ATOM 2314 C C . ARG A 1 298 ? 18.295 15.781 1.536 1.00 84.56 298 ARG A C 1
ATOM 2316 O O . ARG A 1 298 ? 19.099 16.591 1.076 1.00 84.56 298 ARG A O 1
ATOM 2323 N N . ALA A 1 299 ? 17.050 15.658 1.079 1.00 78.88 299 ALA A N 1
ATOM 2324 C CA . ALA A 1 299 ? 16.516 16.492 0.007 1.00 78.88 299 ALA A CA 1
ATOM 2325 C C . ALA A 1 299 ? 16.557 17.978 0.380 1.00 78.88 299 ALA A C 1
ATOM 2327 O O . ALA A 1 299 ? 16.974 18.816 -0.422 1.00 78.88 299 ALA A O 1
ATOM 2328 N N . LYS A 1 300 ? 16.205 18.294 1.629 1.00 81.12 300 LYS A N 1
ATOM 2329 C CA . LYS A 1 300 ? 16.261 19.652 2.161 1.00 81.12 300 LYS A CA 1
ATOM 2330 C C . LYS A 1 300 ? 17.668 20.210 2.249 1.00 81.12 300 LYS A C 1
ATOM 2332 O O . LYS A 1 300 ? 17.912 21.295 1.730 1.00 81.12 300 LYS A O 1
ATOM 2337 N N . ALA A 1 301 ? 18.596 19.458 2.823 1.00 84.81 301 ALA A N 1
ATOM 2338 C CA . ALA A 1 301 ? 19.991 19.858 2.896 1.00 84.81 301 ALA A CA 1
ATOM 2339 C C . ALA A 1 301 ? 20.589 20.085 1.498 1.00 84.81 301 ALA A C 1
ATOM 2341 O O . ALA A 1 301 ? 21.290 21.073 1.278 1.00 84.81 301 ALA A O 1
ATOM 2342 N N . ALA A 1 302 ? 20.275 19.215 0.533 1.00 80.62 302 ALA A N 1
ATOM 2343 C CA . ALA A 1 302 ? 20.768 19.340 -0.833 1.00 80.62 302 ALA A CA 1
ATOM 2344 C C . ALA A 1 302 ? 20.261 20.622 -1.516 1.00 80.62 302 ALA A C 1
ATOM 2346 O O . ALA A 1 302 ? 21.053 21.330 -2.138 1.00 80.62 302 ALA A O 1
ATOM 2347 N N . VAL A 1 303 ? 18.979 20.969 -1.363 1.00 76.69 303 VAL A N 1
ATOM 2348 C CA . VAL A 1 303 ? 18.419 22.203 -1.942 1.00 76.69 303 VAL A CA 1
ATOM 2349 C C . VAL A 1 303 ? 18.902 23.459 -1.221 1.00 76.69 303 VAL A C 1
ATOM 2351 O O . VAL A 1 303 ? 19.245 24.440 -1.884 1.00 76.69 303 VAL A O 1
ATOM 2354 N N . ASP A 1 304 ? 18.981 23.431 0.109 1.00 81.12 304 ASP A N 1
ATOM 2355 C CA . ASP A 1 304 ? 19.467 24.560 0.910 1.00 81.12 304 ASP A CA 1
ATOM 2356 C C . ASP A 1 304 ? 20.964 24.840 0.643 1.00 81.12 304 ASP A C 1
ATOM 2358 O O . ASP A 1 304 ? 21.415 25.975 0.780 1.00 81.12 304 ASP A O 1
ATOM 2362 N N . SER A 1 305 ? 21.728 23.838 0.184 1.00 79.88 305 SER A N 1
ATOM 2363 C CA . SER A 1 305 ? 23.144 23.980 -0.195 1.00 79.88 305 SER A CA 1
ATOM 2364 C C . SER A 1 305 ? 23.394 24.641 -1.559 1.00 79.88 305 SER A C 1
ATOM 2366 O O . SER A 1 305 ? 24.549 24.887 -1.914 1.00 79.88 305 SER A O 1
ATOM 2368 N N . LEU A 1 306 ? 22.346 24.922 -2.347 1.00 75.06 306 LEU A N 1
ATOM 2369 C CA . LEU A 1 306 ? 22.504 25.527 -3.670 1.00 75.06 306 LEU A CA 1
ATOM 2370 C C . LEU A 1 306 ? 22.998 26.983 -3.553 1.00 75.06 306 LEU A C 1
ATOM 2372 O O . LEU A 1 306 ? 22.349 27.793 -2.888 1.00 75.06 306 LEU A O 1
ATOM 2376 N N . PRO A 1 307 ? 24.085 27.365 -4.252 1.00 68.62 307 PRO A N 1
ATOM 2377 C CA . PRO A 1 307 ? 24.702 28.682 -4.121 1.00 68.62 307 PRO A CA 1
ATOM 2378 C C . PRO A 1 307 ? 23.747 29.772 -4.599 1.00 68.62 307 PRO A C 1
ATOM 2380 O O . PRO A 1 307 ? 23.003 29.564 -5.563 1.00 68.62 307 PRO A O 1
ATOM 2383 N N . GLU A 1 308 ? 23.751 30.943 -3.956 1.00 63.91 308 GLU A N 1
ATOM 2384 C CA . GLU A 1 308 ? 23.008 32.106 -4.447 1.00 63.91 308 GLU A CA 1
ATOM 2385 C C . GLU A 1 308 ? 23.552 32.588 -5.804 1.00 63.91 308 GLU A C 1
ATOM 2387 O O . GLU A 1 308 ? 24.745 32.547 -6.064 1.00 63.91 308 GLU A O 1
ATOM 2392 N N . GLU A 1 309 ? 22.600 32.921 -6.679 1.00 54.84 309 GLU A N 1
ATOM 2393 C CA . GLU A 1 309 ? 22.685 33.448 -8.053 1.00 54.84 309 GLU A CA 1
ATOM 2394 C C . GLU A 1 309 ? 23.950 33.227 -8.917 1.00 54.84 309 GLU A C 1
ATOM 2396 O O . GLU A 1 309 ? 25.014 33.794 -8.697 1.00 54.84 309 GLU A O 1
ATOM 2401 N N . ALA A 1 310 ? 23.753 32.553 -10.060 1.00 48.03 310 ALA A N 1
ATOM 2402 C CA . ALA A 1 310 ? 24.557 32.756 -11.267 1.00 48.03 310 ALA A CA 1
ATOM 2403 C C . ALA A 1 310 ? 23.666 32.701 -12.531 1.00 48.03 310 ALA A C 1
ATOM 2405 O O . ALA A 1 310 ? 22.539 32.213 -12.483 1.00 48.03 310 ALA A O 1
ATOM 2406 N N . THR A 1 311 ? 24.192 33.258 -13.628 1.00 52.50 311 THR A N 1
ATOM 2407 C CA . THR A 1 311 ? 23.568 33.690 -14.906 1.00 52.50 311 THR A CA 1
ATOM 2408 C C . THR A 1 311 ? 22.484 32.812 -15.586 1.00 52.50 311 THR A C 1
ATOM 2410 O O . THR A 1 311 ? 22.253 31.652 -15.261 1.00 52.50 311 THR A O 1
ATOM 2413 N N . LEU A 1 312 ? 21.823 33.421 -16.583 1.00 47.72 312 LEU A N 1
ATOM 2414 C CA . LEU A 1 312 ? 20.513 33.120 -17.196 1.00 47.72 312 LEU A CA 1
ATOM 2415 C C . LEU A 1 312 ? 20.137 31.654 -17.565 1.00 47.72 312 LEU A C 1
ATOM 2417 O O . LEU A 1 312 ? 18.950 31.354 -17.457 1.00 47.72 312 LEU A O 1
ATOM 2421 N N . PRO A 1 313 ? 21.027 30.698 -17.920 1.00 49.03 313 PRO A N 1
ATOM 2422 C CA . PRO A 1 313 ? 20.632 29.283 -18.075 1.00 49.03 313 PRO A CA 1
ATOM 2423 C C . PRO A 1 313 ? 20.496 28.526 -16.744 1.00 49.03 313 PRO A C 1
ATOM 2425 O O . PRO A 1 313 ? 19.743 27.558 -16.647 1.00 49.03 313 PRO A O 1
ATOM 2428 N N . LEU A 1 314 ? 21.232 28.959 -15.713 1.00 46.34 314 LEU A N 1
ATOM 2429 C CA . LEU A 1 314 ? 21.149 28.418 -14.355 1.00 46.34 314 LEU A CA 1
ATOM 2430 C C . LEU A 1 314 ? 19.897 28.950 -13.637 1.00 46.34 314 LEU A C 1
ATOM 2432 O O . LEU A 1 314 ? 19.340 28.269 -12.777 1.00 46.34 314 LEU A O 1
ATOM 2436 N N . GLN A 1 315 ? 19.427 30.146 -14.022 1.00 54.88 315 GLN A N 1
ATOM 2437 C CA . GLN A 1 315 ? 18.233 30.780 -13.457 1.00 54.88 315 GLN A CA 1
ATOM 2438 C C . GLN A 1 315 ? 16.961 29.951 -13.678 1.00 54.88 315 GLN A C 1
ATOM 2440 O O . GLN A 1 315 ? 16.201 29.766 -12.728 1.00 54.88 315 GLN A O 1
ATOM 2445 N N . SER A 1 316 ? 16.725 29.413 -14.880 1.00 54.91 316 SER A N 1
ATOM 2446 C CA . SER A 1 316 ? 15.511 28.631 -15.164 1.00 54.91 316 SER A CA 1
ATOM 2447 C C . SER A 1 316 ? 15.509 27.282 -14.436 1.00 54.91 316 SER A C 1
ATOM 2449 O O . SER A 1 316 ? 14.555 26.980 -13.722 1.00 54.91 316 SER A O 1
ATOM 2451 N N . GLY A 1 317 ? 16.599 26.510 -14.517 1.00 53.31 317 GLY A N 1
ATOM 2452 C CA . GLY A 1 317 ? 16.727 25.207 -13.849 1.00 53.31 317 GLY A CA 1
ATOM 2453 C C . GLY A 1 317 ? 16.694 25.289 -12.317 1.00 53.31 317 GLY A C 1
ATOM 2454 O O . GLY A 1 317 ? 16.010 24.494 -11.669 1.00 53.31 317 GLY A O 1
ATOM 2455 N N . LYS A 1 318 ? 17.365 26.285 -11.718 1.00 58.31 318 LYS A N 1
ATOM 2456 C CA . LYS A 1 318 ? 17.363 26.510 -10.261 1.00 58.31 318 LYS A CA 1
ATOM 2457 C C . LYS A 1 318 ? 15.992 26.946 -9.750 1.00 58.31 318 LYS A C 1
ATOM 2459 O O . LYS A 1 318 ? 15.556 26.449 -8.716 1.00 58.31 318 LYS A O 1
ATOM 2464 N N . THR A 1 319 ? 15.315 27.848 -10.465 1.00 60.09 319 THR A N 1
ATOM 2465 C CA . THR A 1 319 ? 13.975 28.323 -10.083 1.00 60.09 319 THR A CA 1
ATOM 2466 C C . THR A 1 319 ? 12.971 27.182 -10.156 1.00 60.09 319 THR A C 1
ATOM 2468 O O . THR A 1 319 ? 12.281 26.932 -9.177 1.00 60.09 319 THR A O 1
ATOM 2471 N N . ILE A 1 320 ? 12.975 26.410 -11.248 1.00 56.91 320 ILE A N 1
ATOM 2472 C CA . ILE A 1 320 ? 12.125 25.222 -11.397 1.00 56.91 320 ILE A CA 1
ATOM 2473 C C . ILE A 1 320 ? 12.403 24.215 -10.272 1.00 56.91 320 ILE A C 1
ATOM 2475 O O . ILE A 1 320 ? 11.471 23.793 -9.599 1.00 56.91 320 ILE A O 1
ATOM 2479 N N . THR A 1 321 ? 13.670 23.895 -9.985 1.00 56.94 321 THR A N 1
ATOM 2480 C CA . THR A 1 321 ? 14.035 22.938 -8.921 1.00 56.94 321 THR A CA 1
ATOM 2481 C C . THR A 1 321 ? 13.639 23.434 -7.529 1.00 56.94 321 THR A C 1
ATOM 2483 O O . THR A 1 321 ? 13.117 22.660 -6.735 1.00 56.94 321 THR A O 1
ATOM 2486 N N . LYS A 1 322 ? 13.834 24.724 -7.224 1.00 63.53 322 LYS A N 1
ATOM 2487 C CA . LYS A 1 322 ? 13.488 25.310 -5.920 1.00 63.53 322 LYS A CA 1
ATOM 2488 C C . LYS A 1 322 ? 11.974 25.442 -5.732 1.00 63.53 322 LYS A C 1
ATOM 2490 O O . LYS A 1 322 ? 11.484 25.133 -4.652 1.00 63.53 322 LYS A O 1
ATOM 2495 N N . THR A 1 323 ? 11.234 25.845 -6.765 1.00 63.06 323 THR A N 1
ATOM 2496 C CA . THR A 1 323 ? 9.764 25.917 -6.743 1.00 63.06 323 THR A CA 1
ATOM 2497 C C . THR A 1 323 ? 9.141 24.529 -6.642 1.00 63.06 323 THR A C 1
ATOM 2499 O O . THR A 1 323 ? 8.260 24.332 -5.809 1.00 63.06 323 THR A O 1
ATOM 2502 N N . MET A 1 324 ? 9.638 23.557 -7.420 1.00 58.94 324 MET A N 1
ATOM 2503 C CA . MET A 1 324 ? 9.270 22.149 -7.263 1.00 58.94 324 MET A CA 1
ATOM 2504 C C . MET A 1 324 ? 9.532 21.718 -5.819 1.00 58.94 324 MET A C 1
ATOM 2506 O O . MET A 1 324 ? 8.592 21.391 -5.107 1.00 58.94 324 MET A O 1
ATOM 2510 N N . PHE A 1 325 ? 10.768 21.840 -5.331 1.00 61.59 325 PHE A N 1
ATOM 2511 C CA . PHE A 1 325 ? 11.140 21.463 -3.968 1.00 61.59 325 PHE A CA 1
ATOM 2512 C C . PHE A 1 325 ? 10.245 22.068 -2.876 1.00 61.59 325 PHE A C 1
ATOM 2514 O O . PHE A 1 325 ? 9.821 21.355 -1.971 1.00 61.59 325 PHE A O 1
ATOM 2521 N N . GLN A 1 326 ? 9.945 23.366 -2.951 1.00 64.94 326 GLN A N 1
ATOM 2522 C CA . GLN A 1 326 ? 9.135 24.060 -1.947 1.00 64.94 326 GLN A CA 1
ATOM 2523 C C . GLN A 1 326 ? 7.690 23.551 -1.904 1.00 64.94 326 GLN A C 1
ATOM 2525 O O . GLN A 1 326 ? 7.167 23.312 -0.816 1.00 64.94 326 GLN A O 1
ATOM 2530 N N . ASN A 1 327 ? 7.068 23.330 -3.064 1.00 60.56 327 ASN A N 1
ATOM 2531 C CA . ASN A 1 327 ? 5.715 22.773 -3.139 1.00 60.56 327 ASN A CA 1
ATOM 2532 C C . ASN A 1 327 ? 5.683 21.320 -2.633 1.00 60.56 327 ASN A C 1
ATOM 2534 O O . ASN A 1 327 ? 4.774 20.907 -1.917 1.00 60.56 327 ASN A O 1
ATOM 2538 N N . TYR A 1 328 ? 6.726 20.565 -2.957 1.00 60.22 328 TYR A N 1
ATOM 2539 C CA . TYR A 1 328 ? 6.826 19.129 -2.741 1.00 60.22 328 TYR A CA 1
ATOM 2540 C C . TYR A 1 328 ? 7.213 18.724 -1.316 1.00 60.22 328 TYR A C 1
ATOM 2542 O O . TYR A 1 328 ? 6.616 17.809 -0.750 1.00 60.22 328 TYR A O 1
ATOM 2550 N N . VAL A 1 329 ? 8.146 19.431 -0.681 1.00 62.56 329 VAL A N 1
ATOM 2551 C CA . VAL A 1 329 ? 8.501 19.188 0.727 1.00 62.56 329 VAL A CA 1
ATOM 2552 C C . VAL A 1 329 ? 7.407 19.631 1.683 1.00 62.56 329 VAL A C 1
ATOM 2554 O O . VAL A 1 329 ? 7.221 18.987 2.716 1.00 62.56 329 VAL A O 1
ATOM 2557 N N . GLY A 1 330 ? 6.658 20.686 1.346 1.00 65.62 330 GLY A N 1
ATOM 2558 C CA . GLY A 1 330 ? 5.484 21.086 2.121 1.00 65.62 330 GLY A CA 1
ATOM 2559 C C . GLY A 1 330 ? 4.456 19.957 2.197 1.00 65.62 330 GLY A C 1
ATOM 2560 O O . GLY A 1 330 ? 4.015 19.599 3.288 1.00 65.62 330 GLY A O 1
ATOM 2561 N N . LEU A 1 331 ? 4.164 19.334 1.050 1.00 64.62 331 LEU A N 1
ATOM 2562 C CA . LEU A 1 331 ? 3.309 18.150 0.975 1.00 64.62 331 LEU A CA 1
ATOM 2563 C C . LEU A 1 331 ? 3.920 16.974 1.752 1.00 64.62 331 LEU A C 1
ATOM 2565 O O . LEU A 1 331 ? 3.273 16.459 2.657 1.00 64.62 331 LEU A O 1
ATOM 2569 N N . ALA A 1 332 ? 5.179 16.602 1.486 1.00 64.19 332 ALA A N 1
ATOM 2570 C CA . ALA A 1 332 ? 5.868 15.500 2.177 1.00 64.19 332 ALA A CA 1
ATOM 2571 C C . ALA A 1 332 ? 5.817 15.620 3.708 1.00 64.19 332 ALA A C 1
ATOM 2573 O O . ALA A 1 332 ? 5.515 14.657 4.412 1.00 64.19 332 ALA A O 1
ATOM 2574 N N . SER A 1 333 ? 6.071 16.826 4.216 1.00 68.81 333 SER A N 1
ATOM 2575 C CA . SER A 1 333 ? 6.066 17.117 5.650 1.00 68.81 333 SER A CA 1
ATOM 2576 C C . SER A 1 333 ? 4.664 16.999 6.249 1.00 68.81 333 SER A C 1
ATOM 2578 O O . SER A 1 333 ? 4.519 16.483 7.354 1.00 68.81 333 SER A O 1
ATOM 2580 N N . ALA A 1 334 ? 3.628 17.457 5.536 1.00 73.00 334 ALA A N 1
ATOM 2581 C CA . ALA A 1 334 ? 2.243 17.355 5.993 1.00 73.00 334 ALA A CA 1
ATOM 2582 C C . ALA A 1 334 ? 1.805 15.890 6.146 1.00 73.00 334 ALA A C 1
ATOM 2584 O O . ALA A 1 334 ? 1.247 15.532 7.182 1.00 73.00 334 ALA A O 1
ATOM 2585 N N . TYR A 1 335 ? 2.132 15.038 5.168 1.00 72.44 335 TYR A N 1
ATOM 2586 C CA . TYR A 1 335 ? 1.852 13.600 5.236 1.00 72.44 335 TYR A CA 1
ATOM 2587 C C . TYR A 1 335 ? 2.585 12.919 6.393 1.00 72.44 335 TYR A C 1
ATOM 2589 O O . TYR A 1 335 ? 1.959 12.202 7.171 1.00 72.44 335 TYR A O 1
ATOM 2597 N N . PHE A 1 336 ? 3.890 13.167 6.545 1.00 73.31 336 PHE A N 1
ATOM 2598 C CA . PHE A 1 336 ? 4.680 12.547 7.610 1.00 73.31 336 PHE A CA 1
ATOM 2599 C C . PHE A 1 336 ? 4.172 12.931 9.005 1.00 73.31 336 PHE A C 1
ATOM 2601 O O . PHE A 1 336 ? 4.033 12.075 9.879 1.00 73.31 336 PHE A O 1
ATOM 2608 N N . ASN A 1 337 ? 3.845 14.210 9.207 1.00 80.62 337 ASN A N 1
ATOM 2609 C CA . ASN A 1 337 ? 3.288 14.683 10.472 1.00 80.62 337 ASN A CA 1
ATOM 2610 C C . ASN A 1 337 ? 1.921 14.048 10.754 1.00 80.62 337 ASN A C 1
ATOM 2612 O O . ASN A 1 337 ? 1.708 13.549 11.854 1.00 80.62 337 ASN A O 1
ATOM 2616 N N . ALA A 1 338 ? 1.032 13.995 9.759 1.00 83.69 338 ALA A N 1
ATOM 2617 C CA . ALA A 1 338 ? -0.287 13.385 9.906 1.00 83.69 338 ALA A CA 1
ATOM 2618 C C . ALA A 1 338 ? -0.207 11.887 10.245 1.00 83.69 338 ALA A C 1
ATOM 2620 O O . ALA A 1 338 ? -0.937 11.408 11.117 1.00 83.69 338 ALA A O 1
ATOM 2621 N N . GLN A 1 339 ? 0.706 11.154 9.600 1.00 82.50 339 GLN A N 1
ATOM 2622 C CA . GLN A 1 339 ? 0.911 9.732 9.867 1.00 82.50 339 GLN A CA 1
ATOM 2623 C C . GLN A 1 339 ? 1.461 9.513 11.274 1.00 82.50 339 GLN A C 1
ATOM 2625 O O . GLN A 1 339 ? 0.907 8.717 12.027 1.00 82.50 339 GLN A O 1
ATOM 2630 N N . LYS A 1 340 ? 2.473 10.292 11.671 1.00 85.44 340 LYS A N 1
ATOM 2631 C CA . LYS A 1 340 ? 3.028 10.263 13.027 1.00 85.44 340 LYS A CA 1
ATOM 2632 C C . LYS A 1 340 ? 1.967 10.565 14.087 1.00 85.44 340 LYS A C 1
ATOM 2634 O O . LYS A 1 340 ? 1.897 9.864 15.093 1.00 85.44 340 LYS A O 1
ATOM 2639 N N . ASP A 1 341 ? 1.153 11.596 13.883 1.00 89.62 341 ASP A N 1
ATOM 2640 C CA . ASP A 1 341 ? 0.086 11.969 14.815 1.00 89.62 341 ASP A CA 1
ATOM 2641 C C . ASP A 1 341 ? -0.971 10.863 14.924 1.00 89.62 341 ASP A C 1
ATOM 2643 O O . ASP A 1 341 ? -1.413 10.537 16.026 1.00 89.62 341 ASP A O 1
ATOM 2647 N N . THR A 1 342 ? -1.302 10.222 13.800 1.00 91.81 342 THR A N 1
ATOM 2648 C CA . THR A 1 342 ? -2.234 9.091 13.752 1.00 91.81 342 THR A CA 1
ATOM 2649 C C . THR A 1 342 ? -1.669 7.841 14.434 1.00 91.81 342 THR A C 1
ATOM 2651 O O . THR A 1 342 ? -2.384 7.186 15.190 1.00 91.81 342 THR A O 1
ATOM 2654 N N . ASP A 1 343 ? -0.390 7.517 14.234 1.00 90.19 343 ASP A N 1
ATOM 2655 C CA . ASP A 1 343 ? 0.279 6.395 14.905 1.00 90.19 343 ASP A CA 1
ATOM 2656 C C . ASP A 1 343 ? 0.356 6.621 16.420 1.00 90.19 343 ASP A C 1
ATOM 2658 O O . ASP A 1 343 ? 0.111 5.705 17.203 1.00 90.19 343 ASP A O 1
ATOM 2662 N N . ASN A 1 344 ? 0.591 7.864 16.851 1.00 93.50 344 ASN A N 1
ATOM 2663 C CA . ASN A 1 344 ? 0.612 8.257 18.263 1.00 93.50 344 ASN A CA 1
ATOM 2664 C C . ASN A 1 344 ? -0.749 8.141 18.972 1.00 93.50 344 ASN A C 1
ATOM 2666 O O . ASN A 1 344 ? -0.809 8.305 20.193 1.00 93.50 344 ASN A O 1
ATOM 2670 N N . LEU A 1 345 ? -1.839 7.848 18.252 1.00 94.38 345 LEU A N 1
ATOM 2671 C CA . LEU A 1 345 ? -3.104 7.458 18.877 1.00 94.38 345 LEU A CA 1
ATOM 2672 C C . LEU A 1 345 ? -3.008 6.088 19.568 1.00 94.38 345 LEU A C 1
ATOM 2674 O O . LEU A 1 345 ? -3.846 5.780 20.414 1.00 94.38 345 LEU A O 1
ATOM 2678 N N . PHE A 1 346 ? -1.999 5.279 19.251 1.00 94.56 346 PHE A N 1
ATOM 2679 C CA . PHE A 1 346 ? -1.843 3.918 19.754 1.00 94.56 346 PHE A CA 1
ATOM 2680 C C . PHE A 1 346 ? -0.656 3.785 20.701 1.00 94.56 346 PHE A C 1
ATOM 2682 O O . PHE A 1 346 ? 0.327 4.526 20.618 1.00 94.56 346 PHE A O 1
ATOM 2689 N N . GLU A 1 347 ? -0.744 2.831 21.624 1.00 90.56 347 GLU A N 1
ATOM 2690 C CA . GLU A 1 347 ? 0.324 2.571 22.584 1.00 90.56 347 GLU A CA 1
ATOM 2691 C C . GLU A 1 347 ? 1.643 2.245 21.864 1.00 90.56 347 GLU A C 1
ATOM 2693 O O . GLU A 1 347 ? 1.688 1.459 20.916 1.00 90.56 347 GLU A O 1
ATOM 2698 N N . GLY A 1 348 ? 2.728 2.905 22.283 1.00 89.12 348 GLY A N 1
ATOM 2699 C CA . GLY A 1 348 ? 4.041 2.763 21.646 1.00 89.12 348 GLY A CA 1
ATOM 2700 C C . GLY A 1 348 ? 4.094 3.232 20.187 1.00 89.12 348 GLY A C 1
ATOM 2701 O O . GLY A 1 348 ? 4.985 2.799 19.461 1.00 89.12 348 GLY A O 1
ATOM 2702 N N . SER A 1 349 ? 3.142 4.068 19.755 1.00 89.56 349 SER A N 1
ATOM 2703 C CA . SER A 1 349 ? 2.966 4.478 18.357 1.00 89.56 349 SER A CA 1
ATOM 2704 C C . SER A 1 349 ? 2.765 3.286 17.411 1.00 89.56 349 SER A C 1
ATOM 2706 O O . SER A 1 349 ? 3.180 3.324 16.255 1.00 89.56 349 SER A O 1
ATOM 2708 N N . ASN A 1 350 ? 2.175 2.198 17.921 1.00 85.62 350 ASN A N 1
ATOM 2709 C CA . ASN A 1 350 ? 1.999 0.955 17.186 1.00 85.62 350 ASN A CA 1
ATOM 2710 C C . ASN A 1 350 ? 0.506 0.582 17.083 1.00 85.62 350 ASN A C 1
ATOM 2712 O O . ASN A 1 350 ? -0.066 0.068 18.051 1.00 85.62 350 ASN A O 1
ATOM 2716 N N . PRO A 1 351 ? -0.126 0.776 15.912 1.00 80.38 351 PRO A N 1
ATOM 2717 C CA . PRO A 1 351 ? -1.542 0.483 15.707 1.00 80.38 351 PRO A CA 1
ATOM 2718 C C . PRO A 1 351 ? -1.899 -1.003 15.828 1.00 80.38 351 PRO A C 1
ATOM 2720 O O . PRO A 1 351 ? -3.065 -1.320 16.070 1.00 80.38 351 PRO A O 1
ATOM 2723 N N . GLU A 1 352 ? -0.933 -1.921 15.740 1.00 83.81 352 GLU A N 1
ATOM 2724 C CA . GLU A 1 352 ? -1.158 -3.366 15.900 1.00 83.81 352 GLU A CA 1
ATOM 2725 C C . GLU A 1 352 ? -1.397 -3.787 17.354 1.00 83.81 352 GLU A C 1
ATOM 2727 O O . GLU A 1 352 ? -1.930 -4.864 17.613 1.00 83.81 352 GLU A O 1
ATOM 2732 N N . THR A 1 353 ? -1.068 -2.925 18.322 1.00 80.69 353 THR A N 1
ATOM 2733 C CA . THR A 1 353 ? -1.258 -3.217 19.754 1.00 80.69 353 THR A CA 1
ATOM 2734 C C . THR A 1 353 ? -2.724 -3.347 20.154 1.00 80.69 353 THR A C 1
ATOM 2736 O O . THR A 1 353 ? -3.011 -3.920 21.198 1.00 80.69 353 THR A O 1
ATOM 2739 N N . ASN A 1 354 ? -3.661 -2.836 19.345 1.00 81.38 354 ASN A N 1
ATOM 2740 C CA . ASN A 1 354 ? -5.086 -2.732 19.685 1.00 81.38 354 ASN A CA 1
ATOM 2741 C C . ASN A 1 354 ? -5.358 -1.970 21.000 1.00 81.38 354 ASN A C 1
ATOM 2743 O O . ASN A 1 354 ? -6.435 -2.108 21.577 1.00 81.38 354 ASN A O 1
ATOM 2747 N N . HIS A 1 355 ? -4.416 -1.136 21.449 1.00 83.44 355 HIS A N 1
ATOM 2748 C CA . HIS A 1 355 ? -4.544 -0.300 22.638 1.00 83.44 355 HIS A CA 1
ATOM 2749 C C . HIS A 1 355 ? -4.300 1.165 22.276 1.00 83.44 355 HIS A C 1
ATOM 2751 O O . HIS A 1 355 ? -3.374 1.492 21.530 1.00 83.44 355 HIS A O 1
ATOM 2757 N N . LEU A 1 356 ? -5.147 2.059 22.792 1.00 88.12 356 LEU A N 1
ATOM 2758 C CA . LEU A 1 356 ? -4.937 3.496 22.641 1.00 88.12 356 LEU A CA 1
ATOM 2759 C C . LEU A 1 356 ? -3.801 3.965 23.552 1.00 88.12 356 LEU A C 1
ATOM 2761 O O . LEU A 1 356 ? -3.638 3.477 24.670 1.00 88.12 356 LEU A O 1
ATOM 2765 N N . ALA A 1 357 ? -3.044 4.962 23.097 1.00 90.00 357 ALA A N 1
ATOM 2766 C CA . ALA A 1 357 ? -2.067 5.624 23.948 1.00 90.00 357 ALA A CA 1
ATOM 2767 C C . ALA A 1 357 ? -2.754 6.321 25.139 1.00 90.00 357 ALA A C 1
ATOM 2769 O O . ALA A 1 357 ? -3.893 6.796 25.059 1.00 90.00 357 ALA A O 1
ATOM 2770 N N . ALA A 1 358 ? -2.036 6.437 26.258 1.00 83.12 358 ALA A N 1
ATOM 2771 C CA . ALA A 1 358 ? -2.560 7.077 27.460 1.00 83.12 358 ALA A CA 1
ATOM 2772 C C . ALA A 1 358 ? -3.023 8.525 27.187 1.00 83.12 358 ALA A C 1
ATOM 2774 O O . ALA A 1 358 ? -2.284 9.356 26.655 1.00 83.12 358 ALA A O 1
ATOM 2775 N N . GLY A 1 359 ? -4.257 8.846 27.589 1.00 79.69 359 GLY A N 1
ATOM 2776 C CA . GLY A 1 359 ? -4.828 10.188 27.439 1.00 79.69 359 GLY A CA 1
ATOM 2777 C C . GLY A 1 359 ? -5.253 10.547 26.010 1.00 79.69 359 GLY A C 1
ATOM 2778 O O . GLY A 1 359 ? -5.373 11.738 25.698 1.00 79.69 359 GLY A O 1
ATOM 2779 N N . VAL A 1 360 ? -5.446 9.562 25.129 1.00 84.75 360 VAL A N 1
ATOM 2780 C CA . VAL A 1 360 ? -6.145 9.758 23.852 1.00 84.75 360 VAL A CA 1
ATOM 2781 C C . VAL A 1 360 ? -7.619 10.062 24.123 1.00 84.75 360 VAL A C 1
ATOM 2783 O O . VAL A 1 360 ? -8.277 9.392 24.912 1.00 84.75 360 VAL A O 1
ATOM 2786 N N . THR A 1 361 ? -8.132 11.118 23.494 1.00 82.44 361 THR A N 1
ATOM 2787 C CA . THR A 1 361 ? -9.516 11.590 23.638 1.00 82.44 361 THR A CA 1
ATOM 2788 C C . THR A 1 361 ? -10.198 11.615 22.277 1.00 82.44 361 THR A C 1
ATOM 2790 O O . THR A 1 361 ? -9.525 11.622 21.246 1.00 82.44 361 THR A O 1
ATOM 2793 N N . ARG A 1 362 ? -11.535 11.714 22.257 1.00 80.50 362 ARG A N 1
ATOM 2794 C CA . ARG A 1 362 ? -12.290 11.916 21.010 1.00 80.50 362 ARG A CA 1
ATOM 2795 C C . ARG A 1 362 ? -11.751 13.104 20.206 1.00 80.50 362 ARG A C 1
ATOM 2797 O O . ARG A 1 362 ? -11.521 12.955 19.014 1.00 80.50 362 ARG A O 1
ATOM 2804 N N . GLN A 1 363 ? -11.470 14.222 20.881 1.00 82.31 363 GLN A N 1
ATOM 2805 C CA . GLN A 1 363 ? -10.921 15.425 20.252 1.00 82.31 363 GLN A CA 1
ATOM 2806 C C . GLN A 1 363 ? -9.572 15.165 19.571 1.00 82.31 363 GLN A C 1
ATOM 2808 O O . GLN A 1 363 ? -9.385 15.595 18.443 1.00 82.31 363 GLN A O 1
ATOM 2813 N N . LYS A 1 364 ? -8.654 14.419 20.203 1.00 89.75 364 LYS A N 1
ATOM 2814 C CA . LYS A 1 364 ? -7.358 14.084 19.584 1.00 89.75 364 LYS A CA 1
ATO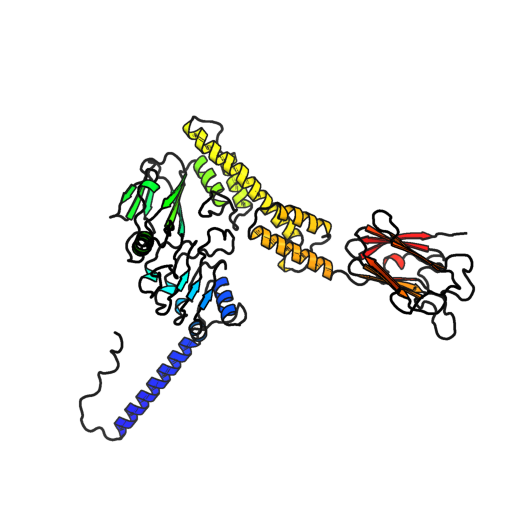M 2815 C C . LYS A 1 364 ? -7.521 13.253 18.310 1.00 89.75 364 LYS A C 1
ATOM 2817 O O . LYS A 1 364 ? -6.798 13.474 17.344 1.00 89.75 364 LYS A O 1
ATOM 2822 N N . ILE A 1 365 ? -8.470 12.315 18.303 1.00 91.00 365 ILE A N 1
ATOM 2823 C CA . ILE A 1 365 ? -8.771 11.514 17.110 1.00 91.00 365 ILE A CA 1
ATOM 2824 C C . ILE A 1 365 ? -9.424 12.397 16.030 1.00 91.00 365 ILE A C 1
ATOM 2826 O O . ILE A 1 365 ? -9.056 12.300 14.862 1.00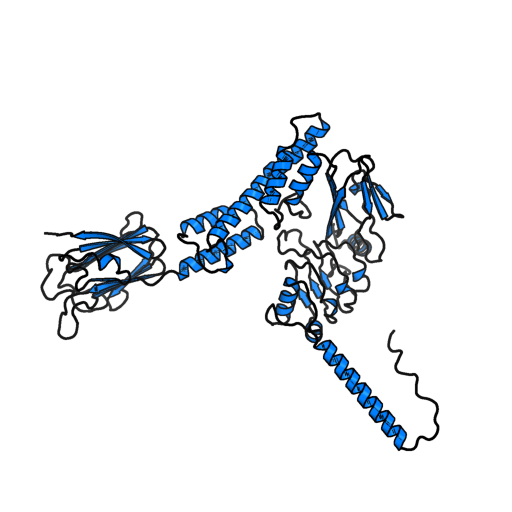 91.00 365 ILE A O 1
ATOM 2830 N N . ASP A 1 366 ? -10.336 13.300 16.411 1.00 86.12 366 ASP A N 1
ATOM 2831 C CA . ASP A 1 366 ? -10.967 14.262 15.494 1.00 86.12 366 ASP A CA 1
ATOM 2832 C C . ASP A 1 366 ? -9.936 15.243 14.886 1.00 86.12 366 ASP A C 1
ATOM 2834 O O . ASP A 1 366 ? -10.019 15.568 13.701 1.00 86.12 366 ASP A O 1
ATOM 2838 N N . ASP A 1 367 ? -8.930 15.670 15.657 1.00 89.44 367 ASP A N 1
ATOM 2839 C CA . ASP A 1 367 ? -7.828 16.514 15.179 1.00 89.44 367 ASP A CA 1
ATOM 2840 C C . ASP A 1 367 ? -6.950 15.765 14.160 1.00 89.44 367 ASP A C 1
ATOM 2842 O O . ASP A 1 367 ? -6.650 16.308 13.096 1.00 89.44 367 ASP A O 1
ATOM 2846 N N . CYS A 1 368 ? -6.607 14.497 14.431 1.00 92.94 368 CYS A N 1
ATOM 2847 C CA . CYS A 1 368 ? -5.891 13.644 13.470 1.00 92.94 368 CYS A CA 1
ATOM 2848 C C . CYS A 1 368 ? -6.698 13.472 12.179 1.00 92.94 368 CYS A C 1
ATOM 2850 O O . CYS A 1 368 ? -6.156 13.609 11.082 1.00 92.94 368 CYS A O 1
ATOM 2852 N N . LYS A 1 369 ? -8.014 13.255 12.303 1.00 91.81 369 LYS A N 1
ATOM 2853 C CA . LYS A 1 369 ? -8.918 13.178 11.155 1.00 91.81 369 LYS A CA 1
ATOM 2854 C C . LYS A 1 369 ? -8.925 14.462 10.336 1.00 91.81 369 LYS A C 1
ATOM 2856 O O . LYS A 1 369 ? -8.817 14.399 9.117 1.00 91.81 369 LYS A O 1
ATOM 2861 N N . LYS A 1 370 ? -9.009 15.622 10.983 1.00 90.56 370 LYS A N 1
ATOM 2862 C CA . LYS A 1 370 ? -8.987 16.914 10.292 1.00 90.56 370 LYS A CA 1
ATOM 2863 C C . LYS A 1 370 ? -7.702 17.106 9.482 1.00 90.56 370 LYS A C 1
ATOM 2865 O O . LYS A 1 370 ? -7.773 17.610 8.365 1.00 90.56 370 LYS A O 1
ATOM 2870 N N . THR A 1 371 ? -6.553 16.718 10.032 1.00 87.19 371 THR A N 1
ATOM 2871 C CA . THR A 1 371 ? -5.269 16.780 9.320 1.00 87.19 371 THR A CA 1
ATOM 2872 C C . THR A 1 371 ? -5.241 15.797 8.148 1.00 87.19 371 THR A C 1
ATOM 2874 O O . THR A 1 371 ? -4.870 16.189 7.046 1.00 87.19 371 THR A O 1
ATOM 2877 N N . ALA A 1 372 ? -5.696 14.555 8.346 1.00 84.31 372 ALA A N 1
ATOM 2878 C CA . ALA A 1 372 ? -5.771 13.550 7.284 1.00 84.31 372 ALA A CA 1
ATOM 2879 C C . ALA A 1 372 ? -6.717 13.965 6.138 1.00 84.31 372 ALA A C 1
ATOM 2881 O O . ALA A 1 372 ? -6.399 13.769 4.966 1.00 84.31 372 ALA A O 1
ATOM 2882 N N . ASP A 1 373 ? -7.844 14.611 6.452 1.00 83.50 373 ASP A N 1
ATOM 2883 C CA . ASP A 1 373 ? -8.832 15.067 5.466 1.00 83.50 373 ASP A CA 1
ATOM 2884 C C . ASP A 1 373 ? -8.266 16.136 4.507 1.00 83.50 373 ASP A C 1
ATOM 2886 O O . ASP A 1 373 ? -8.735 16.241 3.373 1.00 83.50 373 ASP A O 1
ATOM 2890 N N . GLN A 1 374 ? -7.244 16.896 4.929 1.00 80.50 374 GLN A N 1
ATOM 2891 C CA . GLN A 1 374 ? -6.566 17.920 4.116 1.00 80.50 374 GLN A CA 1
ATOM 2892 C C . GLN A 1 374 ? -5.552 17.347 3.115 1.00 80.50 374 GLN A C 1
ATOM 2894 O O . GLN A 1 374 ? -5.048 18.086 2.269 1.00 80.50 374 GLN A O 1
ATOM 2899 N N . LEU A 1 375 ? -5.238 16.055 3.210 1.00 72.88 375 LEU A N 1
ATOM 2900 C CA . LEU A 1 375 ? -4.293 15.383 2.325 1.00 72.88 375 LEU A CA 1
ATOM 2901 C C . LEU A 1 375 ? -4.978 14.938 1.024 1.00 72.88 375 LEU A C 1
ATOM 2903 O O . LEU A 1 375 ? -6.167 14.590 1.016 1.00 72.88 375 LEU A O 1
ATOM 2907 N N . THR A 1 376 ? -4.214 14.933 -0.072 1.00 66.94 376 THR A N 1
ATOM 2908 C CA . THR A 1 376 ? -4.625 14.354 -1.363 1.00 66.94 376 THR A CA 1
ATOM 2909 C C . THR A 1 376 ? -4.991 12.873 -1.193 1.00 66.94 376 THR A C 1
ATOM 2911 O O . THR A 1 376 ? -4.489 12.190 -0.302 1.00 66.94 376 THR A O 1
ATOM 2914 N N . GLU A 1 377 ? -5.904 12.365 -2.018 1.00 55.94 377 GLU A N 1
ATOM 2915 C CA . GLU A 1 377 ? -6.311 10.956 -1.968 1.00 55.94 377 GLU A CA 1
ATOM 2916 C C . GLU A 1 377 ? -5.140 10.014 -2.318 1.00 55.94 377 GLU A C 1
ATOM 2918 O O . GLU A 1 377 ? -4.326 10.318 -3.193 1.00 55.94 377 GLU A O 1
A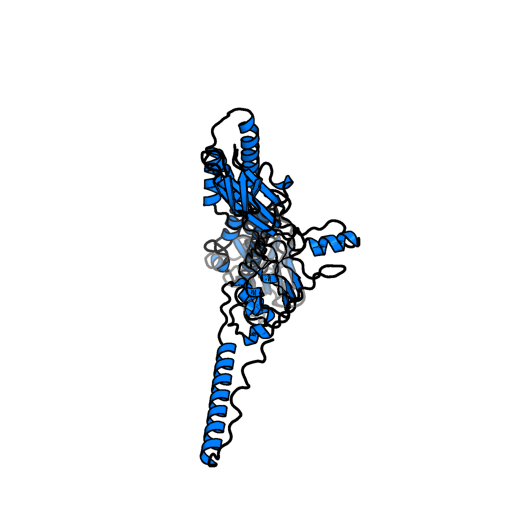TOM 2923 N N . GLY A 1 378 ? -5.038 8.891 -1.594 1.00 52.94 378 GLY A N 1
ATOM 2924 C CA . GLY A 1 378 ? -3.962 7.899 -1.702 1.00 52.94 378 GLY A CA 1
ATOM 2925 C C . GLY A 1 378 ? -3.922 6.941 -0.498 1.00 52.94 378 GLY A C 1
ATOM 2926 O O . GLY A 1 378 ? -4.588 7.175 0.511 1.00 52.94 378 GLY A O 1
ATOM 2927 N N . TYR A 1 379 ? -3.126 5.871 -0.580 1.00 45.81 379 TYR A N 1
ATOM 2928 C CA . TYR A 1 379 ? -3.063 4.805 0.438 1.00 45.81 379 TYR A CA 1
ATOM 2929 C C . TYR A 1 379 ? -2.608 5.302 1.818 1.00 45.81 379 TYR A C 1
ATOM 2931 O O . TYR A 1 379 ? -3.188 4.900 2.820 1.00 45.81 379 TYR A O 1
ATOM 2939 N N . THR A 1 380 ? -1.661 6.245 1.903 1.00 63.31 380 THR A N 1
ATOM 2940 C CA . THR A 1 380 ? -1.268 6.848 3.193 1.00 63.31 380 THR A CA 1
ATOM 2941 C C . THR A 1 380 ? -2.450 7.513 3.903 1.00 63.31 380 THR A C 1
ATOM 2943 O O . THR A 1 380 ? -2.583 7.390 5.121 1.00 63.31 380 THR A O 1
ATOM 2946 N N . LYS A 1 381 ? -3.362 8.155 3.158 1.00 73.56 381 LYS A N 1
ATOM 2947 C CA . LYS A 1 381 ? -4.613 8.701 3.702 1.00 73.56 381 LYS A CA 1
ATOM 2948 C C . LYS A 1 381 ? -5.582 7.592 4.112 1.00 73.56 381 LYS A C 1
ATOM 2950 O O . LYS A 1 381 ? -6.102 7.651 5.219 1.00 73.56 381 LYS A O 1
ATOM 2955 N N . THR A 1 382 ? -5.778 6.563 3.289 1.00 69.50 382 THR A N 1
ATOM 2956 C CA . THR A 1 382 ? -6.664 5.427 3.609 1.00 69.50 382 THR A CA 1
ATOM 2957 C C . THR A 1 382 ? -6.185 4.625 4.826 1.00 69.50 382 THR A C 1
ATOM 2959 O O . THR A 1 382 ? -6.992 4.227 5.668 1.00 69.50 382 THR A O 1
ATOM 2962 N N . GLU A 1 383 ? -4.876 4.420 4.979 1.00 76.50 383 GLU A N 1
ATOM 2963 C CA . GLU A 1 383 ? -4.276 3.778 6.150 1.00 76.50 383 GLU A CA 1
ATOM 2964 C C . GLU A 1 383 ? -4.481 4.645 7.400 1.00 76.50 383 GLU A C 1
ATOM 2966 O O . GLU A 1 383 ? -4.897 4.140 8.445 1.00 76.50 383 GLU A O 1
ATOM 2971 N N . MET A 1 384 ? -4.278 5.966 7.287 1.00 84.50 384 MET A N 1
ATOM 2972 C CA . MET A 1 384 ? -4.603 6.912 8.356 1.00 84.50 384 MET A CA 1
ATOM 2973 C C . MET A 1 384 ? -6.090 6.869 8.718 1.00 84.50 384 MET A C 1
ATOM 2975 O O . MET A 1 384 ? -6.423 6.768 9.893 1.00 84.50 384 MET A O 1
ATOM 2979 N N . GLU A 1 385 ? -6.996 6.875 7.743 1.00 87.44 385 GLU A N 1
ATOM 2980 C CA . GLU A 1 385 ? -8.444 6.773 7.957 1.00 87.44 385 GLU A CA 1
ATOM 2981 C C . GLU A 1 385 ? -8.839 5.442 8.609 1.00 87.44 385 GLU A C 1
ATOM 2983 O O . GLU A 1 385 ? -9.712 5.413 9.482 1.00 87.44 385 GLU A O 1
ATOM 2988 N N . THR A 1 386 ? -8.166 4.348 8.249 1.00 86.94 386 THR A N 1
ATOM 2989 C CA . THR A 1 386 ? -8.344 3.025 8.864 1.00 86.94 386 THR A CA 1
ATOM 2990 C C . THR A 1 386 ? -7.888 3.042 10.318 1.00 86.94 386 THR A C 1
ATOM 2992 O O . THR A 1 386 ? -8.632 2.614 11.202 1.00 86.94 386 THR A O 1
ATOM 2995 N N . LYS A 1 387 ? -6.707 3.601 10.599 1.00 92.31 387 LYS A N 1
ATOM 2996 C CA . LYS A 1 387 ? -6.186 3.799 11.958 1.00 92.31 387 LYS A CA 1
ATOM 2997 C C . LYS A 1 387 ? -7.098 4.706 12.782 1.00 92.31 387 LYS A C 1
ATOM 2999 O O . LYS A 1 387 ? -7.453 4.357 13.899 1.00 92.31 387 LYS A O 1
ATOM 3004 N N . ILE A 1 388 ? -7.560 5.819 12.228 1.00 93.62 388 ILE A N 1
ATOM 3005 C CA . ILE A 1 388 ? -8.525 6.726 12.862 1.00 93.62 388 ILE A CA 1
ATOM 3006 C C . ILE A 1 388 ? -9.833 5.984 13.178 1.00 93.62 388 ILE A C 1
ATOM 3008 O O . ILE A 1 388 ? -10.349 6.076 14.292 1.00 93.62 388 ILE A O 1
ATOM 3012 N N . SER A 1 389 ? -10.349 5.195 12.234 1.00 90.38 389 SER A N 1
ATOM 3013 C CA . SER A 1 389 ? -11.558 4.382 12.422 1.00 90.38 389 SER A CA 1
ATOM 3014 C C . SER A 1 389 ? -11.370 3.333 13.517 1.00 90.38 389 SER A C 1
ATOM 3016 O O . SER A 1 389 ? -12.227 3.177 14.391 1.00 90.38 389 SER A O 1
ATOM 3018 N N . LYS A 1 390 ? -10.211 2.667 13.530 1.00 90.94 390 LYS A N 1
ATOM 3019 C CA . LYS A 1 390 ? -9.809 1.736 14.585 1.00 90.94 390 LYS A CA 1
ATOM 3020 C C . LYS A 1 390 ? -9.728 2.444 15.934 1.00 90.94 390 LYS A C 1
ATOM 3022 O O . LYS A 1 390 ? -10.333 1.968 16.889 1.00 90.94 390 LYS A O 1
ATOM 3027 N N . ALA A 1 391 ? -9.084 3.604 16.014 1.00 90.31 391 ALA A N 1
ATOM 3028 C CA . ALA A 1 391 ? -8.991 4.390 17.238 1.00 90.31 391 ALA A CA 1
ATOM 3029 C C . ALA A 1 391 ? -10.380 4.788 17.769 1.00 90.31 391 ALA A C 1
ATOM 3031 O O . ALA A 1 391 ? -10.639 4.664 18.966 1.00 90.31 391 ALA A O 1
ATOM 3032 N N . TYR A 1 392 ? -11.315 5.178 16.892 1.00 86.56 392 TYR A N 1
ATOM 3033 C CA . TYR A 1 392 ? -12.706 5.415 17.289 1.00 86.56 392 TYR A CA 1
ATOM 3034 C C . TYR A 1 392 ? -13.395 4.157 17.830 1.00 86.56 392 TYR A C 1
ATOM 3036 O O . TYR A 1 392 ? -14.124 4.261 18.816 1.00 86.56 392 TYR A O 1
ATOM 3044 N N . SER A 1 393 ? -13.180 2.989 17.215 1.00 82.75 393 SER A N 1
ATOM 3045 C CA . SER A 1 393 ? -13.755 1.723 17.693 1.00 82.75 393 SER A CA 1
ATOM 3046 C C . SER A 1 393 ? -13.208 1.316 19.064 1.00 82.75 393 SER A C 1
ATOM 3048 O O . SER A 1 393 ? -13.987 0.988 19.956 1.00 82.75 393 SER A O 1
ATOM 3050 N N . LEU A 1 394 ? -11.893 1.446 19.271 1.00 80.75 394 LEU A N 1
ATOM 3051 C CA . LEU A 1 394 ? -11.234 1.152 20.543 1.00 80.75 394 LEU A CA 1
ATOM 3052 C C . LEU A 1 394 ? -11.731 2.086 21.654 1.00 80.75 394 LEU A C 1
ATOM 3054 O O . LEU A 1 394 ? -12.061 1.628 22.748 1.00 80.75 394 LEU A O 1
ATOM 3058 N N . LEU A 1 395 ? -11.911 3.375 21.341 1.00 79.12 395 LEU A N 1
ATOM 3059 C CA . LEU A 1 395 ? -12.483 4.355 22.268 1.00 79.12 395 LEU A CA 1
ATOM 3060 C C . LEU A 1 395 ? -13.952 4.045 22.634 1.00 79.12 395 LEU A C 1
ATOM 3062 O O . LEU A 1 395 ? -14.407 4.395 23.724 1.00 79.12 395 LEU A O 1
ATOM 3066 N N . GLN A 1 396 ? -14.714 3.399 21.741 1.00 64.19 396 GLN A N 1
ATOM 3067 C CA . GLN A 1 396 ? -16.086 2.951 22.021 1.00 64.19 396 GLN A CA 1
ATOM 3068 C C . GLN A 1 396 ? -16.119 1.696 22.903 1.00 64.19 396 GLN A C 1
ATOM 3070 O O . GLN A 1 396 ? -16.927 1.631 23.830 1.00 64.19 396 GLN A O 1
ATOM 3075 N N . THR A 1 397 ? -15.233 0.721 22.670 1.00 56.34 397 THR A N 1
ATOM 3076 C CA . THR A 1 397 ? -15.157 -0.512 23.477 1.00 56.34 397 THR A CA 1
ATOM 3077 C C . THR A 1 397 ? -14.732 -0.281 24.930 1.00 56.34 397 THR A C 1
ATOM 3079 O O . THR A 1 397 ? -15.024 -1.111 25.787 1.00 56.34 397 THR A O 1
ATOM 3082 N N . GLU A 1 398 ? -14.122 0.863 25.247 1.00 57.28 398 GLU A N 1
ATOM 3083 C CA . GLU A 1 398 ? -13.759 1.243 26.620 1.00 57.28 398 GLU A CA 1
ATOM 3084 C C . GLU A 1 398 ? -14.922 1.831 27.460 1.00 57.28 398 GLU A C 1
ATOM 3086 O O . GLU A 1 398 ? -14.729 2.153 28.641 1.00 57.28 398 GLU A O 1
ATOM 3091 N N . SER A 1 399 ? -16.149 1.949 26.918 1.00 58.59 399 SER A N 1
ATOM 3092 C CA . SER A 1 399 ? -17.327 2.411 27.678 1.00 58.59 399 SER A CA 1
ATOM 3093 C C . SER A 1 399 ? -17.871 1.318 28.615 1.00 58.59 399 SER A C 1
ATOM 3095 O O . SER A 1 399 ? -18.815 0.587 28.308 1.00 58.59 399 SER A O 1
ATOM 3097 N N . THR A 1 400 ? -17.269 1.202 29.798 1.00 70.62 400 THR A N 1
ATOM 3098 C CA . THR A 1 400 ? -17.799 0.402 30.913 1.00 70.62 400 THR A CA 1
ATOM 3099 C C . THR A 1 400 ? -19.098 1.015 31.444 1.00 70.62 400 THR A C 1
ATOM 3101 O O . THR A 1 400 ? -19.114 2.208 31.749 1.00 70.62 400 THR A O 1
ATOM 3104 N N . LEU A 1 401 ? -20.159 0.212 31.606 1.00 83.44 401 LEU A N 1
ATOM 3105 C CA . LEU A 1 401 ? -21.420 0.637 32.229 1.00 83.44 401 LEU A CA 1
ATOM 3106 C C . LEU A 1 401 ? -21.162 1.220 33.629 1.00 83.44 401 LEU A C 1
ATOM 3108 O O . LEU A 1 401 ? -20.605 0.537 34.487 1.00 83.44 401 LEU A O 1
ATOM 3112 N N . GLN A 1 402 ? -21.599 2.457 33.868 1.00 86.94 402 GLN A N 1
ATOM 3113 C CA . GLN A 1 402 ? -21.609 3.064 35.200 1.00 86.94 402 GLN A CA 1
ATOM 3114 C C . GLN A 1 402 ? -23.028 3.081 35.762 1.00 86.94 402 GLN A C 1
ATOM 3116 O O . GLN A 1 402 ? -23.940 3.631 35.140 1.00 86.94 402 GLN A O 1
ATOM 3121 N N . THR A 1 403 ? -23.201 2.539 36.967 1.00 90.88 403 THR A N 1
ATOM 3122 C CA . THR A 1 403 ? -24.471 2.601 37.698 1.00 90.88 403 THR A CA 1
ATOM 3123 C C . THR A 1 403 ? -24.411 3.648 38.805 1.00 90.88 403 THR A C 1
ATOM 3125 O O . THR A 1 403 ? -23.415 3.763 39.526 1.00 90.88 403 THR A O 1
ATOM 3128 N N . ILE A 1 404 ? -25.499 4.401 38.974 1.00 92.31 404 ILE A N 1
ATOM 3129 C CA . ILE A 1 404 ? -25.779 5.210 40.164 1.00 92.31 404 ILE A CA 1
ATOM 3130 C C . ILE A 1 404 ? -27.142 4.793 40.720 1.00 92.31 404 ILE A C 1
ATOM 3132 O O . ILE A 1 404 ? -28.165 4.856 40.043 1.00 92.31 404 ILE A O 1
ATOM 3136 N N . ASN A 1 405 ? -27.157 4.384 41.980 1.00 93.00 405 ASN A N 1
ATOM 3137 C CA . ASN A 1 405 ? -28.314 3.875 42.695 1.00 93.00 405 ASN A CA 1
ATOM 3138 C C . ASN A 1 405 ? -28.810 4.903 43.716 1.00 93.00 405 ASN A C 1
ATOM 3140 O O . ASN A 1 405 ? -28.087 5.260 44.650 1.00 93.00 405 ASN A O 1
ATOM 3144 N N . LEU A 1 406 ? -30.069 5.322 43.579 1.00 93.81 406 LEU A N 1
ATOM 3145 C CA . LEU A 1 406 ? -30.765 6.181 44.535 1.00 93.81 406 LEU A CA 1
ATOM 3146 C C . LEU A 1 406 ? -31.779 5.329 45.305 1.00 93.81 406 LEU A C 1
ATOM 3148 O O . LEU A 1 406 ? -32.877 5.039 44.822 1.00 93.81 406 LEU A O 1
ATOM 3152 N N . GLY A 1 407 ? -31.378 4.870 46.484 1.00 92.31 407 GLY A N 1
ATOM 3153 C CA . GLY A 1 407 ? -32.140 4.007 47.379 1.00 92.31 407 GLY A CA 1
ATOM 3154 C C . GLY A 1 407 ? -32.959 4.755 48.419 1.00 92.31 407 GLY A C 1
ATOM 3155 O O . GLY A 1 407 ? -33.064 5.971 48.410 1.00 92.31 407 GLY A O 1
ATOM 3156 N N . GLY A 1 408 ? -33.593 3.999 49.313 1.00 90.69 408 GLY A N 1
ATOM 3157 C CA . GLY A 1 408 ? -34.475 4.539 50.347 1.00 90.69 408 GLY A CA 1
ATOM 3158 C C . GLY A 1 408 ? -34.543 3.651 51.588 1.00 90.69 408 GLY A C 1
ATOM 3159 O O . GLY A 1 408 ? -33.940 2.576 51.631 1.00 90.69 408 GLY A O 1
ATOM 3160 N N . MET A 1 409 ? -35.293 4.078 52.603 1.00 89.19 409 MET A N 1
ATOM 3161 C CA . MET A 1 409 ? -35.610 3.262 53.779 1.00 89.19 409 MET A CA 1
ATOM 3162 C C . MET A 1 409 ? -36.338 1.983 53.377 1.00 89.19 409 MET A C 1
ATOM 3164 O O . MET A 1 409 ? -37.089 1.974 52.402 1.00 89.19 409 MET A O 1
ATOM 3168 N N . GLY A 1 410 ? -36.187 0.913 54.156 1.00 85.94 410 GLY A N 1
ATOM 3169 C CA . GLY A 1 410 ? -37.081 -0.235 54.038 1.00 85.94 410 GLY A CA 1
ATOM 3170 C C . GLY A 1 410 ? -38.507 0.201 54.370 1.00 85.94 410 GLY A C 1
ATOM 3171 O O . GLY A 1 410 ? -38.797 0.472 55.528 1.00 85.94 410 GLY A O 1
ATOM 3172 N N . CYS A 1 411 ? -39.360 0.359 53.356 1.00 81.19 411 CYS A N 1
ATOM 3173 C CA . CYS A 1 411 ? -40.736 0.831 53.491 1.00 81.19 411 CYS A CA 1
ATOM 3174 C C . CYS A 1 411 ? -41.694 -0.350 53.309 1.00 81.19 411 CYS A C 1
ATOM 3176 O O . CYS A 1 411 ? -42.179 -0.582 52.209 1.00 81.19 411 CYS A O 1
ATOM 3178 N N . GLY A 1 412 ? -41.932 -1.115 54.371 1.00 72.56 412 GLY A N 1
ATOM 3179 C CA . GLY A 1 412 ? -42.760 -2.327 54.371 1.00 72.56 412 GLY A CA 1
ATOM 3180 C C . GLY A 1 412 ? -41.965 -3.556 54.812 1.00 72.56 412 GLY A C 1
ATOM 3181 O O . GLY A 1 412 ? -40.770 -3.457 55.075 1.00 72.56 412 GLY A O 1
ATOM 3182 N N . SER A 1 413 ? -42.622 -4.713 54.898 1.00 72.38 413 SER A N 1
ATOM 3183 C CA . SER A 1 413 ? -41.994 -5.978 55.317 1.00 72.38 413 SER A CA 1
ATOM 3184 C C . SER A 1 413 ? -41.067 -6.594 54.263 1.00 72.38 413 SER A C 1
ATOM 3186 O O . SER A 1 413 ? -40.231 -7.423 54.607 1.00 72.38 413 SER A O 1
ATOM 3188 N N . GLU A 1 414 ? -41.195 -6.199 52.992 1.00 77.81 414 GLU A N 1
ATOM 3189 C CA . GLU A 1 414 ? -40.572 -6.904 51.859 1.00 77.81 414 GLU A CA 1
ATOM 3190 C C . GLU A 1 414 ? -39.344 -6.199 51.260 1.00 77.81 414 GLU A C 1
ATOM 3192 O O . GLU A 1 414 ? -38.526 -6.846 50.607 1.00 77.81 414 GLU A O 1
ATOM 3197 N N . ILE A 1 415 ? -39.166 -4.889 51.482 1.00 85.94 415 ILE A N 1
ATOM 3198 C CA . ILE A 1 415 ? -38.067 -4.119 50.879 1.00 85.94 415 ILE A CA 1
ATOM 3199 C C . ILE A 1 415 ? -37.001 -3.748 51.912 1.00 85.94 415 ILE A C 1
ATOM 3201 O O . ILE A 1 415 ? -37.282 -3.119 52.933 1.00 85.94 415 ILE A O 1
ATOM 3205 N N . LYS A 1 416 ? -35.746 -4.116 51.636 1.00 88.75 416 LYS A N 1
ATOM 3206 C CA . LYS A 1 416 ? -34.607 -3.801 52.506 1.00 88.75 416 LYS A CA 1
ATOM 3207 C C . LYS A 1 416 ? -34.254 -2.309 52.425 1.00 88.75 416 LYS A C 1
ATOM 3209 O O . LYS A 1 416 ? -34.466 -1.643 51.409 1.00 88.75 416 LYS A O 1
ATOM 3214 N N . SER A 1 417 ? -33.689 -1.769 53.506 1.00 87.56 417 SER A N 1
ATOM 3215 C CA . SER A 1 417 ? -33.081 -0.432 53.469 1.00 87.56 417 SER A CA 1
ATOM 3216 C C . SER A 1 417 ? -31.936 -0.415 52.454 1.00 87.56 417 SER A C 1
ATOM 3218 O O . SER A 1 417 ? -31.159 -1.362 52.392 1.00 87.56 417 SER A O 1
ATOM 3220 N N . GLY A 1 418 ? -31.846 0.654 51.664 1.00 87.19 418 GLY A N 1
ATOM 3221 C CA . GLY A 1 418 ? -30.850 0.805 50.601 1.00 87.19 418 GLY A CA 1
ATOM 3222 C C . GLY A 1 418 ? -31.291 0.284 49.232 1.00 87.19 418 GLY A C 1
ATOM 3223 O O . GLY A 1 418 ? -30.633 0.599 48.247 1.00 87.19 418 GLY A O 1
ATOM 3224 N N . THR A 1 419 ? -32.416 -0.439 49.116 1.00 91.25 419 THR A N 1
ATOM 3225 C CA . THR A 1 419 ? -32.904 -0.896 47.802 1.00 91.25 419 THR A CA 1
ATOM 3226 C C . THR A 1 419 ? -33.154 0.303 46.867 1.00 91.25 419 THR A C 1
ATOM 3228 O O . THR A 1 419 ? -33.912 1.204 47.249 1.00 91.25 419 THR A O 1
ATOM 3231 N N . PRO A 1 420 ? -32.575 0.339 45.651 1.00 93.62 420 PRO A N 1
ATOM 3232 C CA . PRO A 1 420 ? -32.734 1.461 44.726 1.00 93.62 420 PRO A CA 1
ATOM 3233 C C . PRO A 1 420 ? -34.199 1.684 44.345 1.00 93.62 420 PRO A C 1
ATOM 3235 O O . PRO A 1 420 ? -34.905 0.738 43.989 1.00 93.62 420 PRO A O 1
ATOM 3238 N N . ARG A 1 421 ? -34.661 2.934 44.412 1.00 94.69 421 ARG A N 1
ATOM 3239 C CA . ARG A 1 421 ? -35.942 3.374 43.834 1.00 94.69 421 ARG A CA 1
ATOM 3240 C C . ARG A 1 421 ? -35.754 3.823 42.394 1.00 94.69 421 ARG A C 1
ATOM 3242 O O . ARG A 1 421 ? -36.586 3.506 41.545 1.00 94.69 421 ARG A O 1
ATOM 3249 N N . VAL A 1 422 ? -34.642 4.510 42.145 1.00 96.94 422 VAL A N 1
ATOM 3250 C CA . VAL A 1 422 ? -34.178 4.907 40.817 1.00 96.94 422 VAL A CA 1
ATOM 3251 C C . VAL A 1 422 ? -32.765 4.375 40.618 1.00 96.94 422 VAL A C 1
ATOM 3253 O O . VAL A 1 422 ? -31.923 4.503 41.509 1.00 96.94 422 VAL A O 1
ATOM 3256 N N . ILE A 1 423 ? -32.527 3.783 39.454 1.00 96.38 423 ILE A N 1
ATOM 3257 C CA . ILE A 1 423 ? -31.205 3.394 38.970 1.00 96.38 423 ILE A CA 1
ATOM 3258 C C . ILE A 1 423 ? -30.896 4.260 37.751 1.00 96.38 423 ILE A C 1
ATOM 3260 O O . ILE A 1 423 ? -31.756 4.460 36.896 1.00 96.38 423 ILE A O 1
ATOM 3264 N N . MET A 1 424 ? -29.684 4.792 37.686 1.00 95.88 424 MET A N 1
ATOM 3265 C CA . MET A 1 424 ? -29.163 5.507 36.531 1.00 95.88 424 MET A CA 1
ATOM 3266 C C . MET A 1 424 ? -28.050 4.669 35.910 1.00 95.88 424 MET A C 1
ATOM 3268 O O . MET A 1 424 ? -27.064 4.378 36.582 1.00 95.88 424 MET A O 1
ATOM 3272 N N . HIS A 1 425 ? -28.221 4.290 34.648 1.00 93.88 425 HIS A N 1
ATOM 3273 C CA . HIS A 1 425 ? -27.207 3.609 33.847 1.00 93.88 425 HIS A CA 1
ATOM 3274 C C . HIS A 1 425 ? -26.596 4.591 32.862 1.00 93.88 425 HIS A C 1
ATOM 3276 O O . HIS A 1 425 ? -27.333 5.275 32.151 1.00 93.88 425 HIS A O 1
ATOM 3282 N N . ILE A 1 426 ? -25.267 4.646 32.815 1.00 90.12 426 ILE A N 1
ATOM 3283 C CA . ILE A 1 426 ? -24.524 5.445 31.847 1.00 90.12 426 ILE A CA 1
ATOM 3284 C C . ILE A 1 426 ? -23.629 4.529 31.032 1.00 90.12 426 ILE A C 1
ATOM 3286 O O . ILE A 1 426 ? -22.764 3.846 31.580 1.00 90.12 426 ILE A O 1
ATOM 3290 N N . GLN A 1 427 ? -23.851 4.521 29.723 1.00 85.19 427 GLN A N 1
ATOM 3291 C CA . GLN A 1 427 ? -23.050 3.773 28.762 1.00 85.19 427 GLN A CA 1
ATOM 3292 C C . GLN A 1 427 ? -23.195 4.418 27.385 1.00 85.19 427 GLN A C 1
ATOM 3294 O O . GLN A 1 427 ? -24.262 4.933 27.060 1.00 85.19 427 GLN A O 1
ATOM 3299 N N . ASN A 1 428 ? -22.143 4.393 26.564 1.00 78.75 428 ASN A N 1
ATOM 3300 C CA . ASN A 1 428 ? -22.186 4.884 25.181 1.00 78.75 428 ASN A CA 1
ATOM 3301 C C . ASN A 1 428 ? -22.680 6.341 25.054 1.00 78.75 428 ASN A C 1
ATOM 3303 O O . ASN A 1 428 ? -23.441 6.666 24.143 1.00 78.75 428 ASN A O 1
ATOM 3307 N N . ASN A 1 429 ? -22.261 7.218 25.977 1.00 83.00 429 ASN A N 1
ATOM 3308 C CA . ASN A 1 429 ? -22.709 8.617 26.061 1.00 83.00 429 ASN A CA 1
ATOM 3309 C C . ASN A 1 429 ? -24.226 8.769 26.165 1.00 83.00 429 ASN A C 1
ATOM 3311 O O . ASN A 1 429 ? -24.812 9.730 25.673 1.00 83.00 429 ASN A O 1
ATOM 3315 N N . GLU A 1 430 ? -24.876 7.819 26.815 1.00 90.12 430 GLU A N 1
ATOM 3316 C CA . GLU A 1 430 ? -26.302 7.848 27.047 1.00 90.12 430 GLU A CA 1
ATOM 3317 C C . GLU A 1 430 ? -26.584 7.572 28.515 1.00 90.12 430 GLU A C 1
ATOM 3319 O O . GLU A 1 430 ? -25.914 6.758 29.148 1.00 90.12 430 GLU A O 1
ATOM 3324 N N . VAL A 1 431 ? -27.576 8.270 29.057 1.00 94.25 431 VAL A N 1
ATOM 3325 C CA . VAL A 1 431 ? -28.076 8.055 30.409 1.00 94.25 431 VAL A CA 1
ATOM 3326 C C . VAL A 1 431 ? -29.487 7.502 30.347 1.00 94.25 431 VAL A C 1
ATOM 3328 O O . VAL A 1 431 ? -30.365 8.099 29.725 1.00 94.25 431 VAL A O 1
ATOM 3331 N N . SER A 1 432 ? -29.700 6.375 31.018 1.00 96.31 432 SER A N 1
ATOM 3332 C CA . SER A 1 432 ? -30.998 5.714 31.161 1.00 96.31 432 SER A CA 1
ATOM 3333 C C . SER A 1 432 ? -31.442 5.772 32.622 1.00 96.31 432 SER A C 1
ATOM 3335 O O . SER A 1 432 ? -30.707 5.356 33.519 1.00 96.31 432 SER A O 1
ATOM 3337 N N . LEU A 1 433 ? -32.637 6.310 32.873 1.00 97.38 433 LEU A N 1
ATOM 3338 C CA . LEU A 1 433 ? -33.253 6.412 34.195 1.00 97.38 433 LEU A CA 1
ATOM 3339 C C . LEU A 1 433 ? -34.304 5.317 34.353 1.00 97.38 433 LEU A C 1
ATOM 3341 O O . LEU A 1 433 ? -35.288 5.260 33.616 1.00 97.38 433 LEU A O 1
ATOM 3345 N N . ILE A 1 434 ? -34.090 4.449 35.334 1.00 97.81 434 ILE A N 1
ATOM 3346 C CA . ILE A 1 434 ? -34.841 3.213 35.522 1.00 97.81 434 ILE A CA 1
ATOM 3347 C C . ILE A 1 434 ? -35.555 3.265 36.864 1.00 97.81 434 ILE A C 1
ATOM 3349 O O . ILE A 1 434 ? -34.946 3.475 37.915 1.00 97.81 434 ILE A O 1
ATOM 3353 N N . LYS A 1 435 ? -36.864 3.029 36.847 1.00 96.56 435 LYS A N 1
ATOM 3354 C CA . LYS A 1 435 ? -37.653 2.813 38.052 1.00 96.56 435 LYS A CA 1
ATOM 3355 C C . LYS A 1 435 ? -37.440 1.380 38.521 1.00 96.56 435 LYS A C 1
ATOM 3357 O O . LYS A 1 435 ? -37.793 0.436 37.819 1.00 96.56 435 LYS A O 1
ATOM 3362 N N . ASN A 1 436 ? -36.937 1.238 39.743 1.00 94.69 436 ASN A N 1
ATOM 3363 C CA . ASN A 1 436 ? -36.579 -0.049 40.338 1.00 94.69 436 ASN A CA 1
ATOM 3364 C C . ASN A 1 436 ? -37.399 -0.386 41.600 1.00 94.69 436 ASN A C 1
ATOM 3366 O O . ASN A 1 436 ? -37.091 -1.309 42.346 1.00 94.69 436 ASN A O 1
ATOM 3370 N N . SER A 1 437 ? -38.445 0.385 41.902 1.00 92.50 437 SER A N 1
ATOM 3371 C CA . SER A 1 437 ? -39.323 0.090 43.035 1.00 92.50 437 SER A CA 1
ATOM 3372 C C . SER A 1 437 ? -40.660 0.822 42.941 1.00 92.50 437 SER A C 1
ATOM 3374 O O . SER A 1 437 ? -40.728 1.960 42.478 1.00 92.50 437 SER A O 1
ATOM 3376 N N . ASN A 1 438 ? -41.724 0.186 43.440 1.00 91.44 438 ASN A N 1
ATOM 3377 C CA . ASN A 1 438 ? -43.041 0.805 43.643 1.00 91.44 438 ASN A CA 1
ATOM 3378 C C . ASN A 1 438 ? -43.209 1.426 45.043 1.00 91.44 438 ASN A C 1
ATOM 3380 O O . ASN A 1 438 ? -44.282 1.944 45.366 1.00 91.44 438 ASN A O 1
ATOM 3384 N N . TYR A 1 439 ? -42.175 1.365 45.883 1.00 92.62 439 TYR A N 1
ATOM 3385 C CA . TYR A 1 439 ? -42.190 1.922 47.231 1.00 92.62 439 TYR A CA 1
ATOM 3386 C C . TYR A 1 439 ? -41.670 3.354 47.243 1.00 92.62 439 TYR A C 1
ATOM 3388 O O . TYR A 1 439 ? -40.817 3.733 46.440 1.00 92.62 439 TYR A O 1
ATOM 3396 N N . GLN A 1 440 ? -42.162 4.150 48.191 1.00 92.94 440 GLN A N 1
ATOM 3397 C CA . GLN A 1 440 ? -41.607 5.473 48.437 1.00 92.94 440 GLN A CA 1
ATOM 3398 C C . GLN A 1 440 ? -40.174 5.387 48.986 1.00 92.94 440 GLN A C 1
ATOM 3400 O O . GLN A 1 440 ? -39.709 4.320 49.412 1.00 92.94 440 GLN A O 1
ATOM 3405 N N . PHE A 1 441 ? -39.458 6.506 48.952 1.00 93.00 441 PHE A N 1
ATOM 3406 C CA . PHE A 1 441 ? -38.086 6.594 49.450 1.00 93.00 441 PHE A CA 1
ATOM 3407 C C . PHE A 1 441 ? -37.993 6.475 50.983 1.00 93.00 441 PHE A C 1
ATOM 3409 O O . PHE A 1 441 ? -37.018 5.939 51.500 1.00 93.00 441 PHE A O 1
ATOM 3416 N N . HIS A 1 442 ? -39.009 6.920 51.720 1.00 92.06 442 HIS A N 1
ATOM 3417 C CA . HIS A 1 442 ? -39.067 6.935 53.179 1.00 92.06 442 HIS A CA 1
ATOM 3418 C C . HIS A 1 442 ? -40.525 6.890 53.675 1.00 92.06 442 HIS A C 1
ATOM 3420 O O . HIS A 1 442 ? -41.411 7.452 53.042 1.00 92.06 442 HIS A O 1
ATOM 3426 N N . PHE A 1 443 ? -40.798 6.277 54.835 1.00 86.06 443 PHE A N 1
ATOM 3427 C CA . PHE A 1 443 ? -42.159 6.169 55.387 1.00 86.06 443 PHE A CA 1
ATOM 3428 C C . PHE A 1 443 ? -42.854 7.522 55.618 1.00 86.06 443 PHE A C 1
ATOM 3430 O O . PHE A 1 443 ? -43.931 7.748 55.074 1.00 86.06 443 PHE A O 1
ATOM 3437 N N . SER A 1 444 ? -42.252 8.401 56.432 1.00 82.62 444 SER A N 1
ATOM 3438 C CA . SER A 1 444 ? -42.883 9.664 56.861 1.00 82.62 444 SER A CA 1
ATOM 3439 C C . SER A 1 444 ? -41.946 10.881 56.969 1.00 82.62 444 SER A C 1
ATOM 3441 O O . SER A 1 444 ? -42.418 11.974 57.265 1.00 82.62 444 SER A O 1
ATOM 3443 N N . GLY A 1 445 ? -40.639 10.730 56.731 1.00 82.75 445 GLY A N 1
ATOM 3444 C CA . GLY A 1 445 ? -39.671 11.833 56.714 1.00 82.75 445 GLY A CA 1
ATOM 3445 C C . GLY A 1 445 ? -39.596 12.535 55.352 1.00 82.75 445 GLY A C 1
ATOM 3446 O O . GLY A 1 445 ? -40.051 11.987 54.347 1.00 82.75 445 GLY A O 1
ATOM 3447 N N . TRP A 1 446 ? -38.989 13.729 55.313 1.00 88.50 446 TRP A N 1
ATOM 3448 C CA . TRP A 1 446 ? -38.777 14.529 54.090 1.00 88.50 446 TRP A CA 1
ATOM 3449 C C . TRP A 1 446 ? -40.069 14.776 53.290 1.00 88.50 446 TRP A C 1
ATOM 3451 O O . TRP A 1 446 ? -40.127 14.564 52.081 1.00 88.50 446 TRP A O 1
ATOM 3461 N N . THR A 1 447 ? -41.141 15.190 53.971 1.00 85.31 447 THR A N 1
ATOM 3462 C CA . THR A 1 447 ? -42.454 15.475 53.353 1.00 85.31 447 THR A CA 1
ATOM 3463 C C . THR A 1 447 ? -42.529 16.871 52.724 1.00 85.31 447 THR A C 1
ATOM 3465 O O . THR A 1 447 ? -43.352 17.129 51.836 1.00 85.31 447 THR A O 1
ATOM 3468 N N . THR A 1 448 ? -41.654 17.779 53.158 1.00 83.50 448 THR A N 1
ATOM 3469 C CA . THR A 1 448 ? -41.548 19.161 52.668 1.00 83.50 448 THR A CA 1
ATOM 3470 C C . THR A 1 448 ? -40.238 19.436 51.935 1.00 83.50 448 THR A C 1
ATOM 3472 O O . THR A 1 448 ? -40.194 20.354 51.122 1.00 83.50 448 THR A O 1
ATOM 3475 N N . THR A 1 449 ? -39.205 18.618 52.147 1.00 85.06 449 THR A N 1
ATOM 3476 C CA . THR A 1 449 ? -37.889 18.741 51.506 1.00 85.06 449 THR A CA 1
ATOM 3477 C C . THR A 1 449 ? -37.622 17.588 50.532 1.00 85.06 449 THR A C 1
ATOM 3479 O O . THR A 1 449 ? -38.174 16.497 50.701 1.00 85.06 449 THR A O 1
ATOM 3482 N N . PRO A 1 450 ? -36.792 17.799 49.493 1.00 90.38 450 PRO A N 1
ATOM 3483 C CA . PRO A 1 450 ? -36.317 16.715 48.642 1.00 90.38 450 PRO A CA 1
ATOM 3484 C C . PRO A 1 450 ? -35.633 15.621 49.458 1.00 90.38 450 PRO A C 1
ATOM 3486 O O . PRO A 1 450 ? -34.834 15.903 50.348 1.00 90.38 450 PRO A O 1
ATOM 3489 N N . TYR A 1 451 ? -35.925 14.373 49.120 1.00 92.69 451 TYR A N 1
ATOM 3490 C CA . TYR A 1 451 ? -35.175 13.211 49.570 1.00 92.69 451 TYR A CA 1
ATOM 3491 C C . TYR A 1 451 ? -34.129 12.803 48.530 1.00 92.69 451 TYR A C 1
ATOM 3493 O O . TYR A 1 451 ? -32.996 12.480 48.872 1.00 92.69 451 TYR A O 1
ATOM 3501 N N . ALA A 1 452 ? -34.494 12.854 47.251 1.00 94.19 452 ALA A N 1
ATOM 3502 C CA . ALA A 1 452 ? -33.614 12.547 46.136 1.00 94.19 452 ALA A CA 1
ATOM 3503 C C . ALA A 1 452 ? -33.914 13.484 44.962 1.00 94.19 452 ALA A C 1
ATOM 3505 O O . ALA A 1 452 ? -35.075 13.829 44.740 1.00 94.19 452 ALA A O 1
ATOM 3506 N N . SER A 1 453 ? -32.905 13.877 44.187 1.00 95.56 453 SER A N 1
ATOM 3507 C CA . SER A 1 453 ? -33.130 14.559 42.907 1.00 95.56 453 SER A CA 1
ATOM 3508 C C . SER A 1 453 ? -32.072 14.201 41.879 1.00 95.56 453 SER A C 1
ATOM 3510 O O . SER A 1 453 ? -30.940 13.880 42.232 1.00 95.56 453 SER A O 1
ATOM 3512 N N . ILE A 1 454 ? -32.445 14.298 40.608 1.00 97.38 454 ILE A N 1
ATOM 3513 C CA . ILE A 1 454 ? -31.548 14.146 39.465 1.00 97.38 454 ILE A CA 1
ATOM 3514 C C . ILE A 1 454 ? -31.788 15.332 38.539 1.00 97.38 454 ILE A C 1
ATOM 3516 O O . ILE A 1 454 ? -32.927 15.583 38.139 1.00 97.38 454 ILE A O 1
ATOM 3520 N N . LYS A 1 455 ? -30.712 16.024 38.171 1.00 97.88 455 LYS A N 1
ATOM 3521 C CA . LYS A 1 455 ? -30.708 17.047 37.129 1.00 97.88 455 LYS A CA 1
ATOM 3522 C C . LYS A 1 455 ? -29.593 16.755 36.131 1.00 97.88 455 LYS A C 1
ATOM 3524 O O . LYS A 1 455 ? -28.467 16.483 36.524 1.00 97.88 455 LYS A O 1
ATOM 3529 N N . ILE A 1 456 ? -29.923 16.805 34.848 1.00 98.12 456 ILE A N 1
ATOM 3530 C CA . ILE A 1 456 ? -29.042 16.488 33.722 1.00 98.12 456 ILE A CA 1
ATOM 3531 C C . ILE A 1 456 ? -29.048 17.701 32.803 1.00 98.12 456 ILE A C 1
ATOM 3533 O O . ILE A 1 456 ? -30.122 18.150 32.398 1.00 98.12 456 ILE A O 1
ATOM 3537 N N . SER A 1 457 ? -27.869 18.237 32.498 1.00 97.44 457 SER A N 1
ATOM 3538 C CA . SER A 1 457 ? -27.708 19.389 31.609 1.00 97.44 457 SER A CA 1
ATOM 3539 C C . SER A 1 457 ? -26.648 19.113 30.545 1.00 97.44 457 SER A C 1
ATOM 3541 O O . SER A 1 457 ? -25.654 18.441 30.824 1.00 97.44 457 SER A O 1
ATOM 3543 N N . ASP A 1 458 ? -26.855 19.635 29.340 1.00 94.00 458 ASP A N 1
ATOM 3544 C CA . ASP A 1 458 ? -25.839 19.619 28.286 1.00 94.00 458 ASP A CA 1
ATOM 3545 C C . ASP A 1 458 ? -24.681 20.602 28.606 1.00 94.00 458 ASP A C 1
ATOM 3547 O O . ASP A 1 458 ? -24.771 21.376 29.568 1.00 94.00 458 ASP A O 1
ATOM 3551 N N . PRO A 1 459 ? -23.577 20.603 27.831 1.00 92.31 459 PRO A N 1
ATOM 3552 C CA . PRO A 1 459 ? -22.438 21.496 28.075 1.00 92.31 459 PRO A CA 1
ATOM 3553 C C . PRO A 1 459 ? -22.761 22.991 27.936 1.00 92.31 459 PRO A C 1
ATOM 3555 O O . PRO A 1 459 ? -22.031 23.827 28.466 1.00 92.31 459 PRO A O 1
ATOM 3558 N N . SER A 1 460 ? -23.838 23.340 27.228 1.00 92.38 460 SER A N 1
ATOM 3559 C CA . SER A 1 460 ? -24.327 24.716 27.085 1.00 92.38 460 SER A CA 1
ATOM 3560 C C . SER A 1 460 ? -25.212 25.152 28.258 1.00 92.38 460 SER A C 1
ATOM 3562 O O . SER A 1 460 ? -25.577 26.323 28.346 1.00 92.38 460 SER A O 1
ATOM 3564 N N . GLY A 1 461 ? -25.536 24.235 29.174 1.00 92.31 461 GLY A N 1
ATOM 3565 C CA . GLY A 1 461 ? -26.370 24.477 30.345 1.00 92.31 461 GLY A CA 1
ATOM 3566 C C . GLY A 1 461 ? -27.864 24.235 30.118 1.00 92.31 461 GLY A C 1
ATOM 3567 O O . GLY A 1 461 ? -28.652 24.503 31.028 1.00 92.31 461 GLY A O 1
ATOM 3568 N N . ASN A 1 462 ? -28.279 23.713 28.958 1.00 96.19 462 ASN A N 1
ATOM 3569 C CA . ASN A 1 462 ? -29.680 23.367 28.728 1.00 96.19 462 ASN A CA 1
ATOM 3570 C C . ASN A 1 462 ? -30.056 22.138 29.555 1.00 96.19 462 ASN A C 1
ATOM 3572 O O . ASN A 1 462 ? -29.352 21.128 29.555 1.00 96.19 462 ASN A O 1
ATOM 3576 N N . ILE A 1 463 ? -31.193 22.208 30.244 1.00 97.25 463 ILE A N 1
ATOM 3577 C CA . ILE A 1 463 ? -31.674 21.124 31.102 1.00 97.25 463 ILE A CA 1
ATOM 3578 C C . ILE A 1 463 ? -32.349 20.055 30.237 1.00 97.25 463 ILE A C 1
ATOM 3580 O O . ILE A 1 463 ? -33.397 20.304 29.645 1.00 97.25 463 ILE A O 1
ATOM 3584 N N . LEU A 1 464 ? -31.774 18.853 30.219 1.00 96.62 464 LEU A N 1
ATOM 3585 C CA . LEU A 1 464 ? -32.325 17.677 29.537 1.00 96.62 464 LEU A CA 1
ATOM 3586 C C . LEU A 1 464 ? -33.336 16.937 30.421 1.00 96.62 464 LEU A C 1
ATOM 3588 O O . LEU A 1 464 ? -34.359 16.452 29.944 1.00 96.62 464 LEU A O 1
ATOM 3592 N N . TYR A 1 465 ? -33.056 16.871 31.724 1.00 98.00 465 TYR A N 1
ATOM 3593 C CA . TYR A 1 465 ? -33.918 16.236 32.718 1.00 98.00 465 TYR A CA 1
ATOM 3594 C C . TYR A 1 465 ? -33.761 16.920 34.072 1.00 98.00 465 TYR A C 1
ATOM 3596 O O . TYR A 1 465 ? -32.653 17.283 34.464 1.00 98.00 465 TYR A O 1
ATOM 3604 N N . ASN A 1 466 ? -34.855 17.082 34.813 1.00 97.12 466 ASN A N 1
ATOM 3605 C CA . ASN A 1 466 ? -34.824 17.634 36.163 1.00 97.12 466 ASN A CA 1
ATOM 3606 C C . ASN A 1 466 ? -36.026 17.136 36.965 1.00 97.12 466 ASN A C 1
ATOM 3608 O O . ASN A 1 466 ? -37.157 17.539 36.704 1.00 97.12 466 ASN A O 1
ATOM 3612 N N . GLN A 1 467 ? -35.777 16.271 37.944 1.00 96.38 467 GLN A N 1
ATOM 3613 C CA . GLN A 1 467 ? -36.818 15.722 38.805 1.00 96.38 467 GLN A CA 1
ATOM 3614 C C . GLN A 1 467 ? -36.332 15.617 40.245 1.00 96.38 467 GLN A C 1
ATOM 3616 O O . GLN A 1 467 ? -35.187 15.258 40.519 1.00 96.38 467 GLN A O 1
ATOM 3621 N N . SER A 1 468 ? -37.250 15.878 41.171 1.00 95.38 468 SER A N 1
ATOM 3622 C CA . SER A 1 468 ? -37.049 15.744 42.609 1.00 95.38 468 SER A CA 1
ATOM 3623 C C . SER A 1 468 ? -38.165 14.898 43.221 1.00 95.38 468 SER A C 1
ATOM 3625 O O . SER A 1 468 ? -39.311 14.938 42.759 1.00 95.38 468 SER A O 1
ATOM 3627 N N . TRP A 1 469 ? -37.826 14.121 44.246 1.00 95.62 469 TRP A N 1
ATOM 3628 C CA . TRP A 1 469 ? -38.739 13.251 44.980 1.00 95.62 469 TRP A CA 1
ATOM 3629 C C . TRP A 1 469 ? -38.642 13.525 46.473 1.00 95.62 469 TRP A C 1
ATOM 3631 O O . TRP A 1 469 ? -37.549 13.584 47.036 1.00 95.62 469 TRP A O 1
ATOM 3641 N N . LYS A 1 470 ? -39.799 13.649 47.123 1.00 94.31 470 LYS A N 1
ATOM 3642 C CA . LYS A 1 470 ? -39.930 13.689 48.587 1.00 94.31 470 LYS A CA 1
ATOM 3643 C C . LYS A 1 470 ? -39.769 12.294 49.189 1.00 94.31 470 LYS A C 1
ATOM 3645 O O . LYS A 1 470 ? -39.931 11.292 48.495 1.00 94.31 470 LYS A O 1
ATOM 3650 N N . GLY A 1 471 ? -39.521 12.214 50.495 1.00 91.81 471 GLY A N 1
ATOM 3651 C CA . GLY A 1 471 ? -39.341 10.930 51.177 1.00 91.81 471 GLY A CA 1
ATOM 3652 C C . GLY A 1 471 ? -40.576 10.039 51.044 1.00 91.81 471 GLY A C 1
ATOM 3653 O O . GLY A 1 471 ? -40.483 8.902 50.598 1.00 91.81 471 GLY A O 1
ATOM 3654 N N . ASN A 1 472 ? -41.761 10.583 51.302 1.00 91.50 472 ASN A N 1
ATOM 3655 C CA . ASN A 1 472 ? -43.026 9.856 51.183 1.00 91.50 472 ASN A CA 1
ATOM 3656 C C . ASN A 1 472 ? -43.526 9.657 49.735 1.00 91.50 472 ASN A C 1
ATOM 3658 O O . ASN A 1 472 ? -44.622 9.130 49.535 1.00 91.50 472 ASN A O 1
ATOM 3662 N N . GLN A 1 473 ? -42.758 10.068 48.722 1.00 92.06 473 GLN A N 1
ATOM 3663 C CA . GLN A 1 473 ? -43.158 10.001 47.319 1.00 92.06 473 GLN A CA 1
ATOM 3664 C C . GLN A 1 473 ? -42.608 8.746 46.631 1.00 92.06 473 GLN A C 1
ATOM 3666 O O . GLN A 1 473 ? -41.458 8.352 46.822 1.00 92.06 473 GLN A O 1
ATOM 3671 N N . LYS A 1 474 ? -43.446 8.128 45.795 1.00 91.94 474 LYS A N 1
ATOM 3672 C CA . LYS A 1 474 ? -43.074 7.027 44.896 1.00 91.94 474 LYS A CA 1
ATOM 3673 C C . LYS A 1 474 ? -42.608 7.578 43.550 1.00 91.94 474 LYS A C 1
ATOM 3675 O O . LYS A 1 474 ? -43.089 8.620 43.105 1.00 91.94 474 LYS A O 1
ATOM 3680 N N . VAL A 1 475 ? -41.731 6.846 42.870 1.00 94.69 475 VAL A N 1
ATOM 3681 C CA . VAL A 1 475 ? -41.408 7.120 41.463 1.00 94.69 475 VAL A CA 1
ATOM 3682 C C . VAL A 1 475 ? -42.632 6.752 40.614 1.00 94.69 475 VAL A C 1
ATOM 3684 O O . VAL A 1 475 ? -43.147 5.636 40.716 1.00 94.69 475 VAL A O 1
ATOM 3687 N N . ALA A 1 476 ? -43.140 7.700 39.828 1.00 91.88 476 ALA A N 1
ATOM 3688 C CA . ALA A 1 476 ? -44.314 7.495 38.981 1.00 91.88 476 ALA A CA 1
ATOM 3689 C C . ALA A 1 476 ? -43.994 6.603 37.764 1.00 91.88 476 ALA A C 1
ATOM 3691 O O . ALA A 1 476 ? -42.832 6.409 37.420 1.00 91.88 476 ALA A O 1
ATOM 3692 N N . GLY A 1 477 ? -45.030 6.073 37.109 1.00 90.56 477 GLY A N 1
ATOM 3693 C CA . GLY A 1 477 ? -44.894 5.285 35.877 1.00 90.56 477 GLY A CA 1
ATOM 3694 C C . GLY A 1 477 ? -44.721 3.778 36.089 1.00 90.56 477 GLY A C 1
ATOM 3695 O O . GLY A 1 477 ? -44.800 3.276 37.215 1.00 90.56 477 GLY A O 1
ATOM 3696 N N . ALA A 1 478 ? -44.532 3.052 34.985 1.00 90.44 478 ALA A N 1
ATOM 3697 C CA . ALA A 1 478 ? -44.296 1.610 34.976 1.00 90.44 478 ALA A CA 1
ATOM 3698 C C . ALA A 1 478 ? -42.892 1.263 35.499 1.00 90.44 478 ALA A C 1
ATOM 3700 O O . ALA A 1 478 ? -42.000 2.105 35.521 1.00 90.44 478 ALA A O 1
ATOM 3701 N N . TYR A 1 479 ? -42.714 0.028 35.966 1.00 93.50 479 TYR A N 1
ATOM 3702 C CA . TYR A 1 479 ? -41.396 -0.490 36.345 1.00 93.50 479 TYR A CA 1
ATOM 3703 C C . TYR A 1 479 ? -40.496 -0.581 35.098 1.00 93.50 479 TYR A C 1
ATOM 3705 O O . TYR A 1 479 ? -40.991 -0.974 34.043 1.00 93.50 479 TYR A O 1
ATOM 3713 N N . GLY A 1 480 ? -39.206 -0.246 35.211 1.00 93.56 480 GLY A N 1
ATOM 3714 C CA . GLY A 1 480 ? -38.274 -0.210 34.073 1.00 93.56 480 GLY A CA 1
ATOM 3715 C C . GLY A 1 480 ? -37.824 1.199 33.668 1.00 93.56 480 GLY A C 1
ATOM 3716 O O . GLY A 1 480 ? -37.996 2.158 34.423 1.00 93.56 480 GLY A O 1
ATOM 3717 N N . GLU A 1 481 ? -37.180 1.312 32.503 1.00 96.81 481 GLU A N 1
ATOM 3718 C CA . GLU A 1 481 ? -36.681 2.582 31.958 1.00 96.81 481 GLU A CA 1
ATOM 3719 C C . GLU A 1 481 ? -37.839 3.554 31.699 1.00 96.81 481 GLU A C 1
ATOM 3721 O O . GLU A 1 481 ? -38.793 3.223 30.997 1.00 96.81 481 GLU A O 1
ATOM 3726 N N . PHE A 1 482 ? -37.766 4.750 32.284 1.00 95.62 482 PHE A N 1
ATOM 3727 C CA . PHE A 1 482 ? -38.787 5.789 32.123 1.00 95.62 482 PHE A CA 1
ATOM 3728 C C . PHE A 1 482 ? -38.260 7.059 31.450 1.00 95.62 482 PHE A C 1
ATOM 3730 O O . PHE A 1 482 ? -39.061 7.911 31.068 1.00 95.62 482 PHE A O 1
ATOM 3737 N N . ALA A 1 483 ? -36.941 7.212 31.310 1.00 95.50 483 ALA A N 1
ATOM 3738 C CA . ALA A 1 483 ? -36.338 8.296 30.543 1.00 95.50 483 ALA A CA 1
ATOM 3739 C C . ALA A 1 483 ? -34.938 7.913 30.052 1.00 95.50 483 ALA A C 1
ATOM 3741 O O . ALA A 1 483 ? -34.217 7.186 30.737 1.00 95.50 483 ALA A O 1
ATOM 3742 N N . LYS A 1 484 ? -34.549 8.438 28.888 1.00 96.06 484 LYS A N 1
ATOM 3743 C CA . LYS A 1 484 ? -33.277 8.138 28.227 1.00 96.06 484 LYS A CA 1
ATOM 3744 C C . LYS A 1 484 ? -32.812 9.341 27.417 1.00 96.06 484 LYS A C 1
ATOM 3746 O O . LYS A 1 484 ? -33.607 9.923 26.679 1.00 96.06 484 LYS A O 1
ATOM 3751 N N . TYR A 1 485 ? -31.547 9.725 27.569 1.00 95.75 485 TYR A N 1
ATOM 3752 C CA . TYR A 1 485 ? -30.988 10.920 26.933 1.00 95.75 485 TYR A CA 1
ATOM 3753 C C . TYR A 1 485 ? -29.571 10.677 26.431 1.00 95.75 485 TYR A C 1
ATOM 3755 O O . TYR A 1 485 ? -28.746 10.114 27.149 1.00 95.75 485 TYR A O 1
ATOM 3763 N N . LYS A 1 486 ? -29.269 11.185 25.232 1.00 90.75 486 LYS A N 1
ATOM 3764 C CA . LYS A 1 486 ? -27.889 11.309 24.754 1.00 90.75 486 LYS A CA 1
ATOM 3765 C C . LYS A 1 486 ? -27.183 12.451 25.477 1.00 90.75 486 LYS A C 1
ATOM 3767 O O . LYS A 1 486 ? -27.763 13.514 25.685 1.00 90.75 486 LYS A O 1
ATOM 3772 N N . LEU A 1 487 ? -25.924 12.230 25.811 1.00 87.56 487 LEU A N 1
ATOM 3773 C CA . LEU A 1 487 ? -25.042 13.168 26.482 1.00 87.56 487 LEU A CA 1
ATOM 3774 C C . LEU A 1 487 ? -23.914 13.574 25.532 1.00 87.56 487 LEU A C 1
ATOM 3776 O O . LEU A 1 487 ? -23.363 12.749 24.811 1.00 87.56 487 LEU A O 1
ATOM 3780 N N . SER A 1 488 ? -23.565 14.856 25.540 1.00 87.44 488 SER A N 1
ATOM 3781 C CA . SER A 1 488 ? -22.365 15.362 24.857 1.00 87.44 488 SER A CA 1
ATOM 3782 C C . SER A 1 488 ? -21.204 15.479 25.846 1.00 87.44 488 SER A C 1
ATOM 3784 O O . SER A 1 488 ? -21.446 15.665 27.042 1.00 87.44 488 SER A O 1
ATOM 3786 N N . GLU A 1 489 ? -19.958 15.396 25.373 1.00 85.50 489 GLU A N 1
ATOM 3787 C CA . GLU A 1 489 ? -18.760 15.591 26.207 1.00 85.50 489 GLU A CA 1
ATOM 3788 C C . GLU A 1 489 ? -18.883 16.878 27.037 1.00 85.50 489 GLU A C 1
ATOM 3790 O O . GLU A 1 489 ? -19.211 17.941 26.514 1.00 85.50 489 GLU A O 1
ATOM 3795 N N . GLY A 1 490 ? -18.658 16.776 28.346 1.00 85.75 490 GLY A N 1
ATOM 3796 C CA . GLY A 1 490 ? -18.828 17.882 29.284 1.00 85.75 490 GLY A CA 1
ATOM 3797 C C . GLY A 1 490 ? -20.239 18.083 29.842 1.00 85.75 490 GLY A C 1
ATOM 3798 O O . GLY A 1 490 ? -20.414 19.000 30.644 1.00 85.75 490 GLY A O 1
ATOM 3799 N N . SER A 1 491 ? -21.218 17.240 29.487 1.00 94.25 491 SER A N 1
ATOM 3800 C CA . SER A 1 491 ? -22.551 17.245 30.119 1.00 94.25 491 SER A CA 1
ATOM 3801 C C . SER A 1 491 ? -22.435 17.070 31.634 1.00 94.25 491 SER A C 1
ATOM 3803 O O . SER A 1 491 ? -21.568 16.337 32.120 1.00 94.25 491 SER A O 1
ATOM 3805 N N . ILE A 1 492 ? -23.323 17.725 32.379 1.00 95.94 492 ILE A N 1
ATOM 3806 C CA . ILE A 1 492 ? -23.303 17.756 33.844 1.00 95.94 492 ILE A CA 1
ATOM 3807 C C . ILE A 1 492 ? -24.501 16.989 34.397 1.00 95.94 492 ILE A C 1
ATOM 3809 O O . ILE A 1 492 ? -25.642 17.222 33.991 1.00 95.94 492 ILE A O 1
ATOM 3813 N N . ILE A 1 493 ? -24.244 16.110 35.367 1.00 95.56 493 ILE A N 1
ATOM 3814 C CA . ILE A 1 493 ? -25.276 15.417 36.141 1.00 95.56 493 ILE A CA 1
ATOM 3815 C C . ILE A 1 493 ? -25.133 15.789 37.613 1.00 95.56 493 ILE A C 1
ATOM 3817 O O . ILE A 1 493 ? -24.122 15.502 38.248 1.00 95.56 493 ILE A O 1
ATOM 3821 N N . GLU A 1 494 ? -26.172 16.408 38.161 1.00 95.06 494 GLU A N 1
ATOM 3822 C CA . GLU A 1 494 ? -26.286 16.746 39.575 1.00 95.06 494 GLU A CA 1
ATOM 3823 C C . GLU A 1 494 ? -27.248 15.757 40.244 1.00 95.06 494 GLU A C 1
ATOM 3825 O O . GLU A 1 494 ? -28.423 15.662 39.871 1.00 95.06 494 GLU A O 1
ATOM 3830 N N . VAL A 1 495 ? -26.766 15.024 41.247 1.00 93.25 495 VAL A N 1
ATOM 3831 C CA . VAL A 1 495 ? -27.570 14.066 42.014 1.00 93.25 495 VAL A CA 1
ATOM 3832 C C . VAL A 1 495 ? -27.621 14.491 43.470 1.00 93.25 495 VAL A C 1
ATOM 3834 O O . VAL A 1 495 ? -26.587 14.607 44.115 1.00 93.25 495 VAL A O 1
ATOM 3837 N N . TYR A 1 496 ? -28.815 14.696 44.015 1.00 91.75 496 TYR A N 1
ATOM 3838 C CA . TYR A 1 496 ? -29.000 14.937 45.444 1.00 91.75 496 TYR A CA 1
ATOM 3839 C C . TYR A 1 496 ? -29.509 13.678 46.133 1.00 91.75 496 TYR A C 1
ATOM 3841 O O . TYR A 1 496 ? -30.411 13.013 45.616 1.00 91.75 496 TYR A O 1
ATOM 3849 N N . HIS A 1 497 ? -28.987 13.394 47.326 1.00 90.31 497 HIS A N 1
ATOM 3850 C CA . HIS A 1 497 ? -29.526 12.354 48.195 1.00 90.31 497 HIS A CA 1
ATOM 3851 C C . HIS A 1 497 ? -29.477 12.773 49.669 1.00 90.31 497 HIS A C 1
ATOM 3853 O O . HIS A 1 497 ? -28.410 13.034 50.231 1.00 90.31 497 HIS A O 1
ATOM 3859 N N . ALA A 1 498 ? -30.639 12.778 50.321 1.00 88.81 498 ALA A N 1
ATOM 3860 C CA . ALA A 1 498 ? -30.812 13.265 51.682 1.00 88.81 498 ALA A CA 1
ATOM 3861 C C . ALA A 1 498 ? -29.998 12.476 52.705 1.00 88.81 498 ALA A C 1
ATOM 3863 O O . ALA A 1 498 ? -29.471 13.069 53.627 1.00 88.81 498 ALA A O 1
ATOM 3864 N N . GLU A 1 499 ? -29.837 11.164 52.545 1.00 85.19 499 GLU A N 1
ATOM 3865 C CA . GLU A 1 499 ? -29.072 10.336 53.498 1.00 85.19 499 GLU A CA 1
ATOM 3866 C C . GLU A 1 499 ? -27.645 10.001 53.039 1.00 85.19 499 GLU A C 1
ATOM 3868 O O . GLU A 1 499 ? -26.943 9.246 53.709 1.00 85.19 499 GLU A O 1
ATOM 3873 N N . GLY A 1 500 ? -27.199 10.570 51.913 1.00 79.94 500 GLY A N 1
ATOM 3874 C CA . GLY A 1 500 ? -25.827 10.407 51.432 1.00 79.94 500 GLY A CA 1
ATOM 3875 C C . GLY A 1 500 ? -25.387 8.951 51.165 1.00 79.94 500 GLY A C 1
ATOM 3876 O O . GLY A 1 500 ? -26.226 8.051 51.016 1.00 79.94 500 GLY A O 1
ATOM 3877 N N . PRO A 1 501 ? -24.062 8.700 51.098 1.00 75.12 501 PRO A N 1
ATOM 3878 C CA . PRO A 1 501 ? -23.495 7.447 50.603 1.00 75.12 501 PRO A CA 1
ATOM 3879 C C . PRO A 1 501 ? -23.386 6.366 51.688 1.00 75.12 501 PRO A C 1
ATOM 3881 O O . PRO A 1 501 ? -23.099 5.212 51.386 1.00 75.12 501 PRO A O 1
ATOM 3884 N N . TRP A 1 502 ? -23.618 6.715 52.961 1.00 67.38 502 TRP A N 1
ATOM 3885 C CA . TRP A 1 502 ? -23.413 5.805 54.092 1.00 67.38 502 TRP A CA 1
ATOM 3886 C C . TRP A 1 502 ? -24.426 4.649 54.111 1.00 67.38 502 TRP A C 1
ATOM 3888 O O . TRP A 1 502 ? -24.134 3.585 54.657 1.00 67.38 502 TRP A O 1
ATOM 3898 N N . HIS A 1 503 ? -25.600 4.820 53.483 1.00 70.19 503 HIS A N 1
ATOM 3899 C CA . HIS A 1 503 ? -26.692 3.843 53.585 1.00 70.19 503 HIS A CA 1
ATOM 3900 C C . HIS A 1 503 ? -27.546 3.615 52.333 1.00 70.19 503 HIS A C 1
ATOM 3902 O O . HIS A 1 503 ? -28.120 2.533 52.197 1.00 70.19 503 HIS A O 1
ATOM 3908 N N . ARG A 1 504 ? -27.760 4.635 51.490 1.00 82.62 504 ARG A N 1
ATOM 3909 C CA . ARG A 1 504 ? -28.868 4.621 50.510 1.00 82.62 504 ARG A CA 1
ATOM 3910 C C . ARG A 1 504 ? -28.515 5.211 49.143 1.00 82.62 504 ARG A C 1
ATOM 3912 O O . ARG A 1 504 ? -29.281 5.014 48.213 1.00 82.62 504 ARG A O 1
ATOM 3919 N N . PHE A 1 505 ? -27.353 5.839 48.987 1.00 86.25 505 PHE A N 1
ATOM 3920 C CA . PHE A 1 505 ? -26.795 6.233 47.693 1.00 86.25 505 PHE A CA 1
ATOM 3921 C C . PHE A 1 505 ? -25.544 5.404 47.389 1.00 86.25 505 PHE A C 1
ATOM 3923 O O . PHE A 1 505 ? -24.685 5.249 48.254 1.00 86.25 505 PHE A O 1
ATOM 3930 N N . SER A 1 506 ? -25.424 4.870 46.175 1.00 84.56 506 SER A N 1
ATOM 3931 C CA . SER A 1 506 ? -24.202 4.183 45.740 1.00 84.56 506 SER A CA 1
ATOM 3932 C C . SER A 1 506 ? -23.957 4.369 44.251 1.00 84.56 506 SER A C 1
ATOM 3934 O O . SER A 1 506 ? -24.875 4.651 43.491 1.00 84.56 506 SER A O 1
ATOM 3936 N N . THR A 1 507 ? -22.710 4.208 43.833 1.00 84.69 507 THR A N 1
ATOM 3937 C CA . THR A 1 507 ? -22.314 4.151 42.426 1.00 84.69 507 THR A CA 1
ATOM 3938 C C . THR A 1 507 ? -21.173 3.161 42.282 1.00 84.69 507 THR A C 1
ATOM 3940 O O . THR A 1 507 ? -20.503 2.857 43.269 1.00 84.69 507 THR A O 1
ATOM 3943 N N . ASP A 1 508 ? -20.964 2.648 41.080 1.00 76.00 508 ASP A N 1
ATOM 3944 C CA . ASP A 1 508 ? -19.963 1.617 40.814 1.00 76.00 508 ASP A CA 1
ATOM 3945 C C . ASP A 1 508 ? -18.548 2.214 40.715 1.00 76.00 508 ASP A C 1
ATOM 3947 O O . ASP A 1 508 ? -17.569 1.554 41.054 1.00 76.00 508 ASP A O 1
ATOM 3951 N N . ASP A 1 509 ? -18.433 3.506 40.386 1.00 65.75 509 ASP A N 1
ATOM 3952 C CA . ASP A 1 509 ? -17.171 4.267 40.314 1.00 65.75 509 ASP A CA 1
ATOM 3953 C C . ASP A 1 509 ? -16.790 4.896 41.682 1.00 65.75 509 ASP A C 1
ATOM 3955 O O . ASP A 1 509 ? -16.367 6.044 41.828 1.00 65.75 509 ASP A O 1
ATOM 3959 N N . ASN A 1 510 ? -17.050 4.143 42.756 1.00 61.00 510 ASN A N 1
ATOM 3960 C CA . ASN A 1 510 ? -17.235 4.651 44.124 1.00 61.00 510 ASN A CA 1
ATOM 3961 C C . ASN A 1 510 ? -15.949 5.021 44.889 1.00 61.00 510 ASN A C 1
ATOM 3963 O O . ASN A 1 510 ? -16.025 5.313 46.086 1.00 61.00 510 ASN A O 1
ATOM 3967 N N . ALA A 1 511 ? -14.760 4.951 44.282 1.00 64.12 511 ALA A N 1
ATOM 3968 C CA . ALA A 1 511 ? -13.499 5.109 45.021 1.00 64.12 511 ALA A CA 1
ATOM 3969 C C . ALA A 1 511 ? -13.398 6.486 45.712 1.00 64.12 511 ALA A C 1
ATOM 3971 O O . ALA A 1 511 ? -13.022 6.570 46.881 1.00 64.12 511 ALA A O 1
ATOM 3972 N N . ASN A 1 512 ? -13.848 7.547 45.032 1.00 61.66 512 ASN A N 1
ATOM 3973 C CA . ASN A 1 512 ? -13.817 8.931 45.526 1.00 61.66 512 ASN A CA 1
ATOM 3974 C C . ASN A 1 512 ? -14.943 9.287 46.514 1.00 61.66 512 ASN A C 1
ATOM 3976 O O . ASN A 1 512 ? -14.873 10.307 47.197 1.00 61.66 512 ASN A O 1
ATOM 3980 N N . LEU 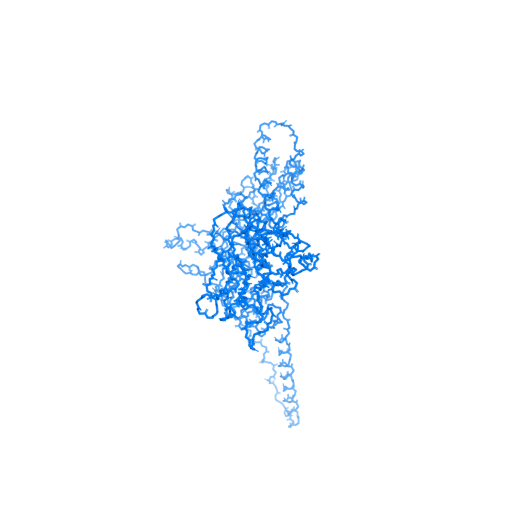A 1 513 ? -15.997 8.475 46.581 1.00 64.06 513 LEU A N 1
ATOM 3981 C CA . LEU A 1 513 ? -17.122 8.668 47.502 1.00 64.06 513 LEU A CA 1
ATOM 3982 C C . LEU A 1 513 ? -16.897 7.946 48.830 1.00 64.06 513 LEU A C 1
ATOM 3984 O O . LEU A 1 513 ? -17.307 8.453 49.871 1.00 64.06 513 LEU A O 1
ATOM 3988 N N . LYS A 1 514 ? -16.185 6.809 48.812 1.00 55.25 514 LYS A N 1
ATOM 3989 C CA . LYS A 1 514 ? -15.792 6.061 50.019 1.00 55.25 514 LYS A CA 1
ATOM 3990 C C . LYS A 1 514 ? -14.897 6.864 50.968 1.00 55.25 514 LYS A C 1
ATOM 3992 O O . LYS A 1 514 ? -14.833 6.530 52.141 1.00 55.25 514 LYS A O 1
ATOM 3997 N N . THR A 1 515 ? -14.210 7.902 50.494 1.00 53.66 515 THR A N 1
ATOM 3998 C CA . THR A 1 515 ? -13.349 8.766 51.323 1.00 53.66 515 THR A CA 1
ATOM 3999 C C . THR A 1 515 ? -14.081 9.986 51.890 1.00 53.66 515 THR A C 1
ATOM 4001 O O . THR A 1 515 ? -13.562 10.649 52.785 1.00 53.66 515 THR A O 1
ATOM 4004 N N . LYS A 1 516 ? -15.301 10.275 51.418 1.00 57.84 516 LYS A N 1
ATOM 4005 C CA . LYS A 1 516 ? -16.115 11.427 51.829 1.00 57.84 516 LYS A CA 1
ATOM 4006 C C . LYS A 1 516 ? -17.263 10.965 52.735 1.00 57.84 516 LYS A C 1
ATOM 4008 O O . LYS A 1 516 ? -18.427 10.974 52.342 1.00 57.84 516 LYS A O 1
ATOM 4013 N N . PHE A 1 517 ? -16.927 10.531 53.952 1.00 54.25 517 PHE A N 1
ATOM 4014 C CA . PHE A 1 517 ? -17.914 10.237 54.997 1.00 54.25 517 PHE A CA 1
ATOM 4015 C C . PHE A 1 517 ? -18.408 11.534 55.653 1.00 54.25 517 PHE A C 1
ATOM 4017 O O . PHE A 1 517 ? -17.600 12.350 56.092 1.00 54.25 517 PHE A O 1
ATOM 4024 N N . GLY A 1 518 ? -19.727 11.717 55.763 1.00 54.97 518 GLY A N 1
ATOM 4025 C CA . GLY A 1 518 ? -20.311 12.832 56.510 1.00 54.97 518 GLY A CA 1
ATOM 4026 C C . GLY A 1 518 ? -21.844 12.886 56.464 1.00 54.97 518 GLY A C 1
ATOM 4027 O O . GLY A 1 518 ? -22.478 12.064 55.808 1.00 54.97 518 GLY A O 1
ATOM 4028 N N . SER A 1 519 ? -22.410 13.824 57.227 1.00 57.12 519 SER A N 1
ATOM 4029 C CA . SER A 1 519 ? -23.831 14.064 57.541 1.00 57.12 519 SER A CA 1
ATOM 4030 C C . SER A 1 519 ? -24.816 14.091 56.353 1.00 57.12 519 SER A C 1
ATOM 4032 O O . SER A 1 519 ? -24.429 14.440 55.249 1.00 57.12 519 SER A O 1
ATOM 4034 N N . PRO A 1 520 ? -26.116 13.793 56.558 1.00 67.44 520 PRO A N 1
ATOM 4035 C CA . PRO A 1 520 ? -27.145 13.822 55.506 1.00 67.44 520 PRO A CA 1
ATOM 4036 C C . PRO A 1 520 ? -27.193 15.136 54.692 1.00 67.44 520 PRO A C 1
ATOM 4038 O O . PRO A 1 520 ? -27.025 16.212 55.255 1.00 67.44 520 PRO A O 1
ATOM 4041 N N . GLY A 1 521 ? -27.522 15.060 53.393 1.00 72.69 521 GLY A N 1
ATOM 4042 C CA . GLY A 1 521 ? -27.870 16.223 52.558 1.00 72.69 521 GLY A CA 1
ATOM 4043 C C . GLY A 1 521 ? -26.844 16.633 51.494 1.00 72.69 521 GLY A C 1
ATOM 4044 O O . GLY A 1 521 ? -26.537 17.819 51.358 1.00 72.69 521 GLY A O 1
ATOM 4045 N N . TYR A 1 522 ? -26.331 15.686 50.704 1.00 82.69 522 TYR A N 1
ATOM 4046 C CA . TYR A 1 522 ? -25.317 15.970 49.680 1.00 82.69 522 TYR A CA 1
ATOM 4047 C C . TYR A 1 522 ? -25.879 16.106 48.271 1.00 82.69 522 TYR A C 1
ATOM 4049 O O . TYR A 1 522 ? -26.778 15.367 47.876 1.00 82.69 522 TYR A O 1
ATOM 4057 N N . THR A 1 523 ? -25.275 17.015 47.503 1.00 88.31 523 THR A N 1
ATOM 4058 C CA . THR A 1 523 ? -25.356 17.063 46.038 1.00 88.31 523 THR A CA 1
ATOM 4059 C C . THR A 1 523 ? -24.021 16.618 45.449 1.00 88.31 523 THR A C 1
ATOM 4061 O O . THR A 1 523 ? -22.980 17.176 45.795 1.00 88.31 523 THR A O 1
ATOM 4064 N N . TYR A 1 524 ? -24.064 15.631 44.564 1.00 88.75 524 TYR A N 1
ATOM 4065 C CA . TYR A 1 524 ? -22.939 15.075 43.825 1.00 88.75 524 TYR A CA 1
ATOM 4066 C C . TYR A 1 524 ? -22.982 15.602 42.394 1.00 88.75 524 TYR A C 1
ATOM 4068 O O . TYR A 1 524 ? -23.972 15.382 41.694 1.00 88.75 524 TYR A O 1
ATOM 4076 N N . THR A 1 525 ? -21.923 16.282 41.965 1.00 91.38 525 THR A N 1
ATOM 4077 C CA . THR A 1 525 ? -21.825 16.830 40.609 1.00 91.38 525 THR A CA 1
ATOM 4078 C C . THR A 1 525 ? -20.847 15.999 39.799 1.00 91.38 525 THR A C 1
ATOM 4080 O O . THR A 1 525 ? -19.651 15.962 40.096 1.00 91.38 525 THR A O 1
ATOM 4083 N N . TYR A 1 526 ? -21.358 15.351 38.761 1.00 91.31 526 TYR A N 1
ATOM 4084 C CA . TYR A 1 526 ? -20.596 14.570 37.799 1.00 91.31 526 TYR A CA 1
ATOM 4085 C C . TYR A 1 526 ? -20.490 15.323 36.479 1.00 91.31 526 TYR A C 1
ATOM 4087 O O . TYR A 1 526 ? -21.426 16.014 36.074 1.00 91.31 526 TYR A O 1
ATOM 4095 N N . LYS A 1 527 ? -19.363 15.147 35.793 1.00 90.56 527 LYS A N 1
ATOM 4096 C CA . LYS A 1 527 ? -19.150 15.632 34.430 1.00 90.56 527 LYS A CA 1
ATOM 4097 C C . LYS A 1 527 ? -18.795 14.456 33.531 1.00 90.56 527 LYS A C 1
ATOM 4099 O O . LYS A 1 527 ? -17.980 13.626 33.930 1.00 90.56 527 LYS A O 1
ATOM 4104 N N . LEU A 1 528 ? -19.403 14.385 32.349 1.00 87.50 528 LEU A N 1
ATOM 4105 C CA . LEU A 1 528 ? -19.024 13.405 31.335 1.00 87.50 528 LEU A CA 1
ATOM 4106 C C . LEU A 1 528 ? -17.663 13.787 30.744 1.00 87.50 528 LEU A C 1
ATOM 4108 O O . LEU A 1 528 ? -17.531 14.871 30.174 1.00 87.50 528 LEU A O 1
ATOM 4112 N N . GLU A 1 529 ? -16.678 12.909 30.905 1.00 81.00 529 GLU A N 1
ATOM 4113 C CA . GLU A 1 529 ? -15.335 13.036 30.346 1.00 81.00 529 GLU A CA 1
ATOM 4114 C C . GLU A 1 529 ? -14.892 11.696 29.755 1.00 81.00 529 GLU A C 1
ATOM 4116 O O . GLU A 1 529 ? -14.877 10.682 30.454 1.00 81.00 529 GLU A O 1
ATOM 4121 N N . GLY A 1 530 ? -14.545 11.674 28.467 1.00 69.56 530 GLY A N 1
ATOM 4122 C CA . GLY A 1 530 ? -14.004 10.473 27.818 1.00 69.56 530 GLY A CA 1
ATOM 4123 C C . GLY A 1 530 ? -14.920 9.247 27.937 1.00 69.56 530 GLY A C 1
ATOM 4124 O O . GLY A 1 530 ? -14.461 8.160 28.277 1.00 69.56 530 GLY A O 1
ATOM 4125 N N . ASN A 1 531 ? -16.222 9.431 27.688 1.00 69.31 531 ASN A N 1
ATOM 4126 C CA . ASN A 1 531 ? -17.276 8.410 27.800 1.00 69.31 531 ASN A CA 1
ATOM 4127 C C . ASN A 1 531 ? -17.546 7.878 29.224 1.00 69.31 531 ASN A C 1
ATOM 4129 O O . ASN A 1 531 ? -18.226 6.857 29.368 1.00 69.31 531 ASN A O 1
ATOM 4133 N N . LYS A 1 532 ? -17.048 8.555 30.270 1.00 76.56 532 LYS A N 1
ATOM 4134 C CA . LYS A 1 532 ? -17.289 8.205 31.679 1.00 76.56 532 LYS A CA 1
ATOM 4135 C C . LYS A 1 532 ? -17.754 9.410 32.492 1.00 76.56 532 LYS A C 1
ATOM 4137 O O . LYS A 1 532 ? -17.325 10.537 32.268 1.00 76.56 532 LYS A O 1
ATOM 4142 N N . LEU A 1 533 ? -18.638 9.197 33.462 1.00 84.31 533 LEU A N 1
ATOM 4143 C CA . LEU A 1 533 ? -18.944 10.198 34.477 1.00 84.31 533 LEU A CA 1
ATOM 4144 C C . LEU A 1 533 ? -17.811 10.267 35.490 1.00 84.31 533 LEU A C 1
ATOM 4146 O O . LEU A 1 533 ? -17.549 9.300 36.197 1.00 84.31 533 LEU A O 1
ATOM 4150 N N . VAL A 1 534 ? -17.217 11.446 35.622 1.00 83.94 534 VAL A N 1
ATOM 4151 C CA . VAL A 1 534 ? -16.206 11.743 36.632 1.00 83.94 534 VAL A CA 1
ATOM 4152 C C . VAL A 1 534 ? -16.832 12.628 37.703 1.00 83.94 534 VAL A C 1
ATOM 4154 O O . VAL A 1 534 ? -17.358 13.703 37.404 1.00 83.94 534 VAL A O 1
ATOM 4157 N N . LEU A 1 535 ? -16.777 12.197 38.967 1.00 86.19 535 LEU A N 1
ATOM 4158 C CA . LEU A 1 535 ? -17.226 13.011 40.100 1.00 86.19 535 LEU A CA 1
ATOM 4159 C C . LEU A 1 535 ? -16.315 14.237 40.246 1.00 86.19 535 LEU A C 1
ATOM 4161 O O . LEU A 1 535 ? -15.119 14.096 40.498 1.00 86.19 535 LEU A O 1
ATOM 4165 N N . LYS A 1 536 ? -16.881 15.437 40.119 1.00 87.50 536 LYS A N 1
ATOM 4166 C CA . LYS A 1 536 ? -16.146 16.704 40.223 1.00 87.50 536 LYS A CA 1
ATOM 4167 C C . LYS A 1 536 ? -16.291 17.358 41.583 1.00 87.50 536 LYS A C 1
ATOM 4169 O O . LYS A 1 536 ? -15.318 17.902 42.092 1.00 87.50 536 LYS A O 1
ATOM 4174 N N . ASP A 1 537 ? -17.479 17.284 42.177 1.00 85.31 537 ASP A N 1
ATOM 4175 C CA . ASP A 1 537 ? -17.765 18.006 43.413 1.00 85.31 537 ASP A CA 1
ATOM 4176 C C . ASP A 1 537 ? -18.803 17.297 44.297 1.00 85.31 537 ASP A C 1
ATOM 4178 O O . ASP A 1 537 ? -19.642 16.536 43.808 1.00 85.31 537 ASP A O 1
ATOM 4182 N N . VAL A 1 538 ? -18.726 17.537 45.610 1.00 83.94 538 VAL A N 1
ATOM 4183 C CA . VAL A 1 538 ? -19.679 17.051 46.618 1.00 83.94 538 VAL A CA 1
ATOM 4184 C C . VAL A 1 538 ? -19.993 18.184 47.587 1.00 83.94 538 VAL A C 1
ATOM 4186 O O . VAL A 1 538 ? -19.207 18.476 48.485 1.00 83.94 538 VAL A O 1
ATOM 4189 N N . ASN A 1 539 ? -21.174 18.780 47.439 1.00 81.31 539 ASN A N 1
ATOM 4190 C CA . ASN A 1 539 ? -21.608 19.913 48.251 1.00 81.31 539 ASN A CA 1
ATOM 4191 C C . ASN A 1 539 ? -22.661 19.498 49.277 1.00 81.31 539 ASN A C 1
ATOM 4193 O O . ASN A 1 539 ? -23.694 18.924 48.928 1.00 81.31 539 ASN A O 1
ATOM 4197 N N . HIS A 1 540 ? -22.435 19.844 50.544 1.00 70.44 540 HIS A N 1
ATOM 4198 C CA . HIS A 1 540 ? -23.435 19.713 51.601 1.00 70.44 540 HIS A CA 1
ATOM 4199 C C . HIS A 1 540 ? -24.426 20.880 51.503 1.00 70.44 540 HIS A C 1
ATOM 4201 O O . HIS A 1 540 ? -24.225 21.940 52.102 1.00 70.44 540 HIS A O 1
ATOM 4207 N N . LYS A 1 541 ? -25.506 20.713 50.735 1.00 57.78 541 LYS A N 1
ATOM 4208 C CA . LYS A 1 541 ? -26.620 21.665 50.783 1.00 57.78 541 LYS A CA 1
ATOM 4209 C C . LYS A 1 541 ? -27.497 21.309 51.976 1.00 57.78 541 LYS A C 1
ATOM 4211 O O . LYS A 1 541 ? -28.461 20.554 51.860 1.00 57.78 541 LYS A O 1
ATOM 4216 N N . ALA A 1 542 ? -27.188 21.917 53.119 1.00 42.28 542 ALA A N 1
ATOM 4217 C CA . ALA A 1 542 ? -28.182 22.128 54.158 1.00 42.28 542 ALA A CA 1
ATOM 4218 C C . ALA A 1 542 ? -29.216 23.125 53.614 1.00 42.28 542 ALA A C 1
ATOM 4220 O O . ALA A 1 542 ? -29.123 24.321 53.871 1.00 42.28 542 ALA A O 1
ATOM 4221 N N . ASN A 1 543 ? -30.186 22.647 52.833 1.00 41.31 543 ASN A N 1
ATOM 4222 C CA . ASN A 1 543 ? -31.444 23.371 52.684 1.00 41.31 543 ASN A CA 1
ATOM 4223 C C . ASN A 1 543 ? -32.143 23.294 54.050 1.00 41.31 543 ASN A C 1
ATOM 4225 O O . ASN A 1 543 ? -32.902 22.358 54.306 1.00 41.31 543 ASN A O 1
ATOM 4229 N N . LYS A 1 544 ? -31.773 24.210 54.951 1.00 32.03 544 LYS A N 1
ATOM 4230 C CA . LYS A 1 544 ? -32.605 24.591 56.092 1.00 32.03 544 LYS A CA 1
ATOM 4231 C C . LYS A 1 544 ? -33.748 25.462 55.604 1.00 32.03 544 LYS A C 1
ATOM 4233 O O . LYS A 1 544 ? -33.479 26.321 54.735 1.00 32.03 544 LYS A O 1
#

Radius of gyration: 38.17 Å; chains: 1; bounding box: 78×103×98 Å

Foldseek 3Di:
DPPPDDDDDDDDDDDDDPVVVVVVVVVVVVVVVVVVVVVVVQQADFFDDPFLLVQQQLCVVLVHHSPDTDGLVSLCPAQEGAQALRQAADPRRNLSNLNHAEYEQYDQDLPPPANSGYAYADPQSVLNNQNHAAYHAAPYAYQAQLSCLNHNHQCDPQHGRHDNAAHEHEDEWEQDPQRKTKDAQSHAANVRAHWAWDPVQLVQWDADRVRNMIMDRHHPAWDKGKIWTQASCNVSVVSNVVVVRDDDDDRTYIYIYGYAYPDLLSQLVVLLQQQADDRDPDRGPGGDPPDDVVSLVSNVVSLVPDDPDDDDVVVVSNVVSVVSNVVRSVLVVLLVVLLQLLLQQAVVSHLVVLHGDPPRFPVSLVVSLVSLVPHDDYDSSVVSVVSSVSSVVSLQVPFDKKKKFFAAPQDDPPRHFQQGQWIWIAGPQKIWIFGRDQAARACDPQPPHFQKWKWKAAQVGHTPDTDTGGRRDHDDDDGTTDDMDGYDAFIKMKMWHQQADPTHIDMPVCPVRVVDDDHGIWIWIWTHHSSDTDTDDIDRPPPD

Secondary structure (DSSP, 8-state):
----SS-----------HHHHHHHHHHHHHHHHHHHHHHHHHHSSBP----HHHHHHHHHHTTS-TT---BHHHHHT-SEEE-TTS-----TTGGG-TT--EEE-S-S-TT--STTS------GGGTT-TT--EEE--SB---B-GGGTTS-----SSS-SSB---EEEEEEEEPPTTS-EEEE---B-TTSSBPPBPGGGGTT-EEETTTTEEEES---S-EEEEEEEPPTTHHHHHHHHHTTS-SS----EEEEEEEE-SSHHHHHHHHHHTTEEEETTEEEEEE-TT--HHHHHHHHHHHHTSPS---HHHHHHHHHHHHHHHHHHHHHHHHHHHHHHHHTTBGGG-GGG--BPTT--HHHHHHHHHHHHTSPSSHHHHHHHHHHHHHHHHHHHT---EEEEEE----SSS--TT-EEEEEEEETTEEEEEE--SS-S-SSS-SSSEEEEEEEE-TT--EEEEEEEETTPPPPSSSEEEEEEE--TT-EEEEEETT-TTTTEEESSGGGTTT----S-EEEEEEEETTEEEEEEEEE----

Sequence (544 aa):
MKKRIITSLMLSTTLLSSGLAITLQEQTGVLSNLLETKVHADQTHEVNIPDENLKAAINQELGQSENSEITKDKLSTLTTLDVDNRNIKSLEGLQYCVNLTKLKIGTQNILTTGDESNTITDLSPLKNLSHLKYLLAGELNITDFSPVKNLPLDYGKVLPKSNLGNQTKLISAKVNEDGSLTFKNPCVNIDGTPMSPQLDSLHGGTYNPVTNEIRWTDVSQSFSKDFMLSSPLKTVYTQLIEFGILTAYRPTVFLTLEATKDTQLGLAYKETSALFYKDNLDYFSHLNPSVTQEKLDRAKAAVDSLPEEATLPLQSGKTITKTMFQNYVGLASAYFNAQKDTDNLFEGSNPETNHLAAGVTRQKIDDCKKTADQLTEGYTKTEMETKISKAYSLLQTESTLQTINLGGMGCGSEIKSGTPRVIMHIQNNEVSLIKNSNYQFHFSGWTTTPYASIKISDPSGNILYNQSWKGNQKVAGAYGEFAKYKLSEGSIIEVYHAEGPWHRFSTDDNANLKTKFGSPGYTYTYKLEGNKLVLKDVNHKANK

pLDDT: mean 78.78, std 16.46, range [27.86, 98.25]

Organism: NCBI:txid1363